Protein AF-I7L536-F1 (afdb_monomer)

Sequence (630 aa):
MVTHKNIVVVGAGFGGMYTTKRLAKKLKKNHDVTITLIDKNPFMTMETSLHEVAAARVKPEAIEYDLQRLFSRRKNVNVVTDEVFQIDRENKCVMAKHGSYPYDYLVLGIGAEPNDFGTPGVKEHGFVLGNIEDAIKLRDHIDDMVRLGARERDPEMRQAYLNFVVVGTGFTGTEMAGELNSWRPELAEKYHLDPDDIKITMMEMAPTVMHMLDSSDAAKAVKYMTKHGIVIKTNTGVVGVHEDYIDLKDGSKYPTHTLIWTAGVKASSQADKLGFKQGRGGRIIVNEYSQIPDDPHIYVIGDVALYDEDGTGRGQPQVVQGAESAGKTAWKNILAQLNNQDPVKFKGNYQGFMVSVGPAWGVAYLLNTFHLSGFFAILMKDLVDMIYFIEIYSGYYLFHYIMNEWFRIKRPTLWRRNLNRYGNVLWTVPLRIFLGMMWLVDCWYKVQGSGSWFTNKLQLHFPWLVQATSGASSKASATSAASNKAAQSAPAMFSLNYDYGHSPMPVFDQMPLWMQNITKVFIPNKDVALAAQKAMTVTEIILGLCLVLGFCTFLAGGLSAVFVAIFCLSGMNYWVNVWMVFAAIAVMNGSGRSFGLDMWFVPWLEKTLGKARYGVMRPIYYGNTNSDKK

InterPro domains:
  IPR023753 FAD/NAD(P)-binding domain [PF07992] (6-327)
  IPR036188 FAD/NAD(P)-binding domain superfamily [SSF51905] (4-213)
  IPR036188 FAD/NAD(P)-binding domain superfamily [SSF51905] (163-340)
  IPR045024 Alternative NADH dehydrogenase [PTHR43706] (4-396)

Secondary structure (DSSP, 8-state):
----EEEEEE--SHHHHHHHHHHHHHTTT-TTEEEEEEESSSEEE-GGGHHHHHTTSS-GGGTEEEHHHHHTT-TTEEEEE--EEEEETTTTEEEESS-EEE-SEEEE---EEE--TT-TTHHHHEE--SSHHHHHHHHHHHHHHHHHHTT--SHHHHHHHTEEEEE--SHHHHHHHHHHHHHHHHHHHHHT--GGGSEEEEE-SSSSSSTTS-HHHHHHHHHHHHHTTEEEESS--EEEE-SSEEEETTS-EEE-SEEEE-S-EEE-THHHHTT--B-GGGPEEE-TTSEETTEEEEEE-GGGEEE-TTSSS--S--SHHHHHHHHHHHHHHHHHHHTT-PPPPP-----EEEEESSTT-EEEEETTTEEEETHHHHHHHHHHHHHHHHHTT-HHHHHHHHIIIIIS-SS-BTTBTTT-TTS-GGGHHHHHHHHHHHHHHHHHHHHSSTT-TTSSS--S--TTT------S--------SS-TT----------SS--TT-PPPBS-SS--HHHHHHHHHH--SHHHHHHHHHHHHHHHHHHHHHHHHTSSHHHHHHHHHHHHHHHHHTT--BGGGTHHHHHHHHGGGTHHHHSSTHHHHHHHHHHHHHHHHH-------TT-TT----

Mean predicted aligned error: 10.11 Å

Nearest PDB structures (foldseek):
  5na1-assembly1_A  TM=9.459E-01  e=5.823E-37  Staphylococcus aureus subsp. aureus NCTC 8325
  5kmp-assembly1_A  TM=9.451E-01  e=6.137E-37  Caldalkalibacillus thermarum TA2.A1
  5kms-assembly2_D  TM=9.427E-01  e=5.244E-37  Caldalkalibacillus thermarum TA2.A1
  5na4-assembly1_A  TM=9.375E-01  e=1.750E-36  Staphylococcus aureus
  4nwz-assembly4_D-3  TM=9.139E-01  e=8.575E-31  Caldalkalibacillus thermarum TA2.A1

Foldseek 3Di:
DLQQFEEEEEDCELLSLLLQLVLLVVCVVPPSYAYEYEYQDQWYFPLLCLLCLLLVQFPRVLRTGGPCLLCLVRPRYHYYNWAFQEQDPPQQWTDTPVDIHHHPFYEYAQAWAFDPVPQACCVPQAQERGDNVSSNVSNVQLLVLLLVLLVDDPLVLSLQSLEAEEEAQAQSSLQNLLSNLLSLVVSCVVSVHDSLSRAAEYEELAQAHHPVDDPVQSVVSVVVCVVSRHHYHYNWDFRYDDQFWTATPVRDIGGHNYYYYDHDIAHPPSLVSHPADAFPRSAHEDEQLQARPVDPRYGYAARSYFDCVPVPSPGDDRDSQRRSQSSVSRSQQVVCVVVVHDGDTGDRDDFWDWHDSHAFWTWIDGNVDDTDITLVRNVVVLVVVLVSCVSSVHPPSSVSNCCSQPEDGPQQHSPGCQLHLPPDLQVLLVLLLVLLVLLVVQLVVCCDDPNHLLDLDQPDDQVQADDDPDDDDDDDDDDPDDPPVPDCPDPLDDDDDDDPPDDFAALDPAADPVVSVVVCVQCVYSVSSSVVSVVVSVVSNVLSCCSNQLNPQLVSLVVQLVVQVVCSNHSNDGPVCNCSNVSSNSSNSRSSCVGHPCVPVVVVCCVVVCCVPSNDDDDDDPPCPPPPPD

Radius of gyration: 31.97 Å; Cα contacts (8 Å, |Δi|>4): 1145; chains: 1; bounding box: 99×88×70 Å

pLDDT: mean 86.17, std 16.28, range [25.14, 98.69]

Solvent-accessible surface area (backbone atoms only — not comparable to full-atom values): 33896 Å² total; per-residue (Å²): 132,87,76,69,38,30,36,32,32,38,23,49,38,69,16,29,42,45,24,51,47,50,44,45,63,74,44,66,85,46,86,53,44,46,33,38,42,33,18,73,50,67,42,27,63,48,72,93,49,37,44,38,32,26,34,64,60,45,58,68,72,72,42,46,44,50,43,62,71,76,42,65,88,37,91,55,51,48,80,42,68,38,47,72,66,42,61,42,75,88,80,32,28,39,36,31,79,83,50,74,46,64,38,67,31,38,36,41,16,72,32,53,32,69,38,68,86,81,41,51,35,39,85,82,46,38,39,53,78,63,46,71,67,39,11,50,52,45,26,54,48,52,57,49,30,46,54,48,26,62,70,47,80,53,70,68,61,20,45,17,36,24,22,39,35,28,33,21,42,40,62,67,21,39,29,32,52,20,23,41,61,66,33,37,58,61,54,15,63,76,52,74,48,61,48,82,64,54,38,40,35,37,32,21,56,48,85,64,62,30,78,91,46,57,68,72,53,34,49,51,51,52,54,51,40,45,75,72,62,39,44,79,40,56,62,38,34,77,60,33,38,46,75,55,31,30,36,33,72,88,73,49,75,46,64,20,58,39,42,38,52,37,69,40,69,25,21,25,76,67,48,73,61,48,74,62,66,59,50,66,58,54,10,35,47,28,43,62,50,27,18,35,87,88,42,90,46,36,28,40,17,27,45,22,32,24,53,45,90,83,71,76,58,70,47,67,71,79,44,67,53,38,8,40,28,33,15,52,19,34,43,50,30,54,52,16,59,78,67,76,46,81,72,50,67,61,63,80,62,82,58,60,54,68,39,46,46,21,64,51,27,22,36,22,40,34,73,91,74,48,80,39,54,33,58,63,15,43,52,47,50,54,49,52,58,42,47,51,27,59,74,58,70,32,69,67,59,35,51,50,44,52,41,43,62,54,28,67,31,89,62,55,18,75,62,40,68,80,64,26,56,82,48,80,46,72,74,35,39,63,54,28,33,48,55,10,47,52,35,40,58,58,37,50,57,39,68,43,74,100,71,18,43,83,47,98,58,80,84,77,89,48,83,89,74,67,76,84,89,82,84,86,87,86,90,78,87,87,79,82,89,81,67,94,83,73,76,86,70,78,75,88,83,74,86,90,79,83,55,101,85,57,84,82,57,49,62,28,96,60,48,48,67,75,55,46,56,53,50,40,71,77,42,75,46,68,70,52,43,49,49,47,50,39,52,48,49,54,49,38,41,52,40,10,50,23,26,49,50,6,35,59,21,42,61,34,14,51,51,47,25,52,50,50,53,51,30,31,54,57,35,68,28,38,60,89,55,57,61,50,35,58,51,18,54,58,27,37,67,45,22,11,51,79,64,36,47,25,52,56,49,49,61,50,47,52,53,50,54,44,37,75,74,68,48,78,95,69,91,81,64,94,85,61,92,74,68,94,76,126

Organism: NCBI:txid1423758

Structure (mmCIF, N/CA/C/O backbone):
data_AF-I7L536-F1
#
_entry.id   AF-I7L536-F1
#
loop_
_atom_site.group_PDB
_atom_site.id
_atom_site.type_symbol
_atom_site.label_atom_id
_atom_site.label_alt_id
_atom_site.label_comp_id
_atom_site.label_asym_id
_atom_site.label_entity_id
_atom_site.label_seq_id
_atom_site.pdbx_PDB_ins_code
_atom_site.Cartn_x
_atom_site.Cartn_y
_atom_site.Cartn_z
_atom_site.occupancy
_atom_site.B_iso_or_equiv
_atom_site.auth_seq_id
_atom_site.auth_comp_id
_atom_site.auth_asym_id
_atom_site.auth_atom_id
_atom_site.pdbx_PDB_model_num
ATOM 1 N N . MET A 1 1 ? 8.825 -40.512 -20.234 1.00 37.75 1 MET A N 1
ATOM 2 C CA . MET A 1 1 ? 7.577 -39.740 -20.404 1.00 37.75 1 MET A CA 1
ATOM 3 C C . MET A 1 1 ? 7.708 -38.498 -19.550 1.00 37.75 1 MET A C 1
ATOM 5 O O . MET A 1 1 ? 7.818 -38.642 -18.342 1.00 37.75 1 MET A O 1
ATOM 9 N N . VAL A 1 2 ? 7.801 -37.310 -20.144 1.00 43.09 2 VAL A N 1
ATOM 10 C CA . VAL A 1 2 ? 7.777 -36.072 -19.356 1.00 43.09 2 VAL A CA 1
ATOM 11 C C . VAL A 1 2 ? 6.305 -35.739 -19.140 1.00 43.09 2 VAL A C 1
ATOM 13 O O . VAL A 1 2 ? 5.623 -35.296 -20.057 1.00 43.09 2 VAL A O 1
ATOM 16 N N . THR A 1 3 ? 5.766 -36.100 -17.976 1.00 76.62 3 THR A N 1
ATOM 17 C CA . THR A 1 3 ? 4.392 -35.747 -17.597 1.00 76.62 3 THR A CA 1
ATOM 18 C C . THR A 1 3 ? 4.351 -34.256 -17.315 1.00 76.62 3 THR A C 1
ATOM 20 O O . THR A 1 3 ? 4.980 -33.807 -16.356 1.00 76.62 3 THR A O 1
ATOM 23 N N . HIS A 1 4 ? 3.635 -33.513 -18.154 1.00 88.19 4 HIS A N 1
ATOM 24 C CA . HIS A 1 4 ? 3.373 -32.095 -17.956 1.00 88.19 4 HIS A CA 1
ATOM 25 C C . HIS A 1 4 ? 2.769 -31.855 -16.560 1.00 88.19 4 HIS A C 1
ATOM 27 O O . HIS A 1 4 ? 1.807 -32.525 -16.186 1.00 88.19 4 HIS A O 1
ATOM 33 N N . LYS A 1 5 ? 3.343 -30.922 -15.796 1.00 93.94 5 LYS A N 1
ATOM 34 C CA . LYS A 1 5 ? 2.984 -30.622 -14.406 1.00 93.94 5 LYS A CA 1
ATOM 35 C C . LYS A 1 5 ? 2.140 -29.361 -14.291 1.00 93.94 5 LYS A C 1
ATOM 37 O O . LYS A 1 5 ? 2.450 -28.341 -14.908 1.00 93.94 5 LYS A O 1
ATOM 42 N N . ASN A 1 6 ? 1.119 -29.407 -13.445 1.00 96.44 6 ASN A N 1
ATOM 43 C CA . ASN A 1 6 ? 0.231 -28.279 -13.178 1.00 96.44 6 ASN A CA 1
ATOM 44 C C . ASN A 1 6 ? 0.481 -27.714 -11.777 1.00 96.44 6 ASN A C 1
ATOM 46 O O . ASN A 1 6 ? 0.365 -28.424 -10.778 1.00 96.44 6 ASN A O 1
ATOM 50 N N . ILE A 1 7 ? 0.803 -26.426 -11.693 1.00 98.31 7 ILE A N 1
ATOM 51 C CA . ILE A 1 7 ? 0.879 -25.696 -10.426 1.00 98.31 7 ILE A CA 1
ATOM 52 C C . ILE A 1 7 ? -0.315 -24.751 -10.362 1.00 98.31 7 ILE A C 1
ATOM 54 O O . ILE A 1 7 ? -0.389 -23.807 -11.149 1.00 98.31 7 ILE A O 1
ATOM 58 N N . VAL A 1 8 ? -1.229 -24.977 -9.424 1.00 98.62 8 VAL A N 1
ATOM 59 C CA . VAL A 1 8 ? -2.385 -24.102 -9.204 1.00 98.62 8 VAL A CA 1
ATOM 60 C C . VAL A 1 8 ? -2.136 -23.236 -7.974 1.00 98.62 8 VAL A C 1
ATOM 62 O O . VAL A 1 8 ? -1.783 -23.736 -6.911 1.00 98.62 8 VAL A O 1
ATOM 65 N N . VAL A 1 9 ? -2.308 -21.927 -8.118 1.00 98.69 9 VAL A N 1
ATOM 66 C CA . VAL A 1 9 ? -2.226 -20.946 -7.033 1.00 98.69 9 VAL A CA 1
ATOM 67 C C . VAL A 1 9 ? -3.601 -20.309 -6.881 1.00 98.69 9 VAL A C 1
ATOM 69 O O . VAL A 1 9 ? -4.112 -19.734 -7.838 1.00 98.69 9 VAL A O 1
ATOM 72 N N . VAL A 1 10 ? -4.198 -20.413 -5.696 1.00 98.19 10 VAL A N 1
ATOM 73 C CA . VAL A 1 10 ? -5.509 -19.838 -5.372 1.00 98.19 10 VAL A CA 1
ATOM 74 C C . VAL A 1 10 ? -5.311 -18.618 -4.479 1.00 98.19 10 VAL A C 1
ATOM 76 O O . VAL A 1 10 ? -4.744 -18.734 -3.391 1.00 98.19 10 VAL A O 1
ATOM 79 N N . GLY A 1 11 ? -5.799 -17.468 -4.936 1.00 97.12 11 GLY A N 1
ATOM 80 C CA . GLY A 1 11 ? -5.652 -16.167 -4.292 1.00 97.12 11 GLY A CA 1
ATOM 81 C C . GLY A 1 11 ? -4.473 -15.371 -4.853 1.00 97.12 11 GLY A C 1
ATOM 82 O O . GLY A 1 11 ? -3.320 -15.808 -4.818 1.00 97.12 11 GLY A O 1
ATOM 83 N N . ALA A 1 12 ? -4.757 -14.168 -5.343 1.00 96.62 12 ALA A N 1
ATOM 84 C CA . ALA A 1 12 ? -3.804 -13.211 -5.895 1.00 96.62 12 ALA A CA 1
ATOM 85 C C . ALA A 1 12 ? -3.522 -12.036 -4.938 1.00 96.62 12 ALA A C 1
ATOM 87 O O . ALA A 1 12 ? -3.210 -10.930 -5.377 1.00 96.62 12 ALA A O 1
ATOM 88 N N . GLY A 1 13 ? -3.566 -12.284 -3.625 1.00 95.12 13 GLY A N 1
ATOM 89 C CA . GLY A 1 13 ? -3.006 -11.381 -2.613 1.00 95.12 13 GLY A CA 1
ATOM 90 C C . GLY A 1 13 ? -1.468 -11.394 -2.599 1.00 95.12 13 GLY A C 1
ATOM 91 O O . GLY A 1 13 ? -0.827 -12.045 -3.431 1.00 95.12 13 GLY A O 1
ATOM 92 N N . PHE A 1 14 ? -0.848 -10.722 -1.621 1.00 95.19 14 PHE A N 1
ATOM 93 C CA . PHE A 1 14 ? 0.616 -10.560 -1.529 1.00 95.19 14 PHE A CA 1
ATOM 94 C C . PHE A 1 14 ? 1.400 -11.877 -1.680 1.00 95.19 14 PHE A C 1
ATOM 96 O O . PHE A 1 14 ? 2.286 -11.995 -2.531 1.00 95.19 14 PHE A O 1
ATOM 103 N N . GLY A 1 15 ? 1.040 -12.903 -0.901 1.00 95.50 15 GLY A N 1
ATOM 104 C CA . GLY A 1 15 ? 1.715 -14.204 -0.933 1.00 95.50 15 GLY A CA 1
ATOM 105 C C . GLY A 1 15 ? 1.545 -14.942 -2.267 1.00 95.50 15 GLY A C 1
ATOM 106 O O . GLY A 1 15 ? 2.524 -15.453 -2.823 1.00 95.50 15 GLY A O 1
ATOM 107 N N . GLY A 1 16 ? 0.325 -14.981 -2.813 1.00 97.25 16 GLY A N 1
ATOM 108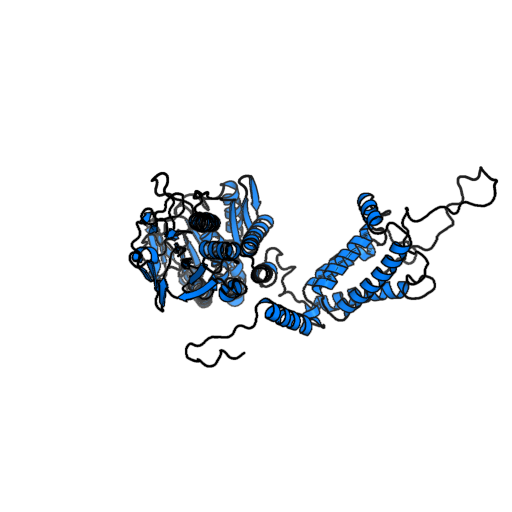 C CA . GLY A 1 16 ? 0.027 -15.664 -4.077 1.00 97.25 16 GLY A CA 1
ATOM 109 C C . GLY A 1 16 ? 0.683 -14.987 -5.279 1.00 97.25 16 GLY A C 1
ATOM 110 O O . GLY A 1 16 ? 1.305 -15.652 -6.118 1.00 97.25 16 GLY A O 1
ATOM 111 N N . MET A 1 17 ? 0.662 -13.653 -5.314 1.00 96.88 17 MET A N 1
ATOM 112 C CA . MET A 1 17 ? 1.343 -12.851 -6.331 1.00 96.88 17 MET A CA 1
ATOM 113 C C . MET A 1 17 ? 2.853 -13.039 -6.294 1.00 96.88 17 MET A C 1
ATOM 115 O O . MET A 1 17 ? 3.466 -13.328 -7.331 1.00 96.88 17 MET A O 1
ATOM 119 N N . TYR A 1 18 ? 3.456 -12.932 -5.109 1.00 96.25 18 TYR A N 1
ATOM 120 C CA . TYR A 1 18 ? 4.882 -13.168 -4.921 1.00 96.25 18 TYR A CA 1
ATOM 121 C C . TYR A 1 18 ? 5.283 -14.574 -5.395 1.00 96.25 18 TYR A C 1
ATOM 123 O O . TYR A 1 18 ? 6.192 -14.725 -6.221 1.00 96.25 18 TYR A O 1
ATOM 131 N N . THR A 1 19 ? 4.560 -15.600 -4.938 1.00 97.94 19 THR A N 1
ATOM 132 C CA . THR A 1 19 ? 4.801 -17.013 -5.275 1.00 97.94 19 THR A CA 1
ATOM 133 C C . THR A 1 19 ? 4.731 -17.247 -6.781 1.00 97.94 19 THR A C 1
ATOM 135 O O . THR A 1 19 ? 5.699 -17.718 -7.389 1.00 97.94 19 THR A O 1
ATOM 138 N N . THR A 1 20 ? 3.637 -16.819 -7.414 1.00 97.94 20 THR A N 1
ATOM 139 C CA . THR A 1 20 ? 3.406 -16.993 -8.854 1.00 97.94 20 THR A CA 1
ATOM 140 C C . THR A 1 20 ? 4.469 -16.273 -9.680 1.00 97.94 20 THR A C 1
ATOM 142 O O . THR A 1 20 ? 5.023 -16.844 -10.620 1.00 97.94 20 THR A O 1
ATOM 145 N N . LYS A 1 21 ? 4.843 -15.035 -9.325 1.00 96.44 21 LYS A N 1
ATOM 146 C CA . LYS A 1 21 ? 5.883 -14.276 -10.047 1.00 96.44 21 LYS A CA 1
ATOM 147 C C . LYS A 1 21 ? 7.256 -14.937 -9.966 1.00 96.44 21 LYS A C 1
ATOM 149 O O . LYS A 1 21 ? 8.003 -14.916 -10.957 1.00 96.44 21 LYS A O 1
ATOM 154 N N . ARG A 1 22 ? 7.606 -15.514 -8.814 1.00 96.69 22 ARG A N 1
ATOM 155 C CA . ARG A 1 22 ? 8.883 -16.213 -8.612 1.00 96.69 22 ARG A CA 1
ATOM 156 C C . ARG A 1 22 ? 8.911 -17.533 -9.380 1.00 96.69 22 ARG A C 1
ATOM 158 O O . ARG A 1 22 ? 9.866 -17.737 -10.137 1.00 96.69 22 ARG A O 1
ATOM 165 N N . LEU A 1 23 ? 7.854 -18.344 -9.290 1.00 97.00 23 LEU A N 1
ATOM 166 C CA . LEU A 1 23 ? 7.695 -19.567 -10.088 1.00 97.00 23 LEU A CA 1
ATOM 167 C C . LEU A 1 23 ? 7.759 -19.261 -11.587 1.00 97.00 23 LEU A C 1
ATOM 169 O O . LEU A 1 23 ? 8.608 -19.807 -12.290 1.00 97.00 23 LEU A O 1
ATOM 173 N N . ALA A 1 24 ? 6.975 -18.291 -12.063 1.00 96.00 24 ALA A N 1
ATOM 174 C CA . ALA A 1 24 ? 6.934 -17.900 -13.470 1.00 96.00 24 ALA A CA 1
ATOM 175 C C . ALA A 1 24 ? 8.305 -17.471 -14.007 1.00 96.00 24 ALA A C 1
ATOM 177 O O . ALA A 1 24 ? 8.659 -17.760 -15.151 1.00 96.00 24 ALA A O 1
ATOM 178 N N . LYS A 1 25 ? 9.105 -16.770 -13.191 1.00 95.00 25 LYS A N 1
ATOM 179 C CA . LYS A 1 25 ? 10.470 -16.375 -13.560 1.00 95.00 25 LYS A CA 1
ATOM 180 C C . LYS A 1 25 ? 11.427 -17.567 -13.585 1.00 95.00 25 LYS A C 1
ATOM 182 O O . LYS A 1 25 ? 12.232 -17.644 -14.513 1.00 95.00 25 LYS A O 1
ATOM 187 N N . LYS A 1 26 ? 11.376 -18.446 -12.582 1.00 95.62 26 LYS A N 1
ATOM 188 C CA . LYS A 1 26 ? 12.293 -19.591 -12.442 1.00 95.62 26 LYS A CA 1
ATOM 189 C C . LYS A 1 26 ? 12.010 -20.695 -13.460 1.00 95.62 26 LYS A C 1
ATOM 191 O O . LYS A 1 26 ? 12.951 -21.229 -14.033 1.00 95.62 26 LYS A O 1
ATOM 196 N N . LEU A 1 27 ? 10.739 -20.941 -13.758 1.00 95.19 27 LEU A N 1
ATOM 197 C CA . LEU A 1 27 ? 10.273 -21.965 -14.694 1.00 95.19 27 LEU A CA 1
ATOM 198 C C . LEU A 1 27 ? 10.034 -21.426 -16.110 1.00 95.19 27 LEU A C 1
ATOM 200 O O . LEU A 1 27 ? 9.481 -22.121 -16.946 1.00 95.19 27 LEU A O 1
ATOM 204 N N . LYS A 1 28 ? 10.480 -20.201 -16.428 1.00 93.25 28 LYS A N 1
ATOM 205 C CA . LYS A 1 28 ? 10.232 -19.553 -17.732 1.00 93.25 28 LYS A CA 1
ATOM 206 C C . LYS A 1 28 ? 10.650 -20.404 -18.946 1.00 93.25 28 LYS A C 1
ATOM 208 O O . LYS A 1 28 ? 10.094 -20.225 -20.024 1.00 93.25 28 LYS A O 1
ATOM 213 N N . LYS A 1 29 ? 11.681 -21.240 -18.794 1.00 91.94 29 LYS A N 1
ATOM 214 C CA . LYS A 1 29 ? 12.222 -22.105 -19.857 1.00 91.94 29 LYS A CA 1
ATOM 215 C C . LYS A 1 29 ? 11.697 -23.544 -19.796 1.00 91.94 29 LYS A C 1
ATOM 217 O O . LYS A 1 29 ? 12.055 -24.333 -20.659 1.00 91.94 29 LYS A O 1
ATOM 222 N N . ASN A 1 30 ? 10.928 -23.890 -18.767 1.00 91.38 30 ASN A N 1
ATOM 223 C CA . ASN A 1 30 ? 10.374 -25.225 -18.614 1.00 91.38 30 ASN A CA 1
ATOM 224 C C . ASN A 1 30 ? 8.993 -25.250 -19.278 1.00 91.38 30 ASN A C 1
ATOM 226 O O . ASN A 1 30 ? 8.062 -24.619 -18.783 1.00 91.38 30 ASN A O 1
ATOM 230 N N . HIS A 1 31 ? 8.900 -25.917 -20.427 1.00 87.88 31 HIS A N 1
ATOM 231 C CA . HIS A 1 31 ? 7.666 -26.023 -21.208 1.00 87.88 31 HIS A CA 1
ATOM 232 C C . HIS A 1 31 ? 6.735 -27.130 -20.705 1.00 87.88 31 HIS A C 1
ATOM 234 O O . HIS A 1 31 ? 5.575 -27.166 -21.100 1.00 87.88 31 HIS A O 1
ATOM 240 N N . ASP A 1 32 ? 7.220 -27.975 -19.797 1.00 90.69 32 ASP A N 1
ATOM 241 C CA . ASP A 1 32 ? 6.468 -29.080 -19.211 1.00 90.69 32 ASP A CA 1
ATOM 242 C C . ASP A 1 32 ? 5.766 -28.673 -17.910 1.00 90.69 32 ASP A C 1
ATOM 244 O O . ASP A 1 32 ? 5.297 -29.532 -17.171 1.00 90.69 32 ASP A O 1
ATOM 248 N N . VAL A 1 33 ? 5.721 -27.376 -17.586 1.00 93.75 33 VAL A N 1
ATOM 249 C CA . VAL A 1 33 ? 5.034 -26.863 -16.398 1.00 93.75 33 VAL A CA 1
ATOM 250 C C . VAL A 1 33 ? 4.102 -25.724 -16.778 1.00 93.75 33 VAL A C 1
ATOM 252 O O . VAL A 1 33 ? 4.541 -24.707 -17.319 1.00 93.75 33 VAL A O 1
ATOM 255 N N . THR A 1 34 ? 2.835 -25.856 -16.397 1.00 94.62 34 THR A N 1
ATOM 256 C CA . THR A 1 34 ? 1.849 -24.776 -16.470 1.00 94.62 34 THR A CA 1
ATOM 257 C C . THR A 1 34 ? 1.532 -24.267 -15.074 1.00 94.62 34 THR A C 1
ATOM 259 O O . THR A 1 34 ? 1.310 -25.047 -14.149 1.00 94.62 34 THR A O 1
ATOM 262 N N . ILE A 1 35 ? 1.511 -22.943 -14.921 1.00 98.06 35 ILE A N 1
ATOM 263 C CA . ILE A 1 35 ? 1.105 -22.277 -13.685 1.00 98.06 35 ILE A CA 1
ATOM 264 C C . ILE A 1 35 ? -0.260 -21.637 -13.924 1.00 98.06 35 ILE A C 1
ATOM 266 O O . ILE A 1 35 ? -0.397 -20.842 -14.852 1.00 98.06 35 ILE A O 1
ATOM 270 N N . THR A 1 36 ? -1.241 -21.928 -13.079 1.00 98.19 36 THR A N 1
ATOM 271 C CA . THR A 1 36 ? -2.570 -21.306 -13.117 1.00 98.19 36 THR A CA 1
ATOM 272 C C . THR A 1 36 ? -2.778 -20.508 -11.837 1.00 98.19 36 THR A C 1
ATOM 274 O O . THR A 1 36 ? -2.792 -21.083 -10.754 1.00 98.19 36 THR A O 1
ATOM 277 N N . LEU A 1 37 ? -2.914 -19.188 -11.954 1.00 98.50 37 LEU A N 1
ATOM 278 C CA . LEU A 1 37 ? -3.286 -18.301 -10.852 1.00 98.50 37 LEU A CA 1
ATOM 279 C C . LEU A 1 37 ? -4.784 -18.019 -10.938 1.00 98.50 37 LEU A C 1
ATOM 281 O O . LEU A 1 37 ? -5.235 -17.466 -11.941 1.00 98.50 37 LEU A O 1
ATOM 285 N N . ILE A 1 38 ? -5.518 -18.380 -9.891 1.00 98.19 38 ILE A N 1
ATOM 286 C CA . ILE A 1 38 ? -6.966 -18.215 -9.785 1.00 98.19 38 ILE A CA 1
ATOM 287 C C . ILE A 1 38 ? -7.255 -17.190 -8.694 1.00 98.19 38 ILE A C 1
ATOM 289 O O . ILE A 1 38 ? -6.805 -17.359 -7.560 1.00 98.19 38 ILE A O 1
ATOM 293 N N . ASP A 1 39 ? -8.017 -16.154 -9.019 1.00 97.38 39 ASP A N 1
ATOM 294 C CA . ASP A 1 39 ? -8.546 -15.204 -8.041 1.00 97.38 39 ASP A CA 1
ATOM 295 C C . ASP A 1 39 ? -10.000 -14.857 -8.368 1.00 97.38 39 ASP A C 1
ATOM 297 O O . ASP A 1 39 ? -10.400 -14.898 -9.529 1.00 97.38 39 ASP A O 1
ATOM 301 N N . LYS A 1 40 ? -10.795 -14.501 -7.357 1.00 94.62 40 LYS A N 1
ATOM 302 C CA . LYS A 1 40 ? -12.190 -14.086 -7.561 1.00 94.62 40 LYS A CA 1
ATOM 303 C C . LYS A 1 40 ? -12.299 -12.756 -8.317 1.00 94.62 40 LYS A C 1
ATOM 305 O O . LYS A 1 40 ? -13.302 -12.517 -8.984 1.00 94.62 40 LYS A O 1
ATOM 310 N N . ASN A 1 41 ? -11.262 -11.922 -8.248 1.00 94.69 41 ASN A N 1
ATOM 311 C CA . ASN A 1 41 ? -11.182 -10.619 -8.890 1.00 94.69 41 ASN A CA 1
ATOM 312 C C . ASN A 1 41 ? -10.154 -10.627 -10.040 1.00 94.69 41 ASN A C 1
ATOM 314 O O . ASN A 1 41 ? -9.152 -11.343 -10.000 1.00 94.69 41 ASN A O 1
ATOM 318 N N . PRO A 1 42 ? -10.342 -9.801 -11.086 1.00 94.69 42 PRO A N 1
ATOM 319 C CA . PRO A 1 42 ? -9.368 -9.673 -12.174 1.00 94.69 42 PRO A CA 1
ATOM 320 C C . PRO A 1 42 ? -8.138 -8.823 -11.799 1.00 94.69 42 PRO A C 1
ATOM 322 O O . PRO A 1 42 ? -7.245 -8.617 -12.624 1.00 94.69 42 PRO A O 1
ATOM 325 N N . PHE A 1 43 ? -8.066 -8.328 -10.564 1.00 95.12 43 PHE A N 1
ATOM 326 C CA . PHE A 1 43 ? -7.011 -7.465 -10.044 1.00 95.12 43 PHE A CA 1
ATOM 327 C C . PHE A 1 43 ? -6.533 -7.947 -8.670 1.00 95.12 43 PHE A C 1
ATOM 329 O O . PHE A 1 43 ? -7.284 -8.551 -7.912 1.00 95.12 43 PHE A O 1
ATOM 336 N N . MET A 1 44 ? -5.279 -7.640 -8.341 1.00 95.19 44 MET A N 1
ATOM 337 C CA . MET A 1 44 ? -4.772 -7.682 -6.970 1.00 95.19 44 MET A CA 1
ATOM 338 C C . MET A 1 44 ? -5.153 -6.377 -6.264 1.00 95.19 44 MET A C 1
ATOM 340 O O . MET A 1 44 ? -4.883 -5.303 -6.800 1.00 95.19 44 MET A O 1
ATOM 344 N N . THR A 1 45 ? -5.672 -6.461 -5.042 1.00 94.12 45 THR A N 1
ATOM 345 C CA . THR A 1 45 ? -5.887 -5.293 -4.174 1.00 94.12 45 THR A CA 1
ATOM 346 C C . THR A 1 45 ? -4.677 -5.067 -3.263 1.00 94.12 45 THR A C 1
ATOM 348 O O . THR A 1 45 ? -4.173 -6.007 -2.647 1.00 94.12 45 THR A O 1
ATOM 351 N N . MET A 1 46 ? -4.207 -3.821 -3.144 1.00 93.12 46 MET A N 1
ATOM 352 C CA . MET A 1 46 ? -3.260 -3.416 -2.094 1.00 93.12 46 MET A CA 1
ATOM 353 C C . MET A 1 46 ? -4.013 -3.266 -0.766 1.00 93.12 46 MET A C 1
ATOM 355 O O . MET A 1 46 ? -4.401 -2.166 -0.376 1.00 93.12 46 MET A O 1
ATOM 359 N N . GLU A 1 47 ? -4.254 -4.381 -0.076 1.00 92.00 47 GLU A N 1
ATOM 360 C CA . GLU A 1 47 ? -5.052 -4.409 1.165 1.00 92.00 47 GLU A CA 1
ATOM 361 C C . GLU A 1 47 ? -4.501 -3.471 2.255 1.00 92.00 47 GLU A C 1
ATOM 363 O O . GLU A 1 47 ? -5.256 -2.890 3.033 1.00 92.00 47 GLU A O 1
ATOM 368 N N . THR A 1 48 ? -3.188 -3.226 2.253 1.00 92.38 48 THR A N 1
ATOM 369 C CA . THR A 1 48 ? -2.515 -2.286 3.161 1.00 92.38 48 THR A CA 1
ATOM 370 C C . THR A 1 48 ? -2.888 -0.821 2.939 1.00 92.38 48 THR A C 1
ATOM 372 O O . THR A 1 48 ? -2.479 0.003 3.745 1.00 92.38 48 THR A O 1
ATOM 375 N N . SER A 1 49 ? -3.639 -0.484 1.886 1.00 93.94 49 SER A N 1
ATOM 376 C CA . SER A 1 49 ? -4.054 0.886 1.545 1.00 93.94 49 SER A CA 1
ATOM 377 C C . SER A 1 49 ? -5.582 1.058 1.512 1.00 93.94 49 SER A C 1
ATOM 379 O O . SER A 1 49 ? -6.082 2.081 1.046 1.00 93.94 49 SER A O 1
ATOM 381 N N . LEU A 1 50 ? -6.359 0.093 2.029 1.00 96.31 50 LEU A N 1
ATOM 382 C CA . LEU A 1 50 ? -7.831 0.189 2.083 1.00 96.31 50 LEU A CA 1
ATOM 383 C C . LEU A 1 50 ? -8.320 1.415 2.869 1.00 96.31 50 LEU A C 1
ATOM 385 O O . LEU A 1 50 ? -9.288 2.063 2.472 1.00 96.31 50 LEU A O 1
ATOM 389 N N . HIS A 1 51 ? -7.622 1.766 3.952 1.00 96.50 51 HIS A N 1
ATOM 390 C CA . HIS A 1 51 ? -7.925 2.934 4.782 1.00 96.50 51 HIS A CA 1
ATOM 391 C C . HIS A 1 51 ? -7.844 4.257 3.995 1.00 96.50 51 HIS A C 1
ATOM 393 O O . HIS A 1 51 ? -8.576 5.205 4.277 1.00 96.50 51 HIS A O 1
ATOM 399 N N . GLU A 1 52 ? -7.012 4.316 2.955 1.00 95.44 52 GLU A N 1
ATOM 400 C CA . GLU A 1 52 ? -6.862 5.496 2.102 1.00 95.44 52 GLU A CA 1
ATOM 401 C C . GLU A 1 52 ? -8.061 5.691 1.168 1.00 95.44 52 GLU A C 1
ATOM 403 O O . GLU A 1 52 ? -8.491 6.823 0.925 1.00 95.44 52 GLU A O 1
ATOM 408 N N . VAL A 1 53 ? -8.624 4.590 0.657 1.00 96.44 53 VAL A N 1
ATOM 409 C CA . VAL A 1 53 ? -9.856 4.607 -0.147 1.00 96.44 53 VAL A CA 1
ATOM 410 C C . VAL A 1 53 ? -11.055 4.931 0.740 1.00 96.44 53 VAL A C 1
ATOM 412 O O . VAL A 1 53 ? -11.870 5.780 0.371 1.00 96.44 53 VAL A O 1
ATOM 415 N N . ALA A 1 54 ? -11.123 4.317 1.924 1.00 97.50 54 ALA A N 1
ATOM 416 C CA . ALA A 1 54 ? -12.182 4.546 2.905 1.00 97.50 54 ALA A CA 1
ATOM 417 C C . ALA A 1 54 ? -12.270 6.006 3.370 1.00 97.50 54 ALA A C 1
ATOM 419 O O . ALA A 1 54 ? -13.354 6.503 3.659 1.00 97.50 54 ALA A O 1
ATOM 420 N N . ALA A 1 55 ? -11.147 6.724 3.381 1.00 96.44 55 ALA A N 1
ATOM 421 C CA . ALA A 1 55 ? -11.097 8.148 3.700 1.00 96.44 55 ALA A CA 1
ATOM 422 C C . ALA A 1 55 ? -11.063 9.069 2.464 1.00 96.44 55 ALA A C 1
ATOM 424 O O . ALA A 1 55 ? -10.704 10.245 2.581 1.00 96.44 55 ALA A O 1
ATOM 425 N N . ALA A 1 56 ? -11.377 8.560 1.268 1.00 94.44 56 ALA A N 1
ATOM 426 C CA . ALA A 1 56 ? -11.379 9.304 0.003 1.00 94.44 56 ALA A CA 1
ATOM 427 C C . ALA A 1 56 ? -10.048 10.001 -0.364 1.00 94.44 56 ALA A C 1
ATOM 429 O O . ALA A 1 56 ? -10.054 10.981 -1.116 1.00 94.44 56 ALA A O 1
ATOM 430 N N . ARG A 1 57 ? -8.899 9.531 0.144 1.00 91.19 57 ARG A N 1
ATOM 431 C CA . ARG A 1 57 ? -7.588 10.093 -0.225 1.00 91.19 57 ARG A CA 1
ATOM 432 C C . ARG A 1 57 ? -7.196 9.685 -1.641 1.00 91.19 57 ARG A C 1
ATOM 434 O O . ARG A 1 57 ? -6.787 10.532 -2.442 1.00 91.19 57 ARG A O 1
ATOM 441 N N . VAL A 1 58 ? -7.351 8.400 -1.944 1.00 91.06 58 VAL A N 1
ATOM 442 C CA . VAL A 1 58 ? -7.092 7.818 -3.264 1.00 91.06 58 VAL A CA 1
ATOM 443 C C . VAL A 1 58 ? -8.366 7.201 -3.828 1.00 91.06 58 VAL A C 1
ATOM 445 O O . VAL A 1 58 ? -9.305 6.873 -3.104 1.00 91.06 58 VAL A O 1
ATOM 448 N N . LYS A 1 59 ? -8.420 7.071 -5.153 1.00 91.00 59 LYS A N 1
ATOM 449 C CA . LYS A 1 59 ? -9.516 6.356 -5.810 1.00 91.00 59 LYS A CA 1
ATOM 450 C C . LYS A 1 59 ? -9.291 4.840 -5.720 1.00 91.00 59 LYS A C 1
ATOM 452 O O . LYS A 1 59 ? -8.128 4.441 -5.668 1.00 91.00 59 LYS A O 1
ATOM 457 N N . PRO A 1 60 ? -10.346 4.008 -5.786 1.00 92.25 60 PRO A N 1
ATOM 458 C CA . PRO A 1 60 ? -10.211 2.549 -5.774 1.00 92.25 60 PRO A CA 1
ATOM 459 C C . PRO A 1 60 ? -9.183 2.016 -6.779 1.00 92.25 60 PRO A C 1
ATOM 461 O O . PRO A 1 60 ? -8.301 1.238 -6.424 1.00 92.25 60 PRO A O 1
ATOM 464 N N . GLU A 1 61 ? -9.177 2.555 -8.002 1.00 91.12 61 GLU A N 1
ATOM 465 C CA . GLU A 1 61 ? -8.294 2.085 -9.076 1.00 91.12 61 GLU A CA 1
ATOM 466 C C . GLU A 1 61 ? -6.806 2.382 -8.811 1.00 91.12 61 GLU A C 1
ATOM 468 O O . GLU A 1 61 ? -5.933 1.912 -9.542 1.00 91.12 61 GLU A O 1
ATOM 473 N N . ALA A 1 62 ? -6.489 3.202 -7.801 1.00 90.31 62 ALA A N 1
ATOM 474 C CA . ALA A 1 62 ? -5.115 3.469 -7.391 1.00 90.31 62 ALA A CA 1
ATOM 475 C C . ALA A 1 62 ? -4.481 2.277 -6.663 1.00 90.31 62 ALA A C 1
ATOM 477 O O . ALA A 1 62 ? -3.256 2.156 -6.702 1.00 90.31 62 ALA A O 1
ATOM 478 N N . ILE A 1 63 ? -5.301 1.422 -6.043 1.00 93.00 63 ILE A N 1
ATOM 479 C CA . ILE A 1 63 ? -4.863 0.263 -5.256 1.00 93.00 63 ILE A CA 1
ATOM 480 C C . ILE A 1 63 ? -5.274 -1.078 -5.882 1.00 93.00 63 ILE A C 1
ATOM 482 O O . ILE A 1 63 ? -4.963 -2.131 -5.329 1.00 93.00 63 ILE A O 1
ATOM 486 N N . GLU A 1 64 ? -5.935 -1.044 -7.042 1.00 94.69 64 GLU A N 1
ATOM 487 C CA . GLU A 1 64 ? -6.279 -2.211 -7.855 1.00 94.69 64 GLU A CA 1
ATOM 488 C C . GLU A 1 64 ? -5.258 -2.417 -8.982 1.00 94.69 64 GLU A C 1
ATOM 490 O O . GLU A 1 64 ? -5.047 -1.572 -9.862 1.00 94.69 64 GLU A O 1
ATOM 495 N N . TYR A 1 65 ? -4.631 -3.588 -8.999 1.00 94.25 65 TYR A N 1
ATOM 496 C CA . TYR A 1 65 ? -3.601 -3.938 -9.967 1.00 94.25 65 TYR A CA 1
ATOM 497 C C . TYR A 1 65 ? -4.038 -5.117 -10.833 1.00 94.25 65 TYR A C 1
ATOM 499 O O . TYR A 1 65 ? -3.936 -6.273 -10.432 1.00 94.25 65 TYR A O 1
ATOM 507 N N . ASP A 1 66 ? -4.491 -4.814 -12.050 1.00 94.06 66 ASP A N 1
ATOM 508 C CA . ASP A 1 66 ? -4.908 -5.791 -13.065 1.00 94.06 66 ASP A CA 1
ATOM 509 C C . ASP A 1 66 ? -3.912 -6.960 -13.225 1.00 94.06 66 ASP A C 1
ATOM 511 O O . ASP A 1 66 ? -2.730 -6.791 -13.576 1.00 94.06 66 ASP A O 1
ATOM 515 N N . LEU A 1 67 ? -4.410 -8.174 -12.970 1.00 94.75 67 LEU A N 1
ATOM 516 C CA . LEU A 1 67 ? -3.614 -9.400 -12.971 1.00 94.75 67 LEU A CA 1
ATOM 517 C C . LEU A 1 67 ? -3.104 -9.717 -14.379 1.00 94.75 67 LEU A C 1
ATOM 519 O O . LEU A 1 67 ? -1.943 -10.107 -14.545 1.00 94.75 67 LEU A O 1
ATOM 523 N N . GLN A 1 68 ? -3.915 -9.483 -15.414 1.00 91.12 68 GLN A N 1
ATOM 524 C CA . GLN A 1 68 ? -3.495 -9.725 -16.796 1.00 91.12 68 GLN A CA 1
ATOM 525 C C . GLN A 1 68 ? -2.287 -8.863 -17.168 1.00 91.12 68 GLN A C 1
ATOM 527 O O . GLN A 1 68 ? -1.313 -9.362 -17.735 1.00 91.12 68 GLN A O 1
ATOM 532 N N . ARG A 1 69 ? -2.268 -7.584 -16.787 1.00 90.69 69 ARG A N 1
ATOM 533 C CA . ARG A 1 69 ? -1.125 -6.693 -17.003 1.00 90.69 69 ARG A CA 1
ATOM 534 C C . ARG A 1 69 ? 0.093 -7.155 -16.224 1.00 90.69 69 ARG A C 1
ATOM 536 O O . ARG A 1 69 ? 1.192 -7.194 -16.795 1.00 90.69 69 ARG A O 1
ATOM 543 N N . LEU A 1 70 ? -0.088 -7.543 -14.960 1.00 93.00 70 LEU A N 1
ATOM 544 C CA . LEU A 1 70 ? 0.984 -8.076 -14.118 1.00 93.00 70 LEU A CA 1
ATOM 545 C C . LEU A 1 70 ? 1.640 -9.318 -14.748 1.00 93.00 70 LEU A C 1
ATOM 547 O O . LEU A 1 70 ? 2.870 -9.455 -14.675 1.00 93.00 70 LEU A O 1
ATOM 551 N N . PHE A 1 71 ? 0.871 -10.189 -15.402 1.00 92.81 71 PHE A N 1
ATOM 552 C CA . PHE A 1 71 ? 1.369 -11.424 -16.019 1.00 92.81 71 PHE A CA 1
ATOM 553 C C . PHE A 1 71 ? 1.508 -11.383 -17.548 1.00 92.81 71 PHE A C 1
ATOM 555 O O . PHE A 1 71 ? 2.010 -12.341 -18.123 1.00 92.81 71 PHE A O 1
ATOM 562 N N . SER A 1 72 ? 1.234 -10.254 -18.206 1.00 88.12 72 SER A N 1
ATOM 563 C CA . SER A 1 72 ? 1.264 -10.076 -19.676 1.00 88.12 72 SER A CA 1
ATOM 564 C C . SER A 1 72 ? 2.541 -10.564 -20.379 1.00 88.12 72 SER A C 1
ATOM 566 O O . SER A 1 72 ? 2.530 -10.925 -21.554 1.00 88.12 72 SER A O 1
ATOM 568 N N . ARG A 1 73 ? 3.678 -10.593 -19.671 1.00 86.44 73 ARG A N 1
ATOM 569 C CA . ARG A 1 73 ? 4.978 -11.067 -20.192 1.00 86.44 73 ARG A CA 1
ATOM 570 C C . ARG A 1 73 ? 5.407 -12.436 -19.654 1.00 86.44 73 ARG A C 1
ATOM 572 O O . ARG A 1 73 ? 6.571 -12.821 -19.807 1.00 86.44 73 ARG A O 1
ATOM 579 N N . ARG A 1 74 ? 4.501 -13.158 -18.997 1.00 90.31 74 ARG A N 1
ATOM 580 C CA . ARG A 1 74 ? 4.690 -14.487 -1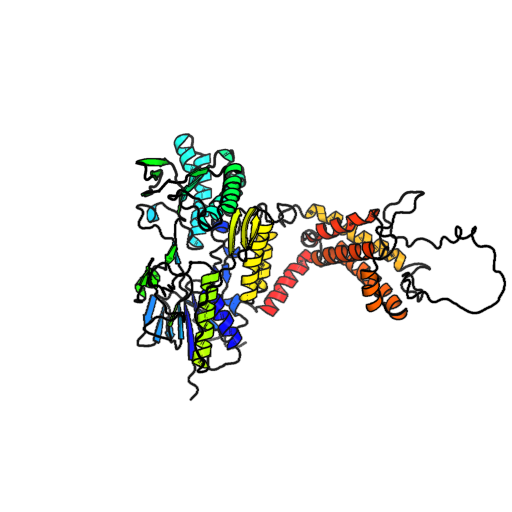8.405 1.00 90.31 74 ARG A CA 1
ATOM 581 C C . ARG A 1 74 ? 3.805 -15.485 -19.145 1.00 90.31 74 ARG A C 1
ATOM 583 O O . ARG A 1 74 ? 2.745 -15.855 -18.675 1.00 90.31 74 ARG A O 1
ATOM 590 N N . LYS A 1 75 ? 4.272 -15.925 -20.317 1.00 87.38 75 LYS A N 1
ATOM 591 C CA . LYS A 1 75 ? 3.544 -16.870 -21.185 1.00 87.38 75 LYS A CA 1
ATOM 592 C C . LYS A 1 75 ? 3.264 -18.235 -20.539 1.00 87.38 75 LYS A C 1
ATOM 594 O O . LYS A 1 75 ? 2.468 -18.988 -21.065 1.00 87.38 75 LYS A O 1
ATOM 599 N N . ASN A 1 76 ? 3.956 -18.556 -19.448 1.00 92.19 76 ASN A N 1
ATOM 600 C CA . ASN A 1 76 ? 3.804 -19.785 -18.673 1.00 92.19 76 ASN A CA 1
ATOM 601 C C . ASN A 1 76 ? 2.847 -19.634 -17.475 1.00 92.19 76 ASN A C 1
ATOM 603 O O . ASN A 1 76 ? 2.871 -20.474 -16.580 1.00 92.19 76 ASN A O 1
ATOM 607 N N . VAL A 1 77 ? 2.077 -18.541 -17.415 1.00 95.88 77 VAL A N 1
ATOM 608 C CA . VAL A 1 77 ? 1.075 -18.301 -16.374 1.00 95.88 77 VAL A CA 1
ATOM 609 C C . VAL A 1 77 ? -0.279 -18.067 -17.027 1.00 95.88 77 VAL A C 1
ATOM 611 O O . VAL A 1 77 ? -0.441 -17.112 -17.787 1.00 95.88 77 VAL A O 1
ATOM 614 N N . ASN A 1 78 ? -1.246 -18.902 -16.672 1.00 95.31 78 ASN A N 1
ATOM 615 C CA . ASN A 1 78 ? -2.654 -18.703 -16.963 1.00 95.31 78 ASN A CA 1
ATOM 616 C C . ASN A 1 78 ? -3.271 -17.930 -15.798 1.00 95.31 78 ASN A C 1
ATOM 618 O O . ASN A 1 78 ? -3.242 -18.393 -14.660 1.00 95.31 78 ASN A O 1
ATOM 622 N N . VAL A 1 79 ? -3.789 -16.736 -16.072 1.00 96.00 79 VAL A N 1
ATOM 623 C CA . VAL A 1 79 ? -4.540 -15.947 -15.089 1.00 96.00 79 VAL A CA 1
ATOM 624 C C . VAL A 1 79 ? -6.017 -16.235 -15.295 1.00 96.00 79 VAL A C 1
ATOM 626 O O . VAL A 1 79 ? -6.521 -16.087 -16.408 1.00 96.00 79 VAL A O 1
ATOM 629 N N . VAL A 1 80 ? -6.687 -16.641 -14.227 1.00 95.88 80 VAL A N 1
ATOM 630 C CA . VAL A 1 80 ? -8.083 -17.060 -14.226 1.00 95.88 80 VAL A CA 1
ATOM 631 C C . VAL A 1 80 ? -8.834 -16.238 -13.188 1.00 95.88 80 VAL A C 1
ATOM 633 O O . VAL A 1 80 ? -8.421 -16.166 -12.033 1.00 95.88 80 VAL A O 1
ATOM 636 N N . THR A 1 81 ? -9.942 -15.632 -13.608 1.00 96.38 81 THR A N 1
ATOM 637 C CA . THR A 1 81 ? -10.877 -14.971 -12.697 1.00 96.38 81 THR A CA 1
ATOM 638 C C . THR A 1 81 ? -12.034 -15.921 -12.418 1.00 96.38 81 THR A C 1
ATOM 640 O O . THR A 1 81 ? -12.884 -16.114 -13.286 1.00 96.38 81 THR A O 1
ATOM 643 N N . ASP A 1 82 ? -12.020 -16.564 -11.254 1.00 96.25 82 ASP A N 1
ATOM 644 C CA . ASP A 1 82 ? -13.009 -17.565 -10.844 1.00 96.25 82 ASP A CA 1
ATOM 645 C C . ASP A 1 82 ? -13.041 -17.692 -9.311 1.00 96.25 82 ASP A C 1
ATOM 647 O O . ASP A 1 82 ? -12.055 -17.420 -8.623 1.00 96.25 82 ASP A O 1
ATOM 651 N N . GLU A 1 83 ? -14.175 -18.118 -8.764 1.00 95.19 83 GLU A N 1
ATOM 652 C CA . GLU A 1 83 ? -14.375 -18.257 -7.321 1.00 95.19 83 GLU A CA 1
ATOM 653 C C . GLU A 1 83 ? -14.264 -19.730 -6.918 1.00 95.19 83 GLU A C 1
ATOM 655 O O . GLU A 1 83 ? -15.141 -20.544 -7.216 1.00 95.19 83 GLU A O 1
ATOM 660 N N . VAL A 1 84 ? -13.167 -20.081 -6.246 1.00 95.69 84 VAL A N 1
ATOM 661 C CA . VAL A 1 84 ? -12.920 -21.439 -5.742 1.00 95.69 84 VAL A CA 1
ATOM 662 C C . VAL A 1 84 ? -13.852 -21.741 -4.569 1.00 95.69 84 VAL A C 1
ATOM 664 O O . VAL A 1 84 ? -13.948 -20.946 -3.639 1.00 95.69 84 VAL A O 1
ATOM 667 N N . PHE A 1 85 ? -14.493 -22.907 -4.553 1.00 93.81 85 PHE A N 1
ATOM 668 C CA . PHE A 1 85 ? -15.355 -23.311 -3.433 1.00 93.81 85 PHE A CA 1
ATOM 669 C C . PHE A 1 85 ? -14.953 -24.643 -2.789 1.00 93.81 85 PHE A C 1
ATOM 671 O O . PHE A 1 85 ? -15.351 -24.895 -1.654 1.00 93.81 85 PHE A O 1
ATOM 678 N N . GLN A 1 86 ? -14.163 -25.480 -3.470 1.00 94.81 86 GLN A N 1
ATOM 679 C CA . GLN A 1 86 ? -13.763 -26.795 -2.963 1.00 94.81 86 GLN A CA 1
ATOM 680 C C . GLN A 1 86 ? -12.407 -27.233 -3.536 1.00 94.81 86 GLN A C 1
ATOM 682 O O . GLN A 1 86 ? -12.075 -26.933 -4.683 1.00 94.81 86 GLN A O 1
ATOM 687 N N . ILE A 1 87 ? -11.638 -27.983 -2.740 1.00 95.94 87 ILE A N 1
ATOM 688 C CA . ILE A 1 87 ? -10.441 -28.707 -3.188 1.00 95.94 87 ILE A CA 1
ATOM 689 C C . ILE A 1 87 ? -10.748 -30.207 -3.163 1.00 95.94 87 ILE A C 1
ATOM 691 O O . ILE A 1 87 ? -10.923 -30.790 -2.093 1.00 95.94 87 ILE A O 1
ATOM 695 N N . ASP A 1 88 ? -10.816 -30.833 -4.335 1.00 94.88 88 ASP A N 1
ATOM 696 C CA . ASP A 1 88 ? -10.922 -32.283 -4.469 1.00 94.88 88 ASP A CA 1
ATOM 697 C C . ASP A 1 88 ? -9.518 -32.895 -4.405 1.00 94.88 88 ASP A C 1
ATOM 699 O O . ASP A 1 88 ? -8.754 -32.869 -5.373 1.00 94.88 88 ASP A O 1
ATOM 703 N N . ARG A 1 89 ? -9.162 -33.414 -3.227 1.00 93.56 89 ARG A N 1
ATOM 704 C CA . ARG A 1 89 ? -7.837 -33.993 -2.966 1.00 93.56 89 ARG A CA 1
ATOM 705 C C . ARG A 1 89 ? -7.666 -35.386 -3.568 1.00 93.56 89 ARG A C 1
ATOM 707 O O . ARG A 1 89 ? -6.538 -35.765 -3.868 1.00 93.56 89 ARG A O 1
ATOM 714 N N . GLU A 1 90 ? -8.757 -36.125 -3.766 1.00 91.88 90 GLU A N 1
ATOM 715 C CA . GLU A 1 90 ? -8.720 -37.474 -4.339 1.00 91.88 90 GLU A CA 1
ATOM 716 C C . GLU A 1 90 ? -8.403 -37.403 -5.834 1.00 91.88 90 GLU A C 1
ATOM 718 O O . GLU A 1 90 ? -7.485 -38.072 -6.312 1.00 91.88 90 GLU A O 1
ATOM 723 N N . ASN A 1 91 ? -9.092 -36.513 -6.553 1.00 94.12 91 ASN A N 1
ATOM 724 C CA . ASN A 1 91 ? -8.878 -36.300 -7.987 1.00 94.12 91 ASN A CA 1
ATOM 725 C C . ASN A 1 91 ? -7.825 -35.220 -8.298 1.00 94.12 91 ASN A C 1
ATOM 727 O O . ASN A 1 91 ? -7.564 -34.937 -9.468 1.00 94.12 91 ASN A O 1
ATOM 731 N N . LYS A 1 92 ? -7.223 -34.610 -7.266 1.00 95.88 92 LYS A N 1
ATOM 732 C CA . LYS A 1 92 ? -6.259 -33.499 -7.355 1.00 95.88 92 LYS A CA 1
ATOM 733 C C . LYS A 1 92 ? -6.752 -32.356 -8.246 1.00 95.88 92 LYS A C 1
ATOM 735 O O . LYS A 1 92 ? -6.106 -31.962 -9.221 1.00 95.88 92 LYS A O 1
ATOM 740 N N . CYS A 1 93 ? -7.921 -31.822 -7.910 1.00 96.69 93 CYS A N 1
ATOM 741 C CA . CYS A 1 93 ? -8.578 -30.771 -8.674 1.00 96.69 93 CYS A CA 1
ATOM 742 C C . CYS A 1 93 ? -9.071 -29.627 -7.779 1.00 96.69 93 CYS A C 1
ATOM 744 O O . CYS A 1 93 ? -9.621 -29.844 -6.701 1.00 96.69 93 CYS A O 1
ATOM 746 N N . VAL A 1 94 ? -8.890 -28.388 -8.235 1.00 97.19 94 VAL A N 1
ATOM 747 C CA . VAL A 1 94 ? -9.498 -27.199 -7.630 1.00 97.19 94 VAL A CA 1
ATOM 748 C C . VAL A 1 94 ? -10.836 -26.943 -8.311 1.00 97.19 94 VAL A C 1
ATOM 750 O O . VAL A 1 94 ? -10.874 -26.704 -9.518 1.00 97.19 94 VAL A O 1
ATOM 753 N N . MET A 1 95 ? -11.919 -26.966 -7.539 1.00 96.50 95 MET A N 1
ATOM 754 C CA . MET A 1 95 ? -13.275 -26.733 -8.027 1.00 96.50 95 MET A CA 1
ATOM 755 C C . MET A 1 95 ? -13.667 -25.276 -7.794 1.00 96.50 95 MET A C 1
ATOM 757 O O . MET A 1 95 ? -13.624 -24.771 -6.665 1.00 96.50 95 MET A O 1
ATOM 761 N N . ALA A 1 96 ? -14.058 -24.604 -8.868 1.00 95.75 96 ALA A N 1
ATOM 762 C CA . ALA A 1 96 ? -14.496 -23.221 -8.854 1.00 95.75 96 ALA A CA 1
ATOM 763 C C . ALA A 1 96 ? -15.824 -23.061 -9.594 1.00 95.75 96 ALA A C 1
ATOM 765 O O . ALA A 1 96 ? -16.300 -23.974 -10.273 1.00 95.75 96 ALA A O 1
ATOM 766 N N . LYS A 1 97 ? -16.449 -21.898 -9.438 1.00 95.38 97 LYS A N 1
ATOM 767 C CA . LYS A 1 97 ? -17.792 -21.617 -9.952 1.00 95.38 97 LYS A CA 1
ATOM 768 C C . LYS A 1 97 ? -17.922 -21.827 -11.463 1.00 95.38 97 LYS A C 1
ATOM 770 O O . LYS A 1 97 ? -18.979 -22.266 -11.919 1.00 95.38 97 LYS A O 1
ATOM 775 N N . HIS A 1 98 ? -16.881 -21.512 -12.231 1.00 93.06 98 HIS A N 1
ATOM 776 C CA . HIS A 1 98 ? -16.908 -21.560 -13.694 1.00 93.06 98 HIS A CA 1
ATOM 777 C C . HIS A 1 98 ? -15.991 -22.626 -14.306 1.00 93.06 98 HIS A C 1
ATOM 779 O O . HIS A 1 98 ? -15.980 -22.782 -15.529 1.00 93.06 98 HIS A O 1
ATOM 785 N N . GLY A 1 99 ? -15.259 -23.392 -13.493 1.00 93.00 99 GLY A N 1
ATOM 786 C CA . GLY A 1 99 ? -14.332 -24.397 -13.997 1.00 93.00 99 GLY A CA 1
ATOM 787 C C . GLY A 1 99 ? -13.720 -25.301 -12.932 1.00 93.00 99 GLY A C 1
ATOM 788 O O . GLY A 1 99 ? -13.895 -25.125 -11.729 1.00 93.00 99 GLY A O 1
ATOM 789 N N . SER A 1 100 ? -12.969 -26.288 -13.413 1.00 96.06 100 SER A N 1
ATOM 790 C CA . SER A 1 100 ? -12.213 -27.242 -12.605 1.00 96.06 100 SER A CA 1
ATOM 791 C C . SER A 1 100 ? -10.759 -27.252 -13.068 1.00 96.06 100 SER A C 1
ATOM 793 O O . SER A 1 100 ? -10.494 -27.408 -14.264 1.00 96.06 100 SER A O 1
ATOM 795 N N . TYR A 1 101 ? -9.819 -27.102 -12.140 1.00 97.06 101 TYR A N 1
ATOM 796 C CA . TYR A 1 101 ? -8.404 -26.908 -12.454 1.00 97.06 101 TYR A CA 1
ATOM 797 C C . TYR A 1 101 ? -7.561 -28.024 -11.821 1.00 97.06 101 TYR A C 1
ATOM 799 O O . TYR A 1 101 ? -7.364 -28.017 -10.603 1.00 97.06 101 TYR A O 1
ATOM 807 N N . PRO A 1 102 ? -7.071 -29.004 -12.604 1.00 97.06 102 PRO A N 1
ATOM 808 C CA . PRO A 1 102 ? -6.231 -30.077 -12.079 1.00 97.06 102 PRO A CA 1
ATOM 809 C C . PRO A 1 102 ? -4.882 -29.534 -11.598 1.00 97.06 102 PRO A C 1
ATOM 811 O O . PRO A 1 102 ? -4.318 -28.620 -12.208 1.00 97.06 102 PRO A O 1
ATOM 814 N N . TYR A 1 103 ? -4.343 -30.121 -10.532 1.00 97.56 103 TYR A N 1
ATOM 815 C CA . TYR A 1 103 ? -3.063 -29.724 -9.955 1.00 97.56 103 TYR A CA 1
ATOM 816 C C . TYR A 1 103 ? -2.163 -30.930 -9.658 1.00 97.56 103 TYR A C 1
ATOM 818 O O . TYR A 1 103 ? -2.606 -31.980 -9.207 1.00 97.56 103 TYR A O 1
ATOM 826 N N . ASP A 1 104 ? -0.862 -30.759 -9.870 1.00 97.50 104 ASP A N 1
ATOM 827 C CA . ASP A 1 104 ? 0.174 -31.580 -9.238 1.00 97.50 104 ASP A CA 1
ATOM 828 C C . ASP A 1 104 ? 0.667 -30.923 -7.948 1.00 97.50 104 ASP A C 1
ATOM 830 O O . ASP A 1 104 ? 1.028 -31.624 -7.009 1.00 97.50 104 ASP A O 1
ATOM 834 N N . TYR A 1 105 ? 0.662 -29.586 -7.913 1.00 98.19 105 TYR A N 1
ATOM 835 C CA . TYR A 1 105 ? 0.989 -28.772 -6.746 1.00 98.19 105 TYR A CA 1
ATOM 836 C C . TYR A 1 105 ? -0.055 -27.673 -6.577 1.00 98.19 105 TYR A C 1
ATOM 838 O O . TYR A 1 105 ? -0.394 -26.985 -7.544 1.00 98.19 105 TYR A O 1
ATOM 846 N N . LEU A 1 106 ? -0.522 -27.478 -5.350 1.00 98.50 106 LEU A N 1
ATOM 847 C CA . LEU A 1 106 ? -1.500 -26.458 -4.991 1.00 98.50 106 LEU A CA 1
ATOM 848 C C . LEU A 1 106 ? -0.878 -25.470 -4.005 1.00 98.50 106 LEU A C 1
ATOM 850 O O . LEU A 1 106 ? -0.228 -25.875 -3.049 1.00 98.50 106 LEU A O 1
ATOM 854 N N . VAL A 1 107 ? -1.098 -24.175 -4.212 1.00 98.69 107 VAL A N 1
ATOM 855 C CA . VAL A 1 107 ? -0.764 -23.119 -3.251 1.00 98.69 107 VAL A CA 1
ATOM 856 C C . VAL A 1 107 ? -2.037 -22.366 -2.886 1.00 98.69 107 VAL A C 1
ATOM 858 O O . VAL A 1 107 ? -2.664 -21.761 -3.751 1.00 98.69 107 VAL A O 1
ATOM 861 N N . LEU A 1 108 ? -2.400 -22.368 -1.607 1.00 98.06 108 LEU A N 1
ATOM 862 C CA . LEU A 1 108 ? -3.560 -21.670 -1.061 1.00 98.06 108 LEU A CA 1
ATOM 863 C C . LEU A 1 108 ? -3.121 -20.384 -0.354 1.00 98.06 108 LEU A C 1
ATOM 865 O O . LEU A 1 108 ? -2.473 -20.424 0.691 1.00 98.06 108 LEU A O 1
ATOM 869 N N . GLY A 1 109 ? -3.488 -19.243 -0.929 1.00 96.75 109 GLY A N 1
ATOM 870 C CA . GLY A 1 109 ? -3.245 -17.898 -0.408 1.00 96.75 109 GLY A CA 1
ATOM 871 C C . GLY A 1 109 ? -4.536 -17.086 -0.330 1.00 96.75 109 GLY A C 1
ATOM 872 O O . GLY A 1 109 ? -4.580 -15.965 -0.822 1.00 96.75 109 GLY A O 1
ATOM 873 N N . ILE A 1 110 ? -5.581 -17.661 0.273 1.00 94.69 110 ILE A N 1
ATOM 874 C CA . ILE A 1 110 ? -6.951 -17.107 0.317 1.00 94.69 110 ILE A CA 1
ATOM 875 C C . ILE A 1 110 ? -7.154 -15.964 1.333 1.00 94.69 110 ILE A C 1
ATOM 877 O O . ILE A 1 110 ? -8.260 -15.459 1.484 1.00 94.69 110 ILE A O 1
ATOM 881 N N . GLY A 1 111 ? -6.085 -15.543 2.015 1.00 93.25 111 GLY A N 1
ATOM 882 C CA . GLY A 1 111 ? -6.076 -14.345 2.854 1.00 93.25 111 GLY A CA 1
ATOM 883 C C . GLY A 1 111 ? -6.835 -14.468 4.178 1.00 93.25 111 GLY A C 1
ATOM 884 O O . GLY A 1 111 ? -7.035 -15.558 4.725 1.00 93.25 111 GLY A O 1
ATOM 885 N N . ALA A 1 112 ? -7.209 -13.311 4.711 1.00 93.00 112 ALA A N 1
ATOM 886 C CA . ALA A 1 112 ? -7.899 -13.137 5.981 1.00 93.00 112 ALA A CA 1
ATOM 887 C C . ALA A 1 112 ? -9.156 -12.279 5.806 1.00 93.00 112 ALA A C 1
ATOM 889 O O . ALA A 1 112 ? -9.350 -11.630 4.782 1.00 93.00 112 ALA A O 1
ATOM 890 N N . GLU A 1 113 ? -10.008 -12.280 6.824 1.00 93.31 113 GLU A N 1
ATOM 891 C CA . GLU A 1 113 ? -11.154 -11.383 6.937 1.00 93.31 113 GLU A CA 1
ATOM 892 C C . GLU A 1 113 ? -11.156 -10.689 8.312 1.00 93.31 113 GLU A C 1
ATOM 894 O O . GLU A 1 113 ? -10.552 -11.199 9.269 1.00 93.31 113 GLU A O 1
ATOM 899 N N . PRO A 1 114 ? -11.821 -9.528 8.441 1.00 93.75 114 PRO A N 1
ATOM 900 C CA . PRO A 1 114 ? -12.024 -8.874 9.727 1.00 93.75 114 PRO A CA 1
ATOM 901 C C . PRO A 1 114 ? -12.669 -9.818 10.752 1.00 93.75 114 PRO A C 1
ATOM 903 O O . PRO A 1 114 ? -13.565 -10.603 10.435 1.00 93.75 114 PRO A O 1
ATOM 906 N N . ASN A 1 115 ? -12.210 -9.745 12.000 1.00 94.50 115 ASN A N 1
ATOM 907 C CA . ASN A 1 115 ? -12.722 -10.556 13.097 1.00 94.50 115 ASN A CA 1
ATOM 908 C C . ASN A 1 115 ? -13.492 -9.685 14.091 1.00 94.50 115 ASN A C 1
ATOM 910 O O . ASN A 1 115 ? -12.893 -8.889 14.811 1.00 94.50 115 ASN A O 1
ATOM 914 N N . ASP A 1 116 ? -14.808 -9.867 14.144 1.00 93.00 116 ASP A N 1
ATOM 915 C CA . ASP A 1 116 ? -15.726 -9.211 15.086 1.00 93.00 116 ASP A CA 1
ATOM 916 C C . ASP A 1 116 ? -15.729 -9.842 16.491 1.00 93.00 116 ASP A C 1
ATOM 918 O O . ASP A 1 116 ? -16.361 -9.317 17.409 1.00 93.00 116 ASP A O 1
ATOM 922 N N . PHE A 1 117 ? -15.035 -10.973 16.669 1.00 92.75 117 PHE A N 1
ATOM 923 C CA . PHE A 1 117 ? -15.029 -11.789 17.887 1.00 92.75 117 PHE A CA 1
ATOM 924 C C . PHE A 1 117 ? -16.432 -12.214 18.366 1.00 92.75 117 PHE A C 1
ATOM 926 O O . PHE A 1 117 ? -16.607 -12.546 19.537 1.00 92.75 117 PHE A O 1
ATOM 933 N N . GLY A 1 118 ? -17.427 -12.222 17.471 1.00 93.19 118 GLY A N 1
ATOM 934 C CA . GLY A 1 118 ? -18.824 -12.493 17.814 1.00 93.19 118 GLY A CA 1
ATOM 935 C C . GLY A 1 118 ? -19.508 -11.375 18.607 1.00 93.19 118 GLY A C 1
ATOM 936 O O . GLY A 1 118 ? -20.529 -11.632 19.241 1.00 93.19 118 GLY A O 1
ATOM 937 N N . THR A 1 119 ? -18.960 -10.156 18.596 1.00 96.06 119 THR A N 1
ATOM 938 C CA . THR A 1 119 ? -19.569 -8.994 19.259 1.00 96.06 119 THR A CA 1
ATOM 939 C C . THR A 1 119 ? -20.920 -8.671 18.600 1.00 96.06 119 THR A C 1
ATOM 941 O O . THR A 1 119 ? -20.946 -8.412 17.392 1.00 96.06 119 THR A O 1
ATOM 944 N N . PRO A 1 120 ? -22.043 -8.683 19.347 1.00 97.31 120 PRO A N 1
ATOM 945 C CA . PRO A 1 120 ? -23.372 -8.451 18.784 1.00 97.31 120 PRO A CA 1
ATOM 946 C C . PRO A 1 120 ? -23.480 -7.126 18.020 1.00 97.31 120 PRO A C 1
ATOM 948 O O . PRO A 1 120 ? -23.030 -6.086 18.504 1.00 97.31 120 PRO A O 1
ATOM 951 N N . GLY A 1 121 ? -24.092 -7.167 16.835 1.00 96.75 121 GLY A N 1
ATOM 952 C CA . GLY A 1 121 ? -24.402 -5.983 16.034 1.00 96.75 121 GLY A CA 1
ATOM 953 C C . GLY A 1 121 ? -23.270 -5.464 15.142 1.00 96.75 121 GLY A C 1
ATOM 954 O O . GLY A 1 121 ? -23.514 -4.616 14.286 1.00 96.75 121 GLY A O 1
ATOM 955 N N . VAL A 1 122 ? -22.030 -5.959 15.286 1.00 96.50 122 VAL A N 1
ATOM 956 C CA . VAL A 1 122 ? -20.901 -5.497 14.449 1.00 96.50 122 VAL A CA 1
ATOM 957 C C . VAL A 1 122 ? -21.136 -5.800 12.967 1.00 96.50 122 VAL A C 1
ATOM 959 O O . VAL A 1 122 ? -20.782 -4.980 12.126 1.00 96.50 122 VAL A O 1
ATOM 962 N N . LYS A 1 123 ? -21.740 -6.944 12.624 1.00 94.06 123 LYS A N 1
ATOM 963 C CA . LYS A 1 123 ? -22.006 -7.304 11.220 1.00 94.06 123 LYS A CA 1
ATOM 964 C C . LYS A 1 123 ? -23.144 -6.488 10.616 1.00 94.06 123 LYS A C 1
ATOM 966 O O . LYS A 1 123 ? -23.132 -6.216 9.418 1.00 94.06 123 LYS A O 1
ATOM 971 N N . GLU A 1 124 ? -24.133 -6.152 11.434 1.00 96.00 124 GLU A N 1
ATOM 972 C CA . GLU A 1 124 ? -25.362 -5.476 11.034 1.00 96.00 124 GLU A CA 1
ATOM 973 C C . GLU A 1 124 ? -25.167 -3.958 10.924 1.00 96.00 124 GLU A C 1
ATOM 975 O O . GLU A 1 124 ? -25.644 -3.344 9.969 1.00 96.00 124 GLU A O 1
ATOM 980 N N . HIS A 1 125 ? -24.438 -3.368 11.876 1.00 97.44 125 HIS A N 1
ATOM 981 C CA . HIS A 1 125 ? -24.329 -1.916 12.058 1.00 97.44 125 HIS A CA 1
ATOM 982 C C . HIS A 1 125 ? -22.888 -1.385 11.999 1.00 97.44 125 HIS A C 1
ATOM 984 O O . HIS A 1 125 ? -22.675 -0.180 11.873 1.00 97.44 125 HIS A O 1
ATOM 990 N N . GLY A 1 126 ? -21.883 -2.259 12.083 1.00 96.56 126 GLY A N 1
ATOM 991 C CA . GLY A 1 126 ? -20.476 -1.881 11.984 1.00 96.56 126 GLY A CA 1
ATOM 992 C C . GLY A 1 126 ? -19.956 -1.845 10.546 1.00 96.56 126 GLY A C 1
ATOM 993 O O . GLY A 1 126 ? -20.436 -2.532 9.644 1.00 96.56 126 GLY A O 1
ATOM 994 N N . PHE A 1 127 ? -18.904 -1.059 10.346 1.00 98.06 127 PHE A N 1
ATOM 995 C CA . PHE A 1 127 ? -18.090 -1.051 9.137 1.00 98.06 127 PHE A CA 1
ATOM 996 C C . PHE A 1 127 ? -16.775 -1.764 9.404 1.00 98.06 127 PHE A C 1
ATOM 998 O O . PHE A 1 127 ? -16.187 -1.624 10.472 1.00 98.06 127 PHE A O 1
ATOM 1005 N N . VAL A 1 128 ? -16.281 -2.497 8.418 1.00 96.06 128 VAL A N 1
ATOM 1006 C CA . VAL A 1 128 ? -14.979 -3.164 8.472 1.00 96.06 128 VAL A CA 1
ATOM 1007 C C . VAL A 1 128 ? -14.117 -2.704 7.301 1.00 96.06 128 VAL A C 1
ATOM 1009 O O . VAL A 1 128 ? -14.591 -2.011 6.407 1.00 96.06 128 VAL A O 1
ATOM 1012 N N . LEU A 1 129 ? -12.840 -3.079 7.307 1.00 93.12 129 LEU A N 1
ATOM 1013 C CA . LEU A 1 129 ? -11.917 -2.858 6.194 1.00 93.12 129 LEU A CA 1
ATOM 1014 C C . LEU A 1 129 ? -11.315 -4.201 5.776 1.00 93.12 129 LEU A C 1
ATOM 1016 O O . LEU A 1 129 ? -10.193 -4.521 6.164 1.00 93.12 129 LEU A O 1
ATOM 1020 N N . GLY A 1 130 ? -12.091 -5.017 5.057 1.00 91.06 130 GLY A N 1
ATOM 1021 C CA . GLY A 1 130 ? -11.644 -6.320 4.555 1.00 91.06 130 GLY A CA 1
ATOM 1022 C C . GLY A 1 130 ? -11.322 -6.324 3.062 1.00 91.06 130 GLY A C 1
ATOM 1023 O O . GLY A 1 130 ? -10.402 -7.011 2.628 1.00 91.06 130 GLY A O 1
ATOM 1024 N N . ASN A 1 131 ? -12.072 -5.565 2.266 1.00 93.19 131 ASN A N 1
ATOM 1025 C CA . ASN A 1 131 ? -11.921 -5.499 0.812 1.00 93.19 131 ASN A CA 1
ATOM 1026 C C . ASN A 1 131 ? -12.219 -4.086 0.275 1.00 93.19 131 ASN A C 1
ATOM 1028 O O . ASN A 1 131 ? -12.459 -3.143 1.036 1.00 93.19 131 ASN A O 1
ATOM 1032 N N . ILE A 1 132 ? -12.159 -3.929 -1.050 1.00 94.44 132 ILE A N 1
ATOM 1033 C CA . ILE A 1 132 ? -12.356 -2.632 -1.699 1.00 94.44 132 ILE A CA 1
ATOM 1034 C C . ILE A 1 132 ? -13.808 -2.154 -1.599 1.00 94.44 132 ILE A C 1
ATOM 1036 O O . ILE A 1 132 ? -14.047 -0.960 -1.409 1.00 94.44 132 ILE A O 1
ATOM 1040 N N . GLU A 1 133 ? -14.772 -3.071 -1.667 1.00 95.25 133 GLU A N 1
ATOM 1041 C CA . GLU A 1 133 ? -16.195 -2.772 -1.531 1.00 95.25 133 GLU A CA 1
ATOM 1042 C C . GLU A 1 133 ? -16.517 -2.232 -0.133 1.00 95.25 133 GLU A C 1
ATOM 1044 O O . GLU A 1 133 ? -17.239 -1.241 -0.016 1.00 95.25 133 GLU A O 1
ATOM 1049 N N . ASP A 1 134 ? -15.922 -2.809 0.915 1.00 95.88 134 ASP A N 1
ATOM 1050 C CA . ASP A 1 134 ? -16.046 -2.331 2.294 1.00 95.88 134 ASP A CA 1
ATOM 1051 C C . ASP A 1 134 ? -15.512 -0.897 2.430 1.00 95.88 134 ASP A C 1
ATOM 1053 O O . ASP A 1 134 ? -16.167 -0.034 3.021 1.00 95.88 134 ASP A O 1
ATOM 1057 N N . ALA A 1 135 ? -14.343 -0.619 1.841 1.00 97.50 135 ALA A N 1
ATOM 1058 C CA . ALA A 1 135 ? -13.735 0.708 1.869 1.00 97.50 135 ALA A CA 1
ATOM 1059 C C . ALA A 1 135 ? -14.594 1.749 1.130 1.00 97.50 135 ALA A C 1
ATOM 1061 O O . ALA A 1 135 ? -14.797 2.853 1.635 1.00 97.50 135 ALA A O 1
ATOM 1062 N N . ILE A 1 136 ? -15.142 1.403 -0.040 1.00 97.69 136 ILE A N 1
ATOM 1063 C CA . ILE A 1 136 ? -16.064 2.271 -0.791 1.00 97.69 136 ILE A CA 1
ATOM 1064 C C . ILE A 1 136 ? -17.343 2.527 0.012 1.00 97.69 136 ILE A C 1
ATOM 1066 O O . ILE A 1 136 ? -17.755 3.680 0.145 1.00 97.69 136 ILE A O 1
ATOM 1070 N N . LYS A 1 137 ? -17.935 1.474 0.587 1.00 98.00 137 LYS A N 1
ATOM 1071 C CA . LYS A 1 137 ? -19.149 1.575 1.404 1.00 98.00 137 LYS A CA 1
ATOM 1072 C C . LYS A 1 137 ? -18.932 2.500 2.603 1.00 98.00 137 LYS A C 1
ATOM 1074 O O . LYS A 1 137 ? -19.769 3.359 2.866 1.00 98.00 137 LYS A O 1
ATOM 1079 N N . LEU A 1 138 ? -17.805 2.355 3.303 1.00 98.38 138 LEU A N 1
ATOM 1080 C CA . LEU A 1 138 ? -17.455 3.215 4.433 1.00 98.38 138 LEU A CA 1
ATOM 1081 C C . LEU A 1 138 ? -17.224 4.668 3.996 1.00 98.38 138 LEU A C 1
ATOM 1083 O O . LEU A 1 138 ? -17.719 5.583 4.651 1.00 98.38 138 LEU A O 1
ATOM 1087 N N . ARG A 1 139 ? -16.521 4.894 2.882 1.00 98.19 139 ARG A N 1
ATOM 1088 C CA . ARG A 1 139 ? -16.305 6.239 2.329 1.00 98.19 139 ARG A CA 1
ATOM 1089 C C . ARG A 1 139 ? -17.625 6.959 2.073 1.00 98.19 139 ARG A C 1
ATOM 1091 O O . ARG A 1 139 ? -17.791 8.103 2.493 1.00 98.19 139 ARG A O 1
ATOM 1098 N N . ASP A 1 140 ? -18.537 6.298 1.370 1.00 98.38 140 ASP A N 1
ATOM 1099 C CA . ASP A 1 140 ? -19.814 6.894 0.980 1.00 98.38 140 ASP A CA 1
ATOM 1100 C C . ASP A 1 140 ? -20.691 7.140 2.220 1.00 98.38 140 ASP A C 1
ATOM 1102 O O . ASP A 1 140 ? -21.258 8.222 2.365 1.00 98.38 140 ASP A O 1
ATOM 1106 N N . HIS A 1 141 ? -20.687 6.205 3.180 1.00 98.44 141 HIS A N 1
ATOM 1107 C CA . HIS A 1 141 ? -21.355 6.376 4.474 1.00 98.44 141 HIS A CA 1
ATOM 1108 C C . HIS A 1 141 ? -20.824 7.576 5.265 1.00 98.44 141 HIS A C 1
ATOM 1110 O O . HIS A 1 141 ? -21.617 8.376 5.752 1.00 98.44 141 HIS A O 1
ATOM 1116 N N . ILE A 1 142 ? -19.502 7.747 5.376 1.00 98.50 142 ILE A N 1
ATOM 1117 C CA . ILE A 1 142 ? -18.907 8.889 6.092 1.00 98.50 142 ILE A CA 1
ATOM 1118 C C . ILE A 1 142 ? -19.359 10.214 5.467 1.00 98.50 142 ILE A C 1
ATOM 1120 O O . ILE A 1 142 ? -19.769 11.124 6.189 1.00 98.50 142 ILE A O 1
ATOM 1124 N N . ASP A 1 143 ? -19.308 10.327 4.136 1.00 98.38 143 ASP A N 1
ATOM 1125 C CA . ASP A 1 143 ? -19.743 11.535 3.428 1.00 98.38 143 ASP A CA 1
ATOM 1126 C C . ASP A 1 143 ? -21.231 11.833 3.679 1.00 98.38 143 ASP A C 1
ATOM 1128 O O . ASP A 1 143 ? -21.600 12.985 3.930 1.00 98.38 143 ASP A O 1
ATOM 1132 N N . ASP A 1 144 ? -22.072 10.794 3.682 1.00 98.38 144 ASP A N 1
ATOM 1133 C CA . ASP A 1 144 ? -23.497 10.906 3.983 1.00 98.38 144 ASP A CA 1
ATOM 1134 C C . ASP A 1 144 ? -23.775 11.283 5.442 1.00 98.38 144 ASP A C 1
ATOM 1136 O O . ASP A 1 144 ? -24.636 12.129 5.690 1.00 98.38 144 ASP A O 1
ATOM 1140 N N . MET A 1 145 ? -23.045 10.727 6.410 1.00 98.44 145 MET A N 1
ATOM 1141 C CA . MET A 1 145 ? -23.217 11.075 7.823 1.00 98.44 145 MET A CA 1
ATOM 1142 C C . MET A 1 145 ? -22.848 12.533 8.092 1.00 98.44 145 MET A C 1
ATOM 1144 O O . MET A 1 145 ? -23.593 13.231 8.782 1.00 98.44 145 MET A O 1
ATOM 1148 N N . VAL A 1 146 ? -21.772 13.046 7.482 1.00 98.50 146 VAL A N 1
ATOM 1149 C CA . VAL A 1 146 ? -21.447 14.479 7.587 1.00 98.50 146 VAL A CA 1
ATOM 1150 C C . VAL A 1 146 ? -22.531 15.340 6.935 1.00 98.50 146 VAL A C 1
ATOM 1152 O O . VAL A 1 146 ? -22.945 16.348 7.510 1.00 98.50 146 VAL A O 1
ATOM 1155 N N . ARG A 1 147 ? -23.055 14.927 5.774 1.00 98.44 147 ARG A N 1
ATOM 1156 C CA . ARG A 1 147 ? -24.168 15.616 5.102 1.00 98.44 147 ARG A CA 1
ATOM 1157 C C . ARG A 1 147 ? -25.435 15.664 5.962 1.00 98.44 147 ARG A C 1
ATOM 1159 O O . ARG A 1 147 ? -26.134 16.681 5.944 1.00 98.44 147 ARG A O 1
ATOM 1166 N N . LEU A 1 148 ? -25.765 14.575 6.658 1.00 98.19 148 LEU A N 1
ATOM 1167 C CA . LEU A 1 148 ? -26.913 14.502 7.566 1.00 98.19 148 LEU A CA 1
ATOM 1168 C C . LEU A 1 148 ? -26.682 15.367 8.808 1.00 98.19 148 LEU A C 1
ATOM 1170 O O . LEU A 1 148 ? -27.510 16.229 9.096 1.00 98.19 148 LEU A O 1
ATOM 1174 N N . GLY A 1 149 ? -25.522 15.244 9.457 1.00 97.81 149 GLY A N 1
ATOM 1175 C CA . GLY A 1 149 ? -25.153 16.073 10.607 1.00 97.81 149 GLY A CA 1
ATOM 1176 C C . GLY A 1 149 ? -25.128 17.575 10.296 1.00 97.81 149 GLY A C 1
ATOM 1177 O O . GLY A 1 149 ? -25.493 18.389 11.138 1.00 97.81 149 GLY A O 1
ATOM 1178 N N . ALA A 1 150 ? -24.787 17.971 9.066 1.00 97.56 150 ALA A N 1
ATOM 1179 C CA . ALA A 1 150 ? -24.850 19.371 8.639 1.00 97.56 150 ALA A CA 1
ATOM 1180 C C . ALA A 1 150 ? -26.280 19.934 8.532 1.00 97.56 150 ALA A C 1
ATOM 1182 O O . ALA A 1 150 ? -26.471 21.149 8.581 1.00 97.56 150 ALA A O 1
ATOM 1183 N N . ARG A 1 151 ? -27.286 19.070 8.352 1.00 96.75 151 ARG A N 1
ATOM 1184 C CA . ARG A 1 151 ? -28.705 19.450 8.239 1.00 96.75 151 ARG A CA 1
ATOM 1185 C C . ARG A 1 151 ? -29.478 19.278 9.542 1.00 96.75 151 ARG A C 1
ATOM 1187 O O . ARG A 1 151 ? -30.560 19.854 9.668 1.00 96.75 151 ARG A O 1
ATOM 1194 N N . GLU A 1 152 ? -28.945 18.480 10.458 1.00 97.69 152 GLU A N 1
ATOM 1195 C CA . GLU A 1 152 ? -29.578 18.169 11.730 1.00 97.69 152 GLU A CA 1
ATOM 1196 C C . GLU A 1 152 ? -29.602 19.392 12.654 1.00 97.69 152 GLU A C 1
ATOM 1198 O O . GLU A 1 152 ? -28.636 20.155 12.748 1.00 97.69 152 GLU A O 1
ATOM 1203 N N . ARG A 1 153 ? -30.744 19.597 13.312 1.00 95.25 153 ARG A N 1
ATOM 1204 C CA . ARG A 1 153 ? -31.004 20.735 14.200 1.00 95.25 153 ARG A CA 1
ATOM 1205 C C . ARG A 1 153 ? -30.957 20.343 15.666 1.00 95.25 153 ARG A C 1
ATOM 1207 O O . ARG A 1 153 ? -30.667 21.211 16.485 1.00 95.25 153 ARG A O 1
ATOM 1214 N N . ASP A 1 154 ? -31.253 19.086 15.990 1.00 97.25 154 ASP A N 1
ATOM 1215 C CA . ASP A 1 154 ? -31.063 18.568 17.339 1.00 97.25 154 ASP A CA 1
ATOM 1216 C C . ASP A 1 154 ? -29.553 18.432 17.623 1.00 97.25 154 ASP A C 1
ATOM 1218 O O . ASP A 1 154 ? -28.868 17.680 16.923 1.00 97.25 154 ASP A O 1
ATOM 1222 N N . PRO A 1 155 ? -29.004 19.148 18.624 1.00 95.31 155 PRO A N 1
ATOM 1223 C CA . PRO A 1 155 ? -27.583 19.091 18.943 1.00 95.31 155 PRO A CA 1
ATOM 1224 C C . PRO A 1 155 ? -27.070 17.685 19.277 1.00 95.31 155 PRO A C 1
ATOM 1226 O O . PRO A 1 155 ? -25.932 17.366 18.923 1.00 95.31 155 PRO A O 1
ATOM 1229 N N . GLU A 1 156 ? -27.872 16.845 19.937 1.00 94.94 156 GLU A N 1
ATOM 1230 C CA . GLU A 1 156 ? -27.441 15.505 20.353 1.00 94.94 156 GLU A CA 1
ATOM 1231 C C . GLU A 1 156 ? -27.367 14.560 19.150 1.00 94.94 156 GLU A C 1
ATOM 1233 O O . GLU A 1 156 ? -26.334 13.925 18.918 1.00 94.94 156 GLU A O 1
ATOM 1238 N N . MET A 1 157 ? -28.412 14.553 18.319 1.00 95.44 157 MET A N 1
ATOM 1239 C CA . MET A 1 157 ? -28.442 13.782 17.070 1.00 95.44 157 MET A CA 1
ATOM 1240 C C . MET A 1 157 ? -27.380 14.264 16.082 1.00 95.44 157 MET A C 1
ATOM 1242 O O . MET A 1 157 ? -26.665 13.459 15.480 1.00 95.44 157 MET A O 1
ATOM 1246 N N . ARG A 1 158 ? -27.205 15.586 15.957 1.00 97.00 158 ARG A N 1
ATOM 1247 C CA . ARG A 1 158 ? -26.137 16.182 15.146 1.00 97.00 158 ARG A CA 1
ATOM 1248 C C . ARG A 1 158 ? -24.776 15.662 15.586 1.00 97.00 158 ARG A C 1
ATOM 1250 O O . ARG A 1 158 ? -23.971 15.262 14.745 1.00 97.00 158 ARG A O 1
ATOM 1257 N N . GLN A 1 159 ? -24.518 15.647 16.892 1.00 95.31 159 GLN A N 1
ATOM 1258 C CA . GLN A 1 159 ? -23.256 15.149 17.418 1.00 95.31 159 GLN A CA 1
ATOM 1259 C C . GLN A 1 159 ? -23.084 13.646 17.164 1.00 95.31 159 GLN A C 1
ATOM 1261 O O . GLN A 1 159 ? -21.969 13.233 16.852 1.00 95.31 159 GLN A O 1
ATOM 1266 N N . ALA A 1 160 ? -24.150 12.844 17.243 1.00 97.12 160 ALA A N 1
ATOM 1267 C CA . ALA A 1 160 ? -24.107 11.413 16.934 1.00 97.12 160 ALA A CA 1
ATOM 1268 C C . ALA A 1 160 ? -23.770 11.137 15.455 1.00 97.12 160 ALA A C 1
ATOM 1270 O O . ALA A 1 160 ? -22.971 10.241 15.171 1.00 97.12 160 ALA A O 1
ATOM 1271 N N . TYR A 1 161 ? -24.302 11.931 14.513 1.00 98.31 161 TYR A N 1
ATOM 1272 C CA . TYR A 1 161 ? -23.944 11.840 13.088 1.00 98.31 161 TYR A CA 1
ATOM 1273 C C . TYR A 1 161 ? -22.478 12.198 12.825 1.00 98.31 161 TYR A C 1
ATOM 1275 O O . TYR A 1 161 ? -21.813 11.558 12.013 1.00 98.31 161 TYR A O 1
ATOM 1283 N N . LEU A 1 162 ? -21.968 13.222 13.512 1.00 98.12 162 LEU A N 1
ATOM 1284 C CA . LEU A 1 162 ? -20.618 13.755 13.303 1.00 98.12 162 LEU A CA 1
ATOM 1285 C C . LEU A 1 162 ? -19.547 13.071 14.165 1.00 98.12 162 LEU A C 1
ATOM 1287 O O . LEU A 1 162 ? -18.395 13.509 14.176 1.00 98.12 162 LEU A O 1
ATOM 1291 N N . ASN A 1 163 ? -19.905 12.011 14.889 1.00 97.38 163 ASN A N 1
ATOM 1292 C CA . ASN A 1 163 ? -18.997 11.264 15.746 1.00 97.38 163 ASN A CA 1
ATOM 1293 C C . ASN A 1 163 ? -18.659 9.906 15.129 1.00 97.38 163 ASN A C 1
ATOM 1295 O O . ASN A 1 163 ? -19.496 9.007 15.077 1.00 97.38 163 ASN A O 1
ATOM 1299 N N . PHE A 1 164 ? -17.411 9.753 14.700 1.00 98.50 164 PHE A N 1
ATOM 1300 C CA . PHE A 1 164 ? -16.886 8.549 14.067 1.00 98.50 164 PHE A CA 1
ATOM 1301 C C . PHE A 1 164 ? -16.054 7.749 15.068 1.00 98.50 164 PHE A C 1
ATOM 1303 O O . PHE A 1 164 ? -15.049 8.247 15.589 1.00 98.50 164 PHE A O 1
ATOM 1310 N N . VAL A 1 165 ? -16.450 6.503 15.332 1.00 98.56 165 VAL A N 1
ATOM 1311 C CA . VAL A 1 165 ? -15.770 5.629 16.296 1.00 98.56 165 VAL A CA 1
ATOM 1312 C C . VAL A 1 165 ? -14.929 4.587 15.577 1.00 98.56 165 VAL A C 1
ATOM 1314 O O . VAL A 1 165 ? -15.447 3.819 14.777 1.00 98.56 165 VAL A O 1
ATOM 1317 N N . VAL A 1 166 ? -13.638 4.515 15.897 1.00 98.44 166 VAL A N 1
ATOM 1318 C CA . VAL A 1 166 ? -12.729 3.461 15.427 1.00 98.44 166 VAL A CA 1
ATOM 1319 C C . VAL A 1 166 ? -12.419 2.525 16.590 1.00 98.44 166 VAL A C 1
ATOM 1321 O O . VAL A 1 166 ? -11.827 2.939 17.587 1.00 98.44 166 VAL A O 1
ATOM 1324 N N . VAL A 1 167 ? -12.810 1.259 16.480 1.00 97.75 167 VAL A N 1
ATOM 1325 C CA . VAL A 1 167 ? -12.544 0.243 17.505 1.00 97.75 167 VAL A CA 1
ATOM 1326 C C . VAL A 1 167 ? -11.270 -0.515 17.161 1.00 97.75 167 VAL A C 1
ATOM 1328 O O . VAL A 1 167 ? -11.149 -1.082 16.072 1.00 97.75 167 VAL A O 1
ATOM 1331 N N . GLY A 1 168 ? -10.341 -0.549 18.113 1.00 95.06 168 GLY A N 1
ATOM 1332 C CA . GLY A 1 168 ? -9.001 -1.101 17.958 1.00 95.06 168 GLY A CA 1
ATOM 1333 C C . GLY A 1 168 ? -7.974 -0.025 17.611 1.00 95.06 168 GLY A C 1
ATOM 1334 O O . GLY A 1 168 ? -8.158 0.783 16.703 1.00 95.06 168 GLY A O 1
ATOM 1335 N N . THR A 1 169 ? -6.855 -0.030 18.335 1.00 93.75 169 THR A N 1
ATOM 1336 C CA . THR A 1 169 ? -5.729 0.897 18.123 1.00 93.75 169 THR A CA 1
ATOM 1337 C C . THR A 1 169 ? -4.481 0.196 17.583 1.00 93.75 169 THR A C 1
ATOM 1339 O O . THR A 1 169 ? -3.350 0.593 17.860 1.00 93.75 169 THR A O 1
ATOM 1342 N N . GLY A 1 170 ? -4.679 -0.895 16.840 1.00 91.56 170 GLY A N 1
ATOM 1343 C CA . GLY A 1 170 ? -3.621 -1.518 16.047 1.00 91.56 170 GLY A CA 1
ATOM 1344 C C . GLY A 1 170 ? -3.307 -0.717 14.782 1.00 91.56 170 GLY A C 1
ATOM 1345 O O . GLY A 1 170 ? -3.790 0.399 14.605 1.00 91.56 170 GLY A O 1
ATOM 1346 N N . PHE A 1 171 ? -2.533 -1.314 13.872 1.00 91.00 171 PHE A N 1
ATOM 1347 C CA . PHE A 1 171 ? -2.125 -0.673 12.617 1.00 91.00 171 PHE A CA 1
ATOM 1348 C C . PHE A 1 171 ? -3.310 -0.110 11.829 1.00 91.00 171 PHE A C 1
ATOM 1350 O O . PHE A 1 171 ? -3.411 1.101 11.665 1.00 91.00 171 PHE A O 1
ATOM 1357 N N . THR A 1 172 ? -4.258 -0.964 11.440 1.00 94.00 172 THR A N 1
ATOM 1358 C CA . THR A 1 172 ? -5.409 -0.567 10.619 1.00 94.00 172 THR A CA 1
ATOM 1359 C C . THR A 1 172 ? -6.245 0.537 11.267 1.00 94.00 172 THR A C 1
ATOM 1361 O O . THR A 1 172 ? -6.635 1.484 10.589 1.00 94.00 172 THR A O 1
ATOM 1364 N N . GLY A 1 173 ? -6.497 0.450 12.577 1.00 95.88 173 GLY A N 1
ATOM 1365 C CA . GLY A 1 173 ? -7.277 1.454 13.301 1.00 95.88 173 GLY A CA 1
ATOM 1366 C C . GLY A 1 173 ? -6.588 2.813 13.347 1.00 95.88 173 GLY A C 1
ATOM 1367 O O . GLY A 1 173 ? -7.211 3.836 13.062 1.00 95.88 173 GLY A O 1
ATOM 1368 N N . THR A 1 174 ? -5.289 2.839 13.659 1.00 96.31 174 THR A N 1
ATOM 1369 C CA . THR A 1 174 ? -4.505 4.080 13.689 1.00 96.31 174 THR A CA 1
ATOM 1370 C C . THR A 1 174 ? -4.388 4.720 12.306 1.00 96.31 174 THR A C 1
ATOM 1372 O O . THR A 1 174 ? -4.586 5.932 12.188 1.00 96.31 174 THR A O 1
ATOM 1375 N N . GLU A 1 175 ? -4.132 3.927 11.265 1.00 96.69 175 GLU A N 1
ATOM 1376 C CA . GLU A 1 175 ? -4.049 4.431 9.892 1.00 96.69 175 GLU A CA 1
ATOM 1377 C C . GLU A 1 175 ? -5.402 4.993 9.426 1.00 96.69 175 GLU A C 1
ATOM 1379 O O . GLU A 1 175 ? -5.463 6.113 8.913 1.00 96.69 175 GLU A O 1
ATOM 1384 N N . MET A 1 176 ? -6.505 4.287 9.706 1.00 97.75 176 MET A N 1
ATOM 1385 C CA . MET A 1 176 ? -7.858 4.752 9.386 1.00 97.75 176 MET A CA 1
ATOM 1386 C C . MET A 1 176 ? -8.222 6.050 10.118 1.00 97.75 176 MET A C 1
ATOM 1388 O O . MET A 1 176 ? -8.706 6.994 9.492 1.00 97.75 176 MET A O 1
ATOM 1392 N N . ALA A 1 177 ? -7.964 6.139 11.427 1.00 97.88 177 ALA A N 1
ATOM 1393 C CA . ALA A 1 177 ? -8.234 7.353 12.200 1.00 97.88 177 ALA A CA 1
ATOM 1394 C C . ALA A 1 177 ? -7.404 8.546 11.694 1.00 97.88 177 ALA A C 1
ATOM 1396 O O . ALA A 1 177 ? -7.912 9.666 11.591 1.00 97.88 177 ALA A O 1
ATOM 1397 N N . GLY A 1 178 ? -6.138 8.308 11.341 1.00 96.56 178 GLY A N 1
ATOM 1398 C CA . GLY A 1 178 ? -5.259 9.320 10.768 1.00 96.56 178 GLY A CA 1
ATOM 1399 C C . GLY A 1 178 ? -5.730 9.820 9.400 1.00 96.56 178 GLY A C 1
ATOM 1400 O O . GLY A 1 178 ? -5.765 11.032 9.167 1.00 96.56 178 GLY A O 1
ATOM 1401 N N . GLU A 1 179 ? -6.137 8.915 8.510 1.00 96.56 179 GLU A N 1
ATOM 1402 C CA . GLU A 1 179 ? -6.684 9.288 7.203 1.00 96.56 179 GLU A CA 1
ATOM 1403 C C . GLU A 1 179 ? -8.020 10.027 7.316 1.00 96.56 179 GLU A C 1
ATOM 1405 O O . GLU A 1 179 ? -8.197 11.061 6.665 1.00 96.56 179 GLU A O 1
ATOM 1410 N N . LEU A 1 180 ? -8.929 9.574 8.185 1.00 97.00 180 LEU A N 1
ATOM 1411 C CA . LEU A 1 180 ? -10.199 10.258 8.438 1.00 97.00 180 LEU A CA 1
ATOM 1412 C C . LEU A 1 180 ? -9.973 11.675 8.979 1.00 97.00 180 LEU A C 1
ATOM 1414 O O . LEU A 1 180 ? -10.593 12.635 8.520 1.00 97.00 180 LEU A O 1
ATOM 1418 N N . ASN A 1 181 ? -9.014 11.838 9.891 1.00 96.31 181 ASN A N 1
ATOM 1419 C CA . ASN A 1 181 ? -8.640 13.148 10.413 1.00 96.31 181 ASN A CA 1
ATOM 1420 C C . ASN A 1 181 ? -8.040 14.060 9.332 1.00 96.31 181 ASN A C 1
ATOM 1422 O O . ASN A 1 181 ? -8.231 15.275 9.367 1.00 96.31 181 ASN A O 1
ATOM 1426 N N . SER A 1 182 ? -7.350 13.486 8.341 1.00 94.31 182 SER A N 1
ATOM 1427 C CA . SER A 1 182 ? -6.873 14.233 7.171 1.00 94.31 182 SER A CA 1
ATOM 1428 C C . SER A 1 182 ? -8.014 14.689 6.250 1.00 94.31 182 SER A C 1
ATOM 1430 O O . SER A 1 182 ? -7.887 15.724 5.594 1.00 94.31 182 SER A O 1
ATOM 1432 N N . TRP A 1 183 ? -9.118 13.933 6.207 1.00 95.75 183 TRP A N 1
ATOM 1433 C CA . TRP A 1 183 ? -10.313 14.244 5.418 1.00 95.75 183 TRP A CA 1
ATOM 1434 C C . TRP A 1 183 ? -11.209 15.287 6.087 1.00 95.75 183 TRP A C 1
ATOM 1436 O O . TRP A 1 183 ? -11.853 16.080 5.401 1.00 95.75 183 TRP A O 1
ATOM 1446 N N . ARG A 1 184 ? -11.215 15.323 7.424 1.00 96.19 184 ARG A N 1
ATOM 1447 C CA . ARG A 1 184 ? -12.072 16.190 8.243 1.00 96.19 184 ARG A CA 1
ATOM 1448 C C . ARG A 1 184 ? -12.193 17.641 7.743 1.00 96.19 184 ARG A C 1
ATOM 1450 O O . ARG A 1 184 ? -13.326 18.096 7.614 1.00 96.19 184 ARG A O 1
ATOM 1457 N N . PRO A 1 185 ? -11.108 18.374 7.405 1.00 94.81 185 PRO A N 1
ATOM 1458 C CA . PRO A 1 185 ? -11.235 19.755 6.930 1.00 94.81 185 PRO A CA 1
ATOM 1459 C C . PRO A 1 185 ? -11.968 19.877 5.586 1.00 94.81 185 PRO A C 1
ATOM 1461 O O . PRO A 1 185 ? -12.717 20.823 5.387 1.00 94.81 185 PRO A O 1
ATOM 1464 N N . GLU A 1 186 ? -11.770 18.922 4.673 1.00 94.69 186 GLU A N 1
ATOM 1465 C CA . GLU A 1 186 ? -12.425 18.905 3.357 1.00 94.69 186 GLU A CA 1
ATOM 1466 C C . GLU A 1 186 ? -13.915 18.552 3.485 1.00 94.69 186 GLU A C 1
ATOM 1468 O O . GLU A 1 186 ? -14.744 19.160 2.812 1.00 94.69 186 GLU A O 1
ATOM 1473 N N . LEU A 1 187 ? -14.267 17.619 4.378 1.00 96.81 187 LEU A N 1
ATOM 1474 C CA . LEU A 1 187 ? -15.664 17.312 4.707 1.00 96.81 187 LEU A CA 1
ATOM 1475 C C . LEU A 1 187 ? -16.379 18.520 5.320 1.00 96.81 187 LEU A C 1
ATOM 1477 O O . LEU A 1 187 ? -17.482 18.865 4.895 1.00 96.81 187 LEU A O 1
ATOM 1481 N N . ALA A 1 188 ? -15.735 19.180 6.283 1.00 97.19 188 ALA A N 1
ATOM 1482 C CA . ALA A 1 188 ? -16.276 20.364 6.935 1.00 97.19 188 ALA A CA 1
ATOM 1483 C C . ALA A 1 188 ? -16.474 21.521 5.945 1.00 97.19 188 ALA A C 1
ATOM 1485 O O . ALA A 1 188 ? -17.548 22.113 5.906 1.00 97.19 188 ALA A O 1
ATOM 1486 N N . GLU A 1 189 ? -15.492 21.789 5.076 1.00 97.00 189 GLU A N 1
ATOM 1487 C CA . GLU A 1 189 ? -15.609 22.805 4.022 1.00 97.00 189 GLU A CA 1
ATOM 1488 C C . GLU A 1 189 ? -16.750 22.485 3.042 1.00 97.00 189 GLU A C 1
ATOM 1490 O O . GLU A 1 189 ? -17.573 23.356 2.750 1.00 97.00 189 GLU A O 1
ATOM 1495 N N . LYS A 1 190 ? -16.841 21.229 2.578 1.00 97.31 190 LYS A N 1
ATOM 1496 C CA . LYS A 1 190 ? -17.875 20.764 1.636 1.00 97.31 190 LYS A CA 1
ATOM 1497 C C . LYS A 1 190 ? -19.293 20.946 2.182 1.00 97.31 190 LYS A C 1
ATOM 1499 O O . LYS A 1 190 ? -20.195 21.265 1.409 1.00 97.31 190 LYS A O 1
ATOM 1504 N N . TYR A 1 191 ? -19.488 20.723 3.480 1.00 98.00 191 TYR A N 1
ATOM 1505 C CA . TYR A 1 191 ? -20.800 20.768 4.131 1.00 98.00 191 TYR A CA 1
ATOM 1506 C C . TYR A 1 191 ? -21.016 21.994 5.028 1.00 98.00 191 TYR A C 1
ATOM 1508 O O . TYR A 1 191 ? -22.018 22.057 5.736 1.00 98.00 191 TYR A O 1
ATOM 1516 N N . HIS A 1 192 ? -20.125 22.987 4.952 1.00 96.81 192 HIS A N 1
ATOM 1517 C CA . HIS A 1 192 ? -20.198 24.247 5.698 1.00 96.81 192 HIS A CA 1
ATOM 1518 C C . HIS A 1 192 ? -20.280 24.070 7.228 1.00 96.81 192 HIS A C 1
ATOM 1520 O O . HIS A 1 192 ? -21.047 24.760 7.898 1.00 96.81 192 HIS A O 1
ATOM 1526 N N . LEU A 1 193 ? -19.484 23.147 7.771 1.00 97.00 193 LEU A N 1
ATOM 1527 C CA . LEU A 1 193 ? -19.347 22.896 9.208 1.00 97.00 193 LEU A CA 1
ATOM 1528 C C . LEU A 1 193 ? -18.033 23.459 9.752 1.00 97.00 193 LEU A C 1
ATOM 1530 O O . LEU A 1 193 ? -17.089 23.704 8.995 1.00 97.00 193 LEU A O 1
ATOM 1534 N N . ASP A 1 194 ? -17.950 23.602 11.075 1.00 96.25 194 ASP A N 1
ATOM 1535 C CA . ASP A 1 194 ? -16.655 23.742 11.731 1.00 96.25 194 ASP A CA 1
ATOM 1536 C C . ASP A 1 194 ? -15.948 22.370 11.711 1.00 96.25 194 ASP A C 1
ATOM 1538 O O . ASP A 1 194 ? -16.569 21.360 12.060 1.00 96.25 194 ASP A O 1
ATOM 1542 N N . PRO A 1 195 ? -14.666 22.274 11.308 1.00 96.25 195 PRO A N 1
ATOM 1543 C CA . PRO A 1 195 ? -13.909 21.031 11.417 1.00 96.25 195 PRO A CA 1
ATOM 1544 C C . PRO A 1 195 ? -13.963 20.392 12.809 1.00 96.25 195 PRO A C 1
ATOM 1546 O O . PRO A 1 195 ? -13.925 19.166 12.895 1.00 96.25 195 PRO A O 1
ATOM 1549 N N . ASP A 1 196 ? -14.070 21.183 13.878 1.00 95.00 196 ASP A N 1
ATOM 1550 C CA . ASP A 1 196 ? -14.131 20.676 15.248 1.00 95.00 196 ASP A CA 1
ATOM 1551 C C . ASP A 1 196 ? -15.478 20.025 15.598 1.00 95.00 196 ASP A C 1
ATOM 1553 O O . ASP A 1 196 ? -15.531 19.274 16.576 1.00 95.00 196 ASP A O 1
ATOM 1557 N N . ASP A 1 197 ? -16.539 20.228 14.810 1.00 95.81 197 ASP A N 1
ATOM 1558 C CA . ASP A 1 197 ? -17.812 19.510 14.977 1.00 95.81 197 ASP A CA 1
ATOM 1559 C C . ASP A 1 197 ? -17.662 18.007 14.679 1.00 95.81 197 ASP A C 1
ATOM 1561 O O . ASP A 1 197 ? -18.334 17.167 15.282 1.00 95.81 197 ASP A O 1
ATOM 1565 N N . ILE A 1 198 ? -16.751 17.656 13.764 1.00 98.06 198 ILE A N 1
ATOM 1566 C CA . ILE A 1 198 ? -16.483 16.274 13.361 1.00 98.06 198 ILE A CA 1
ATOM 1567 C C . ILE A 1 198 ? -15.509 15.632 14.356 1.00 98.06 198 ILE A C 1
ATOM 1569 O O . ILE A 1 198 ? -14.308 15.932 14.385 1.00 98.06 198 ILE A O 1
ATOM 1573 N N . LYS A 1 199 ? -16.019 14.706 15.171 1.00 98.00 199 LYS A N 1
ATOM 1574 C CA . LYS A 1 199 ? -15.245 13.996 16.195 1.00 98.00 199 LYS A CA 1
ATOM 1575 C C . LYS A 1 199 ? -14.804 12.628 15.696 1.00 98.00 199 LYS A C 1
ATOM 1577 O O . LYS A 1 199 ? -15.574 11.884 15.103 1.00 98.00 199 LYS A O 1
ATOM 1582 N N . ILE A 1 200 ? -13.547 12.296 15.973 1.00 98.50 200 ILE A N 1
ATOM 1583 C CA . ILE A 1 200 ? -12.959 10.990 15.678 1.00 98.50 200 ILE A CA 1
ATOM 1584 C C . ILE A 1 200 ? -12.484 10.414 17.004 1.00 98.50 200 ILE A C 1
ATOM 1586 O O . ILE A 1 200 ? -11.597 10.986 17.646 1.00 98.50 200 ILE A O 1
ATOM 1590 N N . THR A 1 201 ? -13.079 9.296 17.409 1.00 98.38 201 THR A N 1
ATOM 1591 C CA . THR A 1 201 ? -12.799 8.648 18.691 1.00 98.38 201 THR A CA 1
ATOM 1592 C C . THR A 1 201 ? -12.289 7.236 18.463 1.00 98.38 201 THR A C 1
ATOM 1594 O O . THR A 1 201 ? -12.991 6.392 17.920 1.00 98.38 201 THR A O 1
ATOM 1597 N N . MET A 1 202 ? -11.076 6.956 18.919 1.00 98.19 202 MET A N 1
ATOM 1598 C CA . MET A 1 202 ? -10.531 5.607 18.969 1.00 98.19 202 MET A CA 1
ATOM 1599 C C . MET A 1 202 ? -10.853 4.959 20.315 1.00 98.19 202 MET A C 1
ATOM 1601 O O . MET A 1 202 ? -10.631 5.577 21.359 1.00 98.19 202 MET A O 1
ATOM 1605 N N . MET A 1 203 ? -11.329 3.716 20.300 1.00 97.62 203 MET A N 1
ATOM 1606 C CA . MET A 1 203 ? -11.609 2.930 21.504 1.00 97.62 203 MET A CA 1
ATOM 1607 C C . MET A 1 203 ? -10.778 1.652 21.517 1.00 97.62 203 MET A C 1
ATOM 1609 O O . MET A 1 203 ? -10.770 0.890 20.551 1.00 97.62 203 MET A O 1
ATOM 1613 N N . GLU A 1 204 ? -10.076 1.425 22.621 1.00 95.56 204 GLU A N 1
ATOM 1614 C CA . GLU A 1 204 ? -9.200 0.278 22.831 1.00 95.56 204 GLU A CA 1
ATOM 1615 C C . GLU A 1 204 ? -9.562 -0.423 24.136 1.00 95.56 204 GLU A C 1
ATOM 1617 O O . GLU A 1 204 ? -9.632 0.211 25.191 1.00 95.56 204 GLU A O 1
ATOM 1622 N N . MET A 1 205 ? -9.754 -1.741 24.075 1.00 93.88 205 MET A N 1
ATOM 1623 C CA . MET A 1 205 ? -10.034 -2.548 25.260 1.00 93.88 205 MET A CA 1
ATOM 1624 C C . MET A 1 205 ? -8.793 -2.655 26.154 1.00 93.88 205 MET A C 1
ATOM 1626 O O . MET A 1 205 ? -8.916 -2.688 27.378 1.00 93.88 205 MET A O 1
ATOM 1630 N N . ALA A 1 206 ? -7.605 -2.726 25.553 1.00 92.81 206 ALA A N 1
ATOM 1631 C CA . ALA A 1 206 ? -6.342 -2.784 26.273 1.00 92.81 206 ALA A CA 1
ATOM 1632 C C . ALA A 1 206 ? -5.996 -1.447 26.972 1.00 92.81 206 ALA A C 1
ATOM 1634 O O . ALA A 1 206 ? -6.481 -0.378 26.587 1.00 92.81 206 ALA A O 1
ATOM 1635 N N . PRO A 1 207 ? -5.113 -1.471 27.988 1.00 90.19 207 PRO A N 1
ATOM 1636 C CA . PRO A 1 207 ? -4.616 -0.249 28.617 1.00 90.19 207 PRO A CA 1
ATOM 1637 C C . PRO A 1 207 ? -3.636 0.532 27.728 1.00 90.19 207 PRO A C 1
ATOM 1639 O O . PRO A 1 207 ? -3.384 1.708 27.988 1.00 90.19 207 PRO A O 1
ATOM 1642 N N . THR A 1 208 ? -3.070 -0.105 26.697 1.00 88.19 208 THR A N 1
ATOM 1643 C CA . THR A 1 208 ? -2.035 0.462 25.827 1.00 88.19 208 THR A CA 1
ATOM 1644 C C . THR A 1 208 ? -2.477 0.511 24.367 1.00 88.19 208 THR A C 1
ATOM 1646 O O . THR A 1 208 ? -3.148 -0.386 23.866 1.00 88.19 208 THR A O 1
ATOM 1649 N N . VAL A 1 209 ? -2.059 1.578 23.685 1.00 90.00 209 VAL A N 1
ATOM 1650 C CA . VAL A 1 209 ? -2.304 1.839 22.259 1.00 90.00 209 VAL A CA 1
ATOM 1651 C C . VAL A 1 209 ? -1.139 1.278 21.449 1.00 90.00 209 VAL A C 1
ATOM 1653 O O . VAL A 1 209 ? 0.003 1.407 21.891 1.00 90.00 209 VAL A O 1
ATOM 1656 N N . MET A 1 210 ? -1.400 0.696 20.273 1.00 88.69 210 MET A N 1
ATOM 1657 C CA . MET A 1 210 ? -0.366 0.145 19.382 1.00 88.69 210 MET A CA 1
ATOM 1658 C C . MET A 1 210 ? 0.668 -0.729 20.121 1.00 88.69 210 MET A C 1
ATOM 1660 O O . MET A 1 210 ? 1.873 -0.510 20.022 1.00 88.69 210 MET A O 1
ATOM 1664 N N . HIS A 1 211 ? 0.200 -1.732 20.872 1.00 86.00 211 HIS A N 1
ATOM 1665 C CA . HIS A 1 211 ? 1.031 -2.602 21.727 1.00 86.00 211 HIS A CA 1
ATOM 1666 C C . HIS A 1 211 ? 2.143 -3.381 20.995 1.00 86.00 211 HIS A C 1
ATOM 1668 O O . HIS A 1 211 ? 2.997 -3.987 21.633 1.00 86.00 211 HIS A O 1
ATOM 1674 N N . MET A 1 212 ? 2.104 -3.402 19.664 1.00 82.50 212 MET A N 1
ATOM 1675 C CA . MET A 1 212 ? 3.111 -4.000 18.792 1.00 82.50 212 MET A CA 1
ATOM 1676 C C . MET A 1 212 ? 4.304 -3.077 18.503 1.00 82.50 212 MET A C 1
ATOM 1678 O O . MET A 1 212 ? 5.293 -3.531 17.932 1.00 82.50 212 MET A O 1
ATOM 1682 N N . LEU A 1 213 ? 4.209 -1.795 18.859 1.00 85.94 213 LEU A N 1
ATOM 1683 C CA . LEU A 1 213 ? 5.306 -0.838 18.784 1.00 85.94 213 LEU A CA 1
ATOM 1684 C C . LEU A 1 213 ? 5.982 -0.687 20.145 1.00 85.94 213 LEU A C 1
ATOM 1686 O O . LEU A 1 213 ? 5.365 -0.874 21.196 1.00 85.94 213 LEU A O 1
ATOM 1690 N N . ASP A 1 214 ? 7.231 -0.233 20.121 1.00 88.31 214 ASP A N 1
ATOM 1691 C CA . ASP A 1 214 ? 7.896 0.226 21.331 1.00 88.31 214 ASP A CA 1
ATOM 1692 C C . ASP A 1 214 ? 7.128 1.400 21.949 1.00 88.31 214 ASP A C 1
ATOM 1694 O O . ASP A 1 214 ? 6.646 2.307 21.260 1.00 88.31 214 ASP A O 1
ATOM 1698 N N . SER A 1 215 ? 7.052 1.413 23.281 1.00 88.00 215 SER A N 1
ATOM 1699 C CA . SER A 1 215 ? 6.252 2.381 24.044 1.00 88.00 215 SER A CA 1
ATOM 1700 C C . SER A 1 215 ? 6.588 3.838 23.712 1.00 88.00 215 SER A C 1
ATOM 1702 O O . SER A 1 215 ? 5.703 4.695 23.702 1.00 88.00 215 SER A O 1
ATOM 1704 N N . SER A 1 216 ? 7.853 4.124 23.385 1.00 90.25 216 SER A N 1
ATOM 1705 C CA . SER A 1 216 ? 8.300 5.464 22.997 1.00 90.25 216 SER A CA 1
ATOM 1706 C C . SER A 1 216 ? 7.748 5.919 21.640 1.00 90.25 216 SER A C 1
ATOM 1708 O O . SER A 1 216 ? 7.432 7.100 21.478 1.00 90.25 216 SER A O 1
ATOM 1710 N N . ASP A 1 217 ? 7.573 5.010 20.679 1.00 91.25 217 ASP A N 1
ATOM 1711 C CA . ASP A 1 217 ? 7.000 5.323 19.368 1.00 91.25 217 ASP A CA 1
ATOM 1712 C C . ASP A 1 217 ? 5.480 5.399 19.435 1.00 91.25 217 ASP A C 1
ATOM 1714 O O . ASP A 1 217 ? 4.890 6.349 18.909 1.00 91.25 217 ASP A O 1
ATOM 1718 N N . ALA A 1 218 ? 4.852 4.483 20.179 1.00 92.75 218 ALA A N 1
ATOM 1719 C CA . ALA A 1 218 ? 3.425 4.561 20.468 1.00 92.75 218 ALA A CA 1
ATOM 1720 C C . ALA A 1 218 ? 3.066 5.907 21.130 1.00 92.75 218 ALA A C 1
ATOM 1722 O O . ALA A 1 218 ? 2.123 6.581 20.708 1.00 92.75 218 ALA A O 1
ATOM 1723 N N . ALA A 1 219 ? 3.875 6.370 22.092 1.00 93.38 219 ALA A N 1
ATOM 1724 C CA . ALA A 1 219 ? 3.690 7.666 22.744 1.00 93.38 219 ALA A CA 1
ATOM 1725 C C . ALA A 1 219 ? 3.801 8.857 21.773 1.00 93.38 219 ALA A C 1
ATOM 1727 O O . ALA A 1 219 ? 3.027 9.812 21.887 1.00 93.38 219 ALA A O 1
ATOM 1728 N N . LYS A 1 220 ? 4.721 8.817 20.794 1.00 94.56 220 LYS A N 1
ATOM 1729 C CA . LYS A 1 220 ? 4.818 9.861 19.753 1.00 94.56 220 LYS A CA 1
ATOM 1730 C C . LYS A 1 220 ? 3.545 9.920 18.913 1.00 94.56 220 LYS A C 1
ATOM 1732 O O . LYS A 1 220 ? 3.046 11.016 18.659 1.00 94.56 220 LYS A O 1
ATOM 1737 N N . ALA A 1 221 ? 3.023 8.765 18.505 1.00 94.56 221 ALA A N 1
ATOM 1738 C CA . ALA A 1 221 ? 1.811 8.685 17.696 1.00 94.56 221 ALA A CA 1
ATOM 1739 C C . ALA A 1 221 ? 0.569 9.131 18.476 1.00 94.56 221 ALA A C 1
ATOM 1741 O O . ALA A 1 221 ? -0.192 9.952 17.968 1.00 94.56 221 ALA A O 1
ATOM 1742 N N . VAL A 1 222 ? 0.416 8.715 19.737 1.00 95.25 222 VAL A N 1
ATOM 1743 C CA . VAL A 1 222 ? -0.651 9.207 20.630 1.00 95.25 222 VAL A CA 1
ATOM 1744 C C . VAL A 1 222 ? -0.575 10.725 20.795 1.00 95.25 222 VAL A C 1
ATOM 1746 O O . VAL A 1 222 ? -1.579 11.415 20.611 1.00 95.25 222 VAL A O 1
ATOM 1749 N N . LYS A 1 223 ? 0.613 11.275 21.077 1.00 95.94 223 LYS A N 1
ATOM 1750 C CA . LYS A 1 223 ? 0.823 12.728 21.190 1.00 95.94 223 LYS A CA 1
ATOM 1751 C C . LYS A 1 2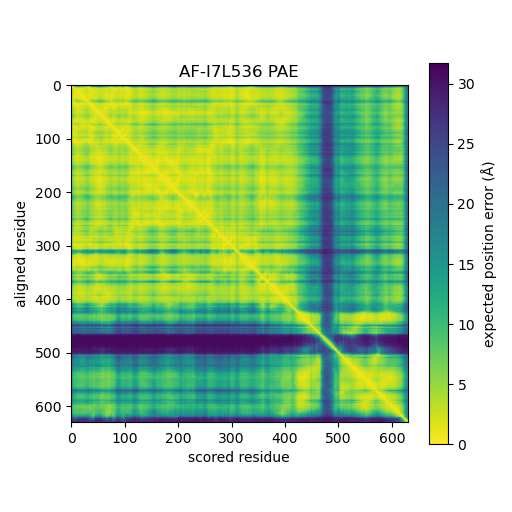23 ? 0.470 13.467 19.897 1.00 95.94 223 LYS A C 1
ATOM 1753 O O . LYS A 1 223 ? -0.089 14.559 19.951 1.00 95.94 223 LYS A O 1
ATOM 1758 N N . TYR A 1 224 ? 0.807 12.901 18.740 1.00 95.50 224 TYR A N 1
ATOM 1759 C CA . TYR A 1 224 ? 0.451 13.485 17.451 1.00 95.50 224 TYR A CA 1
ATOM 1760 C C . TYR A 1 224 ? -1.065 13.447 17.215 1.00 95.50 224 TYR A C 1
ATOM 1762 O O . TYR A 1 224 ? -1.648 14.495 16.948 1.00 95.50 224 TYR A O 1
ATOM 1770 N N . MET A 1 225 ? -1.709 12.289 17.372 1.00 95.81 225 MET A N 1
ATOM 1771 C CA . MET A 1 225 ? -3.154 12.104 17.180 1.00 95.81 225 MET A CA 1
ATOM 1772 C C . MET A 1 225 ? -3.979 13.039 18.075 1.00 95.81 225 MET A C 1
ATOM 1774 O O . MET A 1 225 ? -4.808 13.802 17.578 1.00 95.81 225 MET A O 1
ATOM 1778 N N . THR A 1 226 ? -3.684 13.053 19.376 1.00 96.44 226 THR A N 1
ATOM 1779 C CA . THR A 1 226 ? -4.360 13.918 20.362 1.00 96.44 226 THR A CA 1
ATOM 1780 C C . THR A 1 226 ? -4.185 15.402 20.057 1.00 96.44 226 THR A C 1
ATOM 1782 O O . THR A 1 226 ? -5.159 16.152 20.077 1.00 96.44 226 THR A O 1
ATOM 1785 N N . LYS A 1 227 ? -2.973 15.832 19.676 1.00 96.50 227 LYS A N 1
ATOM 1786 C CA . LYS A 1 227 ? -2.718 17.216 19.244 1.00 96.50 227 LYS A CA 1
ATOM 1787 C C . LYS A 1 227 ? -3.555 17.622 18.022 1.00 96.50 227 LYS A C 1
ATOM 1789 O O . LYS A 1 227 ? -3.839 18.804 17.865 1.00 96.50 227 LYS A O 1
ATOM 1794 N N . HIS A 1 228 ? -3.927 16.674 17.162 1.00 94.31 228 HIS A N 1
ATOM 1795 C CA . HIS A 1 228 ? -4.733 16.933 15.964 1.00 94.31 228 HIS A CA 1
ATOM 1796 C C . HIS A 1 228 ? -6.227 16.627 16.165 1.00 94.31 228 HIS A C 1
ATOM 1798 O O . HIS A 1 228 ? -6.972 16.581 15.187 1.00 94.31 228 HIS A O 1
ATOM 1804 N N . GLY A 1 229 ? -6.680 16.468 17.413 1.00 94.69 229 GLY A N 1
ATOM 1805 C CA . GLY A 1 229 ? -8.100 16.365 17.755 1.00 94.69 229 GLY A CA 1
ATOM 1806 C C . GLY A 1 229 ? -8.698 14.963 17.629 1.00 94.69 229 GLY A C 1
ATOM 1807 O O . GLY A 1 229 ? -9.920 14.843 17.621 1.00 94.69 229 GLY A O 1
ATOM 1808 N N . ILE A 1 230 ? -7.872 13.915 17.531 1.00 97.75 230 ILE A N 1
ATOM 1809 C CA . ILE A 1 230 ? -8.334 12.527 17.662 1.00 97.75 230 ILE A CA 1
ATOM 1810 C C . ILE A 1 230 ? -8.415 12.191 19.154 1.00 97.75 230 ILE A C 1
ATOM 1812 O O . ILE A 1 230 ? -7.426 12.314 19.885 1.00 97.75 230 ILE A O 1
ATOM 1816 N N . VAL A 1 231 ? -9.587 11.751 19.603 1.00 97.62 231 VAL A N 1
ATOM 1817 C CA . VAL A 1 231 ? -9.817 11.306 20.980 1.00 97.62 231 VAL A CA 1
ATOM 1818 C C . VAL A 1 231 ? -9.435 9.836 21.085 1.00 97.62 231 VAL A C 1
ATOM 1820 O O . VAL A 1 231 ? -9.826 9.038 20.243 1.00 97.62 231 VAL A O 1
ATOM 1823 N N . ILE A 1 232 ? -8.685 9.456 22.118 1.00 97.62 232 ILE A N 1
ATOM 1824 C CA . ILE A 1 232 ? -8.280 8.063 22.339 1.00 97.62 232 ILE A CA 1
ATOM 1825 C C . ILE A 1 232 ? -8.755 7.634 23.722 1.00 97.62 232 ILE A C 1
ATOM 1827 O O . ILE A 1 232 ? -8.383 8.245 24.725 1.00 97.62 232 ILE A O 1
ATOM 1831 N N . LYS A 1 233 ? -9.569 6.579 23.768 1.00 96.81 233 LYS A N 1
ATOM 1832 C CA . LYS A 1 233 ? -10.099 5.973 24.989 1.00 96.81 233 LYS A CA 1
ATOM 1833 C C . LYS A 1 233 ? -9.559 4.550 25.133 1.00 96.81 233 LYS A C 1
ATOM 1835 O O . LYS A 1 233 ? -9.980 3.651 24.412 1.00 96.81 233 LYS A O 1
ATOM 1840 N N . THR A 1 234 ? -8.615 4.349 26.047 1.00 95.69 234 THR A N 1
ATOM 1841 C CA . THR A 1 234 ? -8.135 3.010 26.434 1.00 95.69 234 THR A CA 1
ATOM 1842 C C . THR A 1 234 ? -9.021 2.414 27.525 1.00 95.69 234 THR A C 1
ATOM 1844 O O . THR A 1 234 ? -9.886 3.103 28.071 1.00 95.69 234 THR A O 1
ATOM 1847 N N . ASN A 1 235 ? -8.834 1.130 27.845 1.00 95.50 235 ASN A N 1
ATOM 1848 C CA . ASN A 1 235 ? -9.681 0.392 28.795 1.00 95.50 235 ASN A CA 1
ATOM 1849 C C . ASN A 1 235 ? -11.189 0.479 28.474 1.00 95.50 235 ASN A C 1
ATOM 1851 O O . ASN A 1 235 ? -12.032 0.355 29.359 1.00 95.50 235 ASN A O 1
ATOM 1855 N N . THR A 1 236 ? -11.531 0.708 27.208 1.00 96.12 236 THR A N 1
ATOM 1856 C CA . THR A 1 236 ? -12.892 0.937 26.721 1.00 96.12 236 THR A CA 1
ATOM 1857 C C . THR A 1 236 ? -13.240 -0.178 25.743 1.00 96.12 236 THR A C 1
ATOM 1859 O O . THR A 1 236 ? -12.938 -0.106 24.555 1.00 96.12 236 THR A O 1
ATOM 1862 N N . GLY A 1 237 ? -13.826 -1.256 26.265 1.00 95.00 237 GLY A N 1
ATOM 1863 C CA . GLY A 1 237 ? -14.299 -2.373 25.447 1.00 95.00 237 GLY A CA 1
ATOM 1864 C C . GLY A 1 237 ? -15.699 -2.104 24.904 1.00 95.00 237 GLY A C 1
ATOM 1865 O O . GLY A 1 237 ? -16.586 -1.758 25.680 1.00 95.00 237 GLY A O 1
ATOM 1866 N N . VAL A 1 238 ? -15.896 -2.297 23.602 1.00 96.88 238 VAL A N 1
ATOM 1867 C CA . VAL A 1 238 ? -17.222 -2.289 22.968 1.00 96.88 238 VAL A CA 1
ATOM 1868 C C . VAL A 1 238 ? -17.811 -3.694 23.060 1.00 96.88 238 VAL A C 1
ATOM 1870 O O . VAL A 1 238 ? -17.136 -4.660 22.706 1.00 96.88 238 VAL A O 1
ATOM 1873 N N . VAL A 1 239 ? -19.037 -3.808 23.569 1.00 96.81 239 VAL A N 1
ATOM 1874 C CA . VAL A 1 239 ? -19.719 -5.096 23.806 1.00 96.81 239 VAL A CA 1
ATOM 1875 C C . VAL A 1 239 ? -21.006 -5.262 22.995 1.00 96.81 239 VAL A C 1
ATOM 1877 O O . VAL A 1 239 ? -21.540 -6.366 22.942 1.00 96.81 239 VAL A O 1
ATOM 1880 N N . GLY A 1 240 ? -21.476 -4.202 22.337 1.00 97.19 240 GLY A N 1
ATOM 1881 C CA . GLY A 1 240 ? -22.622 -4.231 21.431 1.00 97.19 240 GLY A CA 1
ATOM 1882 C C . GLY A 1 240 ? -22.627 -3.017 20.505 1.00 97.19 240 GLY A C 1
ATOM 1883 O O . GLY A 1 240 ? -22.162 -1.941 20.888 1.00 97.19 240 GLY A O 1
ATOM 1884 N N . VAL A 1 241 ? -23.127 -3.193 19.285 1.00 98.00 241 VAL A N 1
ATOM 1885 C CA . VAL A 1 241 ? -23.230 -2.134 18.270 1.00 98.00 241 VAL A CA 1
ATOM 1886 C C . VAL A 1 241 ? -24.672 -2.057 17.780 1.00 98.00 241 VAL A C 1
ATOM 1888 O O . VAL A 1 241 ? -25.235 -3.070 17.377 1.00 98.00 241 VAL A O 1
ATOM 1891 N N . HIS A 1 242 ? -25.267 -0.869 17.815 1.00 97.62 242 HIS A N 1
ATOM 1892 C CA . HIS A 1 242 ? -26.626 -0.603 17.333 1.00 97.62 242 HIS A CA 1
ATOM 1893 C C . HIS A 1 242 ? -26.582 0.449 16.218 1.00 97.62 242 HIS A C 1
ATOM 1895 O O . HIS A 1 242 ? -25.507 0.887 15.809 1.00 97.62 242 HIS A O 1
ATOM 1901 N N . GLU A 1 243 ? -27.744 0.839 15.699 1.00 96.00 243 GLU A N 1
ATOM 1902 C CA . GLU A 1 243 ? -27.862 1.783 14.579 1.00 96.00 243 GLU A CA 1
ATOM 1903 C C . GLU A 1 243 ? -27.380 3.211 14.912 1.00 96.00 243 GLU A C 1
ATOM 1905 O O . GLU A 1 243 ? -26.854 3.913 14.043 1.00 96.00 243 GLU A O 1
ATOM 1910 N N . ASP A 1 244 ? -27.559 3.649 16.158 1.00 95.12 244 ASP A N 1
ATOM 1911 C CA . ASP A 1 244 ? -27.355 5.031 16.614 1.00 95.12 244 ASP A CA 1
ATOM 1912 C C . ASP A 1 244 ? -26.477 5.160 17.875 1.00 95.12 244 ASP A C 1
ATOM 1914 O O . ASP A 1 244 ? -26.097 6.267 18.275 1.00 95.12 244 ASP A O 1
ATOM 1918 N N . TYR A 1 245 ? -26.101 4.043 18.501 1.00 97.31 245 TYR A N 1
ATOM 1919 C CA . TYR A 1 245 ? -25.185 4.019 19.640 1.00 97.31 245 TYR A CA 1
ATOM 1920 C C . TYR A 1 245 ? -24.428 2.692 19.762 1.00 97.31 245 TYR A C 1
ATOM 1922 O O . TYR A 1 245 ? -24.750 1.685 19.132 1.00 97.31 245 TYR A O 1
ATOM 1930 N N . ILE A 1 246 ? -23.423 2.679 20.637 1.00 98.06 246 ILE A N 1
ATOM 1931 C CA . ILE A 1 246 ? -22.670 1.474 21.008 1.00 98.06 246 ILE A CA 1
ATOM 1932 C C . ILE A 1 246 ? -22.717 1.250 22.520 1.00 98.06 246 ILE A C 1
ATOM 1934 O O . ILE A 1 246 ? -22.706 2.210 23.297 1.00 98.06 246 ILE A O 1
ATOM 1938 N N . ASP A 1 247 ? -22.758 -0.017 22.927 1.00 98.00 247 ASP A N 1
ATOM 1939 C CA . ASP A 1 247 ? -22.699 -0.426 24.329 1.00 98.00 247 ASP A CA 1
ATOM 1940 C C . ASP A 1 247 ? -21.242 -0.629 24.748 1.00 98.00 247 ASP A C 1
ATOM 1942 O O . ASP A 1 247 ? -20.483 -1.381 24.118 1.00 98.00 247 ASP A O 1
ATOM 1946 N N . LEU A 1 248 ? -20.848 0.030 25.834 1.00 97.56 248 LEU A N 1
ATOM 1947 C CA . LEU A 1 248 ? -19.520 -0.093 26.421 1.00 97.56 248 LEU A CA 1
ATOM 1948 C C . LEU A 1 248 ? -19.530 -1.079 27.594 1.00 97.56 248 LEU A C 1
ATOM 1950 O O . LEU A 1 248 ? -20.537 -1.293 28.268 1.00 97.56 248 LEU A O 1
ATOM 1954 N N . LYS A 1 249 ? -18.372 -1.684 27.863 1.00 95.62 249 LYS A N 1
ATOM 1955 C CA . LYS A 1 249 ? -18.196 -2.694 28.919 1.00 95.62 249 LYS A CA 1
ATOM 1956 C C . LYS A 1 249 ? -18.510 -2.174 30.329 1.00 95.62 249 LYS A C 1
ATOM 1958 O O . LYS A 1 249 ? -18.820 -2.970 31.209 1.00 95.62 249 LYS A O 1
ATOM 1963 N N . ASP A 1 250 ? -18.414 -0.866 30.552 1.00 94.25 250 ASP A N 1
ATOM 1964 C CA . ASP A 1 250 ? -18.768 -0.215 31.819 1.00 94.25 250 ASP A CA 1
ATOM 1965 C C . ASP A 1 250 ? -20.284 0.017 31.990 1.00 94.25 250 ASP A C 1
ATOM 1967 O O . ASP A 1 250 ? -20.712 0.539 33.018 1.00 94.25 250 ASP A O 1
ATOM 1971 N N . GLY A 1 251 ? -21.096 -0.391 31.008 1.00 94.62 251 GLY A N 1
ATOM 1972 C CA . GLY A 1 251 ? -22.550 -0.235 30.992 1.00 94.62 251 GLY A CA 1
ATOM 1973 C C . GLY A 1 251 ? -23.030 1.099 30.418 1.00 94.62 251 GLY A C 1
ATOM 1974 O O . GLY A 1 251 ? -24.239 1.301 30.298 1.00 94.62 251 GLY A O 1
ATOM 1975 N N . SER A 1 252 ? -22.121 2.010 30.059 1.00 96.06 252 SER A N 1
ATOM 1976 C CA . SER A 1 252 ? -22.486 3.268 29.409 1.00 96.06 252 SER A CA 1
ATOM 1977 C C . SER A 1 252 ? -22.768 3.079 27.916 1.00 96.06 252 SER A C 1
ATOM 1979 O O . SER A 1 252 ? -22.268 2.156 27.269 1.00 96.06 252 SER A O 1
ATOM 1981 N N . LYS A 1 253 ? -23.582 3.982 27.365 1.00 96.81 253 LYS A N 1
ATOM 1982 C CA . LYS A 1 253 ? -23.860 4.066 25.929 1.00 96.81 253 LYS A CA 1
ATOM 1983 C C . LYS A 1 253 ? -23.076 5.210 25.316 1.00 96.81 253 LYS A C 1
ATOM 1985 O O . LYS A 1 253 ? -22.916 6.262 25.938 1.00 96.81 253 LYS A O 1
ATOM 1990 N N . TYR A 1 254 ? -22.623 5.023 24.084 1.00 97.06 254 TYR A N 1
ATOM 1991 C CA . TYR A 1 254 ? -21.896 6.047 23.349 1.00 97.06 254 TYR A CA 1
ATOM 1992 C C . TYR A 1 254 ? -22.575 6.320 21.995 1.00 97.06 254 TYR A C 1
ATOM 1994 O O . TYR A 1 254 ? -22.554 5.438 21.136 1.00 97.06 254 TYR A O 1
ATOM 2002 N N . PRO A 1 255 ? -23.193 7.502 21.797 1.00 97.38 255 PRO A N 1
ATOM 2003 C CA . PRO A 1 255 ? -23.913 7.830 20.564 1.00 97.38 255 PRO A CA 1
ATOM 2004 C C . PRO A 1 255 ? -22.985 7.944 19.350 1.00 97.38 255 PRO A C 1
ATOM 2006 O O . PRO A 1 255 ? -21.983 8.672 19.381 1.00 97.38 255 PRO A O 1
ATOM 2009 N N . THR A 1 256 ? -23.321 7.224 18.282 1.00 97.94 256 THR A N 1
ATOM 2010 C CA . THR A 1 256 ? -22.637 7.272 16.986 1.00 97.94 256 THR A CA 1
ATOM 2011 C C . THR A 1 256 ? -23.445 6.514 15.936 1.00 97.94 256 THR A C 1
ATOM 2013 O O . THR A 1 256 ? -23.942 5.425 16.202 1.00 97.94 256 THR A O 1
ATOM 2016 N N . HIS A 1 257 ? -23.500 7.049 14.718 1.00 98.12 257 HIS A N 1
ATOM 2017 C CA . HIS A 1 257 ? -24.014 6.325 13.547 1.00 98.12 257 HIS A CA 1
ATOM 2018 C C . HIS A 1 257 ? -22.905 5.660 12.716 1.00 98.12 257 HIS A C 1
ATOM 2020 O O . HIS A 1 257 ? -23.157 5.135 11.631 1.00 98.12 257 HIS A O 1
ATOM 2026 N N . THR A 1 258 ? -21.646 5.731 13.162 1.00 98.38 258 THR A N 1
ATOM 2027 C CA . THR A 1 258 ? -20.510 5.163 12.425 1.00 98.38 258 THR A CA 1
ATOM 2028 C C . THR A 1 258 ? -19.503 4.519 13.362 1.00 98.38 258 THR A C 1
ATOM 2030 O O . THR A 1 258 ? -18.634 5.188 13.928 1.00 98.38 258 THR A O 1
ATOM 2033 N N . LEU A 1 259 ? -19.564 3.192 13.448 1.00 98.25 259 LEU A N 1
ATOM 2034 C CA . LEU A 1 259 ? -18.535 2.377 14.078 1.00 98.25 259 LEU A CA 1
ATOM 2035 C C . LEU A 1 259 ? -17.691 1.670 13.014 1.00 98.25 259 LEU A C 1
ATOM 2037 O O . LEU A 1 259 ? -18.213 0.941 12.178 1.00 98.25 259 LEU A O 1
ATOM 2041 N N . ILE A 1 260 ? -16.376 1.859 13.076 1.00 98.50 260 ILE A N 1
ATOM 2042 C CA . ILE A 1 260 ? -15.377 1.235 12.208 1.00 98.50 260 ILE A CA 1
ATOM 2043 C C . ILE A 1 260 ? -14.595 0.220 13.042 1.00 98.50 260 ILE A C 1
ATOM 2045 O O . ILE A 1 260 ? -13.848 0.580 13.953 1.00 98.50 260 ILE A O 1
ATOM 2049 N N . TRP A 1 261 ? -14.759 -1.061 12.743 1.00 98.00 261 TRP A N 1
ATOM 2050 C CA . TRP A 1 261 ? -14.171 -2.165 13.481 1.00 98.00 261 TRP A CA 1
ATOM 2051 C C . TRP A 1 261 ? -12.834 -2.610 12.884 1.00 98.00 261 TRP A C 1
ATOM 2053 O O . TRP A 1 261 ? -12.759 -3.099 11.757 1.00 98.00 261 TRP A O 1
ATOM 2063 N N . THR A 1 262 ? -11.769 -2.480 13.676 1.00 96.06 262 THR A N 1
ATOM 2064 C CA . THR A 1 262 ? -10.387 -2.814 13.283 1.00 96.06 262 THR A CA 1
ATOM 2065 C C . THR A 1 262 ? -9.650 -3.636 14.350 1.00 96.06 262 THR A C 1
ATOM 2067 O O . THR A 1 262 ? -8.423 -3.726 14.348 1.00 96.06 262 THR A O 1
ATOM 2070 N N . ALA A 1 263 ? -10.391 -4.242 15.284 1.00 91.50 263 ALA A N 1
ATOM 2071 C CA . ALA A 1 263 ? -9.835 -4.874 16.482 1.00 91.50 263 ALA A CA 1
ATOM 2072 C C . ALA A 1 263 ? -9.126 -6.218 16.228 1.00 91.50 263 ALA A C 1
ATOM 2074 O O . ALA A 1 263 ? -8.399 -6.704 17.095 1.00 91.50 263 ALA A O 1
ATOM 2075 N N . GLY A 1 264 ? -9.318 -6.837 15.063 1.00 90.38 264 GLY A N 1
ATOM 2076 C CA . GLY A 1 264 ? -8.650 -8.088 14.735 1.00 90.38 264 GLY A CA 1
ATOM 2077 C C . GLY A 1 264 ? -8.989 -8.627 13.356 1.00 90.38 264 GLY A C 1
ATOM 2078 O O . GLY A 1 264 ? -9.927 -8.182 12.696 1.00 90.38 264 GLY A O 1
ATOM 2079 N N . VAL A 1 265 ? -8.219 -9.633 12.957 1.00 92.06 265 VAL A N 1
ATOM 2080 C CA . VAL A 1 265 ? -8.407 -10.412 11.732 1.00 92.06 265 VAL A CA 1
ATOM 2081 C C . VAL A 1 265 ? -8.427 -11.900 12.074 1.00 92.06 265 VAL A C 1
ATOM 2083 O O . VAL A 1 265 ? -7.950 -12.325 13.132 1.00 92.06 265 VAL A O 1
ATOM 2086 N N . LYS A 1 266 ? -9.017 -12.698 11.195 1.00 93.25 266 LYS A N 1
ATOM 2087 C CA . LYS A 1 266 ? -9.047 -14.164 11.256 1.00 93.25 266 LYS A CA 1
ATOM 2088 C C . LYS A 1 266 ? -8.873 -14.716 9.842 1.00 93.25 266 LYS A C 1
ATOM 2090 O O . LYS A 1 266 ? -8.940 -13.957 8.879 1.00 93.25 266 LYS A O 1
ATOM 2095 N N . ALA A 1 267 ? -8.606 -16.009 9.700 1.00 93.50 267 ALA A N 1
ATOM 2096 C CA . ALA A 1 267 ? -8.539 -16.616 8.374 1.00 93.50 267 ALA A CA 1
ATOM 2097 C C . ALA A 1 267 ? -9.861 -16.426 7.617 1.00 93.50 267 ALA A C 1
ATOM 2099 O O . ALA A 1 267 ? -10.925 -16.355 8.235 1.00 93.50 267 ALA A O 1
ATOM 2100 N N . SER A 1 268 ? -9.783 -16.356 6.286 1.00 92.75 268 SER A N 1
ATOM 2101 C CA . SER A 1 268 ? -10.975 -16.292 5.439 1.00 92.75 268 SER A CA 1
ATOM 2102 C C . SER A 1 268 ? -11.941 -17.433 5.771 1.00 92.75 268 SER A C 1
ATOM 2104 O O . SER A 1 268 ? -11.529 -18.593 5.832 1.00 92.75 268 SER A O 1
ATOM 2106 N N . SER A 1 269 ? -13.231 -17.119 5.897 1.00 90.94 269 SER A N 1
ATOM 2107 C CA . SER A 1 269 ? -14.312 -18.102 6.084 1.00 90.94 269 SER A CA 1
ATOM 2108 C C . SER A 1 269 ? -14.396 -19.143 4.959 1.00 90.94 269 SER A C 1
ATOM 2110 O O . SER A 1 269 ? -14.988 -20.210 5.123 1.00 90.94 269 SER A O 1
ATOM 2112 N N . GLN A 1 270 ? -13.759 -18.888 3.811 1.00 90.38 270 GLN A N 1
ATOM 2113 C CA . GLN A 1 270 ? -13.582 -19.889 2.763 1.00 90.38 270 GLN A CA 1
ATOM 2114 C C . GLN A 1 270 ? -12.793 -21.109 3.267 1.00 90.38 270 GLN A C 1
ATOM 2116 O O . GLN A 1 270 ? -13.091 -22.221 2.840 1.00 90.38 270 GLN A O 1
ATOM 2121 N N . ALA A 1 271 ? -11.849 -20.936 4.201 1.00 91.69 271 ALA A N 1
ATOM 2122 C CA . ALA A 1 271 ? -11.059 -22.027 4.772 1.00 91.69 271 ALA A CA 1
ATOM 2123 C C . ALA A 1 271 ? -11.930 -23.101 5.448 1.00 91.69 271 ALA A C 1
ATOM 2125 O O . ALA A 1 271 ? -11.582 -24.282 5.389 1.00 91.69 271 ALA A O 1
ATOM 2126 N N . ASP A 1 272 ? -13.071 -22.716 6.033 1.00 90.06 272 ASP A N 1
ATOM 2127 C CA . ASP A 1 272 ? -14.007 -23.627 6.715 1.00 90.06 272 ASP A CA 1
ATOM 2128 C C . ASP A 1 272 ? -14.631 -24.628 5.739 1.00 90.06 272 ASP A C 1
ATOM 2130 O O . ASP A 1 272 ? -14.910 -25.775 6.086 1.00 90.06 272 ASP A O 1
ATOM 2134 N N . LYS A 1 273 ? -14.798 -24.209 4.481 1.00 87.62 273 LYS A N 1
ATOM 2135 C CA . LYS A 1 273 ? -15.401 -25.015 3.413 1.00 87.62 273 LYS A CA 1
ATOM 2136 C C . LYS A 1 273 ? -14.415 -25.991 2.773 1.00 87.62 273 LYS A C 1
ATOM 2138 O O . LYS A 1 273 ? -14.841 -26.926 2.103 1.00 87.62 273 LYS A O 1
ATOM 2143 N N . LEU A 1 274 ? -13.107 -25.788 2.959 1.00 88.19 274 LEU A N 1
ATOM 2144 C CA . LEU A 1 274 ? -12.075 -26.590 2.294 1.00 88.19 274 LEU A CA 1
ATOM 2145 C C . LEU A 1 274 ? -11.697 -27.871 3.059 1.00 88.19 274 LEU A C 1
ATOM 2147 O O . LEU A 1 274 ? -10.982 -28.709 2.516 1.00 88.19 274 LEU A O 1
ATOM 2151 N N . GLY A 1 275 ? -12.166 -28.040 4.300 1.00 86.50 275 GLY A N 1
ATOM 2152 C CA . GLY A 1 275 ? -12.007 -29.287 5.060 1.00 86.50 275 GLY A CA 1
ATOM 2153 C C . GLY A 1 275 ? -10.592 -29.566 5.584 1.00 86.50 275 GLY A C 1
ATOM 2154 O O . GLY A 1 275 ? -10.273 -30.712 5.899 1.00 86.50 275 GLY A O 1
ATOM 2155 N N . PHE A 1 276 ? -9.733 -28.548 5.679 1.00 92.38 276 PHE A N 1
ATOM 2156 C CA . PHE A 1 276 ? -8.400 -28.685 6.273 1.00 92.38 276 PHE A CA 1
ATOM 2157 C C . PHE A 1 276 ? -8.441 -28.582 7.799 1.00 92.38 276 PHE A C 1
ATOM 2159 O O . PHE A 1 276 ? -9.320 -27.943 8.374 1.00 92.38 276 PHE A O 1
ATOM 2166 N N . LYS A 1 277 ? -7.442 -29.164 8.473 1.00 93.06 277 LYS A N 1
ATOM 2167 C CA . LYS A 1 277 ? -7.287 -29.006 9.921 1.00 93.06 277 LYS A CA 1
ATOM 2168 C C . LYS A 1 277 ? -6.945 -27.551 10.252 1.00 93.06 277 LYS A C 1
ATOM 2170 O O . LYS A 1 277 ? -5.905 -27.040 9.833 1.00 93.06 277 LYS A O 1
ATOM 2175 N N . GLN A 1 278 ? -7.801 -26.911 11.038 1.00 93.75 278 GLN A N 1
ATOM 2176 C CA . GLN A 1 278 ? -7.631 -25.526 11.459 1.00 93.75 278 GLN A CA 1
ATOM 2177 C C . GLN A 1 278 ? -7.186 -25.418 12.921 1.00 93.75 278 GLN A C 1
ATOM 2179 O O . GLN A 1 278 ? -7.453 -26.297 13.741 1.00 93.75 278 GLN A O 1
ATOM 2184 N N . GLY A 1 279 ? -6.501 -24.324 13.236 1.00 91.56 279 GLY A N 1
ATOM 2185 C CA . GLY A 1 279 ? -6.136 -23.916 14.586 1.00 91.56 279 GLY A CA 1
ATOM 2186 C C . GLY A 1 279 ? -6.773 -22.579 14.963 1.00 91.56 279 GLY A C 1
ATOM 2187 O O . GLY A 1 279 ? -7.865 -22.222 14.518 1.00 91.56 279 GLY A O 1
ATOM 2188 N N . ARG A 1 280 ? -6.078 -21.815 15.811 1.00 90.56 280 ARG A N 1
ATOM 2189 C CA . ARG A 1 280 ? -6.570 -20.532 16.326 1.00 90.56 280 ARG A CA 1
ATOM 2190 C C . ARG A 1 280 ? -6.941 -19.570 15.189 1.00 90.56 280 ARG A C 1
ATOM 2192 O O . ARG A 1 280 ? -6.149 -19.333 14.281 1.00 90.56 280 ARG A O 1
ATOM 2199 N N . GLY A 1 281 ? -8.134 -18.977 15.282 1.00 88.88 281 GLY A N 1
ATOM 2200 C CA . GLY A 1 281 ? -8.621 -17.983 14.319 1.00 88.88 281 GLY A CA 1
ATOM 2201 C C . GLY A 1 281 ? -8.980 -18.555 12.943 1.00 88.88 281 GLY A C 1
ATOM 2202 O O . GLY A 1 281 ? -8.900 -17.817 11.967 1.00 88.88 281 GLY A O 1
ATOM 2203 N N . GLY A 1 282 ? -9.310 -19.851 12.852 1.00 92.62 282 GLY A N 1
ATOM 2204 C CA . GLY A 1 282 ? -9.703 -20.519 11.599 1.00 92.62 282 GLY A CA 1
ATOM 2205 C C . GLY A 1 282 ? -8.543 -20.783 10.632 1.00 92.62 282 GLY A C 1
ATOM 2206 O O . GLY A 1 282 ? -8.743 -21.181 9.489 1.00 92.62 282 GLY A O 1
ATOM 2207 N N . ARG A 1 283 ? -7.303 -20.533 11.064 1.00 95.06 283 ARG A N 1
ATOM 2208 C CA . ARG A 1 283 ? -6.108 -20.665 10.222 1.00 95.06 283 ARG A CA 1
ATOM 2209 C C . ARG A 1 283 ? -5.767 -22.134 9.994 1.00 95.06 283 ARG A C 1
ATOM 2211 O O . ARG A 1 283 ? -5.834 -22.930 10.926 1.00 95.06 283 ARG A O 1
ATOM 2218 N N . ILE A 1 284 ? -5.353 -22.487 8.784 1.00 95.50 284 ILE A N 1
ATOM 2219 C CA . ILE A 1 284 ? -4.985 -23.853 8.401 1.00 95.50 284 ILE A CA 1
ATOM 2220 C C . ILE A 1 284 ? -3.599 -24.186 8.954 1.00 95.50 284 ILE A C 1
ATOM 2222 O O . ILE A 1 284 ? -2.632 -23.464 8.702 1.00 95.50 284 ILE A O 1
ATOM 2226 N N . ILE A 1 285 ? -3.499 -25.295 9.685 1.00 95.00 285 ILE A N 1
ATOM 2227 C CA . ILE A 1 285 ? -2.239 -25.757 10.274 1.00 95.00 285 ILE A CA 1
ATOM 2228 C C . ILE A 1 285 ? -1.304 -26.245 9.166 1.00 95.00 285 ILE A C 1
ATOM 2230 O O . ILE A 1 285 ? -1.686 -27.088 8.354 1.00 95.00 285 ILE A O 1
ATOM 2234 N N . VAL A 1 286 ? -0.068 -25.747 9.170 1.00 95.75 286 VAL A N 1
ATOM 2235 C CA . VAL A 1 286 ? 0.993 -26.171 8.250 1.00 95.75 286 VAL A CA 1
ATOM 2236 C C . VAL A 1 286 ? 2.238 -26.636 8.993 1.00 95.75 286 VAL A C 1
ATOM 2238 O O . VAL A 1 286 ? 2.498 -26.231 10.126 1.00 95.75 286 VAL A O 1
ATOM 2241 N N . ASN A 1 287 ? 3.025 -27.480 8.331 1.00 94.50 287 ASN A N 1
ATOM 2242 C CA . ASN A 1 287 ? 4.357 -27.860 8.786 1.00 94.50 287 ASN A CA 1
ATOM 2243 C C . ASN A 1 287 ? 5.399 -26.758 8.488 1.00 94.50 287 ASN A C 1
ATOM 2245 O O . ASN A 1 287 ? 5.121 -25.756 7.820 1.00 94.50 287 ASN A O 1
ATOM 2249 N N . GLU A 1 288 ? 6.643 -26.984 8.916 1.00 94.12 288 GLU A N 1
ATOM 2250 C CA . GLU A 1 288 ? 7.779 -26.076 8.687 1.00 94.12 288 GLU A CA 1
ATOM 2251 C C . GLU A 1 288 ? 8.100 -25.828 7.199 1.00 94.12 288 GLU A C 1
ATOM 2253 O O . GLU A 1 288 ? 8.838 -24.909 6.864 1.00 94.12 288 GLU A O 1
ATOM 2258 N N . TYR A 1 289 ? 7.526 -26.591 6.268 1.00 95.75 289 TYR A N 1
ATOM 2259 C CA . TYR A 1 289 ? 7.707 -26.438 4.821 1.00 95.75 289 TYR A CA 1
ATOM 2260 C C . TYR A 1 289 ? 6.545 -25.702 4.142 1.00 95.75 289 TYR A C 1
ATOM 2262 O O . TYR A 1 289 ? 6.537 -25.576 2.913 1.00 95.75 289 TYR A O 1
ATOM 2270 N N . SER A 1 290 ? 5.613 -25.149 4.931 1.00 96.31 290 SER A N 1
ATOM 2271 C CA . SER A 1 290 ? 4.364 -24.505 4.479 1.00 96.31 290 SER A CA 1
ATOM 2272 C C . SER A 1 290 ? 3.380 -25.459 3.809 1.00 96.31 290 SER A C 1
ATOM 2274 O O . SER A 1 290 ? 2.555 -25.009 3.021 1.00 96.31 290 SER A O 1
ATOM 2276 N N . GLN A 1 291 ? 3.484 -26.758 4.083 1.00 96.94 291 GLN A N 1
ATOM 2277 C CA . GLN A 1 291 ? 2.589 -27.785 3.553 1.00 96.94 291 GLN A CA 1
ATOM 2278 C C . GLN A 1 291 ? 1.550 -28.162 4.599 1.00 96.94 291 GLN A C 1
ATOM 2280 O O . GLN A 1 291 ? 1.825 -28.084 5.801 1.00 96.94 291 GLN A O 1
ATOM 2285 N N . ILE A 1 292 ? 0.386 -28.629 4.160 1.00 95.62 292 ILE A N 1
ATOM 2286 C CA . ILE A 1 292 ? -0.522 -29.307 5.085 1.00 95.62 292 ILE A CA 1
ATOM 2287 C C . ILE A 1 292 ? 0.107 -30.642 5.539 1.00 95.62 292 ILE A C 1
ATOM 2289 O O . ILE A 1 292 ? 0.813 -31.280 4.753 1.00 95.62 292 ILE A O 1
ATOM 2293 N N . PRO A 1 293 ? -0.100 -31.085 6.793 1.00 91.75 293 PRO A N 1
ATOM 2294 C CA . PRO A 1 293 ? 0.552 -32.292 7.311 1.00 91.75 293 PRO A CA 1
ATOM 2295 C C . PRO A 1 293 ? 0.226 -33.590 6.558 1.00 91.75 293 PRO A C 1
ATOM 2297 O O . PRO A 1 293 ? 1.010 -34.533 6.608 1.00 91.75 293 PRO A O 1
ATOM 2300 N N . ASP A 1 294 ? -0.929 -33.652 5.898 1.00 91.38 294 ASP A N 1
ATOM 2301 C CA . ASP A 1 294 ? -1.482 -34.840 5.244 1.00 91.38 294 ASP A CA 1
ATOM 2302 C C . ASP A 1 294 ? -1.229 -34.911 3.727 1.00 91.38 294 ASP A C 1
ATOM 2304 O O . ASP A 1 294 ? -1.401 -35.979 3.143 1.00 91.38 294 ASP A O 1
ATOM 2308 N N . ASP A 1 295 ? -0.769 -33.830 3.085 1.00 95.00 295 ASP A N 1
ATOM 2309 C CA . ASP A 1 295 ? -0.390 -33.827 1.665 1.00 95.00 295 ASP A CA 1
ATOM 2310 C C . ASP A 1 295 ? 0.786 -32.864 1.383 1.00 95.00 295 ASP A C 1
ATOM 2312 O O . ASP A 1 295 ? 0.612 -31.641 1.404 1.00 95.00 295 ASP A O 1
ATOM 2316 N N . PRO A 1 296 ? 1.984 -33.377 1.031 1.00 95.06 296 PRO A N 1
ATOM 2317 C CA . PRO A 1 296 ? 3.154 -32.545 0.751 1.00 95.06 296 PRO A CA 1
ATOM 2318 C C . PRO A 1 296 ? 3.068 -31.769 -0.576 1.00 95.06 296 PRO A C 1
ATOM 2320 O O . PRO A 1 296 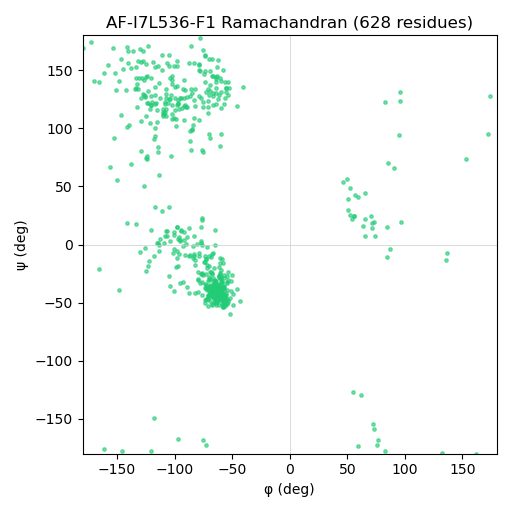? 4.003 -31.028 -0.899 1.00 95.06 296 PRO A O 1
ATOM 2323 N N . HIS A 1 297 ? 1.996 -31.939 -1.356 1.00 96.50 297 HIS A N 1
ATOM 2324 C CA . HIS A 1 297 ? 1.753 -31.216 -2.609 1.00 96.50 297 HIS A CA 1
ATOM 2325 C C . HIS A 1 297 ? 0.851 -29.988 -2.433 1.00 96.50 297 HIS A C 1
ATOM 2327 O O . HIS A 1 297 ? 0.698 -29.210 -3.378 1.00 96.50 297 HIS A O 1
ATOM 2333 N N . ILE A 1 298 ? 0.261 -29.800 -1.248 1.00 98.12 298 ILE A N 1
ATOM 2334 C CA . ILE A 1 298 ? -0.608 -28.663 -0.942 1.00 98.12 298 ILE A CA 1
ATOM 2335 C C . ILE A 1 298 ? 0.110 -27.740 0.036 1.00 98.12 298 ILE A C 1
ATOM 2337 O O . ILE A 1 298 ? 0.385 -28.096 1.181 1.00 98.12 298 ILE A O 1
ATOM 2341 N N . TYR A 1 299 ? 0.381 -26.527 -0.426 1.00 98.38 299 TYR A N 1
ATOM 2342 C CA . TYR A 1 299 ? 1.002 -25.459 0.334 1.00 98.38 299 TYR A CA 1
ATOM 2343 C C . TYR A 1 299 ? -0.043 -24.444 0.781 1.00 98.38 299 TYR A C 1
ATOM 2345 O O . TYR A 1 299 ? -0.923 -24.082 0.002 1.00 98.38 299 TYR A O 1
ATOM 2353 N N . VAL A 1 300 ? 0.088 -23.917 1.996 1.00 97.94 300 VAL A N 1
ATOM 2354 C CA . VAL A 1 300 ? -0.744 -22.814 2.493 1.00 97.94 300 VAL A CA 1
ATOM 2355 C C . VAL A 1 300 ? 0.160 -21.662 2.904 1.00 97.94 300 VAL A C 1
ATOM 2357 O O . VAL A 1 300 ? 1.169 -21.859 3.582 1.00 97.94 300 VAL A O 1
ATOM 2360 N N . ILE A 1 301 ? -0.178 -20.454 2.457 1.00 97.25 301 ILE A N 1
ATOM 2361 C CA . ILE A 1 301 ? 0.644 -19.253 2.630 1.00 97.25 301 ILE A CA 1
ATOM 2362 C C . ILE A 1 301 ? -0.199 -18.051 3.061 1.00 97.25 301 ILE A C 1
ATOM 2364 O O . ILE A 1 301 ? -1.422 -18.051 2.944 1.00 97.25 301 ILE A O 1
ATOM 2368 N N . GLY A 1 302 ? 0.467 -16.988 3.513 1.00 94.69 302 GLY A N 1
ATOM 2369 C CA . GLY A 1 302 ? -0.216 -15.769 3.941 1.00 94.69 302 GLY A CA 1
ATOM 2370 C C . GLY A 1 302 ? -0.945 -15.935 5.266 1.00 94.69 302 GLY A C 1
ATOM 2371 O O . GLY A 1 302 ? -0.580 -16.768 6.097 1.00 94.69 302 GLY A O 1
ATOM 2372 N N . ASP A 1 303 ? -1.975 -15.120 5.451 1.00 93.69 303 ASP A N 1
ATOM 2373 C CA . ASP A 1 303 ? -2.652 -14.981 6.739 1.00 93.69 303 ASP A CA 1
ATOM 2374 C C . ASP A 1 303 ? -3.506 -16.194 7.119 1.00 93.69 303 ASP A C 1
ATOM 2376 O O . ASP A 1 303 ? -3.778 -16.408 8.302 1.00 93.69 303 ASP A O 1
ATOM 2380 N N . VAL A 1 304 ? -3.877 -17.020 6.136 1.00 95.38 304 VAL A N 1
ATOM 2381 C CA . VAL A 1 304 ? -4.605 -18.276 6.351 1.00 95.38 304 VAL A CA 1
ATOM 2382 C C . VAL A 1 304 ? -3.705 -19.391 6.893 1.00 95.38 304 VAL A C 1
ATOM 2384 O O . VAL A 1 304 ? -4.203 -20.290 7.560 1.00 95.38 304 VAL A O 1
ATOM 2387 N N . ALA A 1 305 ? -2.390 -19.349 6.662 1.00 95.56 305 ALA A N 1
ATOM 2388 C CA . ALA A 1 305 ? -1.473 -20.373 7.166 1.00 95.56 305 ALA A CA 1
ATOM 2389 C C . ALA A 1 305 ? -1.237 -20.208 8.671 1.00 95.56 305 ALA A C 1
ATOM 2391 O O . ALA A 1 305 ? -1.151 -19.079 9.150 1.00 95.56 305 ALA A O 1
ATOM 2392 N N . LEU A 1 306 ? -1.033 -21.298 9.407 1.00 95.12 306 LEU A N 1
ATOM 2393 C CA . LEU A 1 306 ? -0.619 -21.307 10.811 1.00 95.12 306 LEU A CA 1
ATOM 2394 C C . LEU A 1 306 ? 0.589 -22.233 10.999 1.00 95.12 306 LEU A C 1
ATOM 2396 O O . LEU A 1 306 ? 0.432 -23.453 10.988 1.00 95.12 306 LEU A O 1
ATOM 2400 N N . TYR A 1 307 ? 1.777 -21.651 11.195 1.00 90.94 307 TYR A N 1
ATOM 2401 C CA . TYR A 1 307 ? 2.962 -22.392 11.644 1.00 90.94 307 TYR A CA 1
ATOM 2402 C C . TYR A 1 307 ? 2.913 -22.495 13.169 1.00 90.94 307 TYR A C 1
ATOM 2404 O O . TYR A 1 307 ? 3.183 -21.517 13.864 1.00 90.94 307 TYR A O 1
ATOM 2412 N N . ASP A 1 308 ? 2.532 -23.658 13.688 1.00 84.69 308 ASP A N 1
ATOM 2413 C CA . ASP A 1 308 ? 2.419 -23.908 15.130 1.00 84.69 308 ASP A CA 1
ATOM 2414 C C . ASP A 1 308 ? 3.457 -24.936 15.593 1.00 84.69 308 ASP A C 1
ATOM 2416 O O . ASP A 1 308 ? 3.113 -26.014 16.070 1.00 84.69 308 ASP A O 1
ATOM 2420 N N . GLU A 1 309 ? 4.742 -24.617 15.398 1.00 73.81 309 GLU A N 1
ATOM 2421 C CA . GLU A 1 309 ? 5.860 -25.506 15.763 1.00 73.81 309 GLU A CA 1
ATOM 2422 C C . GLU A 1 309 ? 5.883 -25.818 17.271 1.00 73.81 309 GLU A C 1
ATOM 2424 O O . GLU A 1 309 ? 6.154 -26.951 17.659 1.00 73.81 309 GLU A O 1
ATOM 2429 N N . ASP A 1 310 ? 5.511 -24.844 18.109 1.00 74.00 310 ASP A N 1
ATOM 2430 C CA . ASP A 1 310 ? 5.531 -24.958 19.574 1.00 74.00 310 ASP A CA 1
ATOM 2431 C C . ASP A 1 310 ? 4.190 -25.425 20.181 1.00 74.00 310 ASP A C 1
ATOM 2433 O O . ASP A 1 310 ? 4.059 -25.510 21.404 1.00 74.00 310 ASP A O 1
ATOM 2437 N N . GLY A 1 311 ? 3.154 -25.661 19.364 1.00 74.56 311 GLY A N 1
ATOM 2438 C CA . GLY A 1 311 ? 1.808 -26.036 19.831 1.00 74.56 311 GLY A CA 1
ATOM 2439 C C . GLY A 1 311 ? 1.098 -24.969 20.680 1.00 74.56 311 GLY A C 1
ATOM 2440 O O . GLY A 1 311 ? 0.135 -25.265 21.390 1.00 74.56 311 GLY A O 1
ATOM 2441 N N . THR A 1 312 ? 1.582 -23.724 20.658 1.00 74.56 312 THR A N 1
ATOM 2442 C CA . THR A 1 312 ? 1.037 -22.611 21.457 1.00 74.56 312 THR A CA 1
ATOM 2443 C C . THR A 1 312 ? -0.184 -21.965 20.804 1.00 74.56 312 THR A C 1
ATOM 2445 O O . THR A 1 312 ? -0.858 -21.136 21.428 1.00 74.56 312 THR A O 1
ATOM 2448 N N . GLY A 1 313 ? -0.436 -22.265 19.526 1.00 74.69 313 GLY A N 1
ATOM 2449 C CA . GLY A 1 313 ? -1.494 -21.669 18.717 1.00 74.69 313 GLY A CA 1
ATOM 2450 C C . GLY A 1 313 ? -1.308 -20.173 18.442 1.00 74.69 313 GLY A C 1
ATOM 2451 O O . GLY A 1 313 ? -2.226 -19.533 17.927 1.00 74.69 313 GLY A O 1
ATOM 2452 N N . ARG A 1 314 ? -0.166 -19.571 18.811 1.00 75.50 314 ARG A N 1
ATOM 2453 C CA . ARG A 1 314 ? 0.109 -18.141 18.569 1.00 75.50 314 ARG A CA 1
ATOM 2454 C C . ARG A 1 314 ? 0.503 -17.875 17.120 1.00 75.50 314 ARG A C 1
ATOM 2456 O O . ARG A 1 314 ? 0.109 -16.845 16.579 1.00 75.50 314 ARG A O 1
ATOM 2463 N N . GLY A 1 315 ? 1.179 -18.832 16.488 1.00 83.06 315 GLY A N 1
ATOM 2464 C CA . GLY A 1 315 ? 1.549 -18.758 15.084 1.00 83.06 315 GLY A CA 1
ATOM 2465 C C . GLY A 1 315 ? 2.428 -17.566 14.724 1.00 83.06 315 GLY A C 1
ATOM 2466 O O . GLY A 1 315 ? 2.857 -16.771 15.559 1.00 83.06 315 GLY A O 1
ATOM 2467 N N . GLN A 1 316 ? 2.654 -17.418 13.427 1.00 87.12 316 GLN A N 1
ATOM 2468 C CA . GLN A 1 316 ? 3.269 -16.240 12.841 1.00 87.12 316 GLN A CA 1
ATOM 2469 C C . GLN A 1 316 ? 2.265 -15.074 12.725 1.00 87.12 316 GLN A C 1
ATOM 2471 O O . GLN A 1 316 ? 1.072 -15.330 12.498 1.00 87.12 316 GLN A O 1
ATOM 2476 N N . PRO A 1 317 ? 2.723 -13.810 12.820 1.00 86.56 317 PRO A N 1
ATOM 2477 C CA . PRO A 1 317 ? 1.872 -12.637 12.627 1.00 86.56 317 PRO A CA 1
ATOM 2478 C C . PRO A 1 317 ? 1.304 -12.564 11.199 1.00 86.56 317 PRO A C 1
ATOM 2480 O O . PRO A 1 317 ? 1.967 -12.943 10.232 1.00 86.56 317 PRO A O 1
ATOM 2483 N N . GLN A 1 318 ? 0.074 -12.061 11.089 1.00 89.81 318 GLN A N 1
ATOM 2484 C CA . GLN A 1 318 ? -0.672 -11.873 9.838 1.00 89.81 318 GLN A CA 1
ATOM 2485 C C . GLN A 1 318 ? -0.294 -10.522 9.216 1.00 89.81 318 GLN A C 1
ATOM 2487 O O . GLN A 1 318 ? -0.917 -9.496 9.478 1.00 89.81 318 GLN A O 1
ATOM 2492 N N . VAL A 1 319 ? 0.838 -10.508 8.510 1.00 90.19 319 VAL A N 1
ATOM 2493 C CA . VAL A 1 319 ? 1.434 -9.320 7.882 1.00 90.19 319 VAL A CA 1
ATOM 2494 C C . VAL A 1 319 ? 2.011 -9.680 6.515 1.00 90.19 319 VAL A C 1
ATOM 2496 O O . VAL A 1 319 ? 2.431 -10.818 6.287 1.00 90.19 319 VAL A O 1
ATOM 2499 N N . VAL A 1 320 ? 2.136 -8.688 5.626 1.00 91.12 320 VAL A N 1
ATOM 2500 C CA . VAL A 1 320 ? 2.659 -8.862 4.255 1.00 91.12 320 VAL A CA 1
ATOM 2501 C C . VAL A 1 320 ? 4.006 -9.592 4.224 1.00 91.12 320 VAL A C 1
ATOM 2503 O O . VAL A 1 320 ? 4.168 -10.556 3.479 1.00 91.12 320 VAL A O 1
ATOM 2506 N N . GLN A 1 321 ? 4.952 -9.216 5.090 1.00 90.69 321 GLN A N 1
ATOM 2507 C CA . GLN A 1 321 ? 6.266 -9.873 5.173 1.00 90.69 321 GLN A CA 1
ATOM 2508 C C . GLN A 1 321 ? 6.165 -11.363 5.540 1.00 90.69 321 GLN A C 1
ATOM 2510 O O . GLN A 1 321 ? 6.958 -12.185 5.070 1.00 90.69 321 GLN A O 1
ATOM 2515 N N . GLY A 1 322 ? 5.176 -11.727 6.363 1.00 91.62 322 GLY A N 1
ATOM 2516 C CA . GLY A 1 322 ? 4.853 -13.115 6.686 1.00 91.62 322 GLY A CA 1
ATOM 2517 C C . GLY A 1 322 ? 4.314 -13.855 5.463 1.00 91.62 322 GLY A C 1
ATOM 2518 O O . GLY A 1 322 ? 4.781 -14.954 5.159 1.00 91.62 322 GLY A O 1
ATOM 2519 N N . ALA A 1 323 ? 3.414 -13.223 4.706 1.00 93.81 323 ALA A N 1
ATOM 2520 C CA . ALA A 1 323 ? 2.870 -13.772 3.466 1.00 93.81 323 ALA A CA 1
ATOM 2521 C C . ALA A 1 323 ? 3.938 -13.989 2.383 1.00 93.81 323 ALA A C 1
ATOM 2523 O O . ALA A 1 323 ? 3.966 -15.047 1.749 1.00 93.81 323 ALA A O 1
ATOM 2524 N N . GLU A 1 324 ? 4.857 -13.042 2.202 1.00 93.31 324 GLU A N 1
ATOM 2525 C CA . GLU A 1 324 ? 5.995 -13.176 1.286 1.00 93.31 324 GLU A CA 1
ATOM 2526 C C . GLU A 1 324 ? 6.980 -14.252 1.741 1.00 93.31 324 GLU A C 1
ATOM 2528 O O . GLU A 1 324 ? 7.470 -15.030 0.920 1.00 93.31 324 GLU A O 1
ATOM 2533 N N . SER A 1 325 ? 7.257 -14.333 3.047 1.00 94.44 325 SER A N 1
ATOM 2534 C CA . SER A 1 325 ? 8.128 -15.367 3.619 1.00 94.44 325 SER A CA 1
ATOM 2535 C C . SER A 1 325 ? 7.528 -16.763 3.418 1.00 94.44 325 SER A C 1
ATOM 2537 O O . SER A 1 325 ? 8.235 -17.672 2.982 1.00 94.44 325 SER A O 1
ATOM 2539 N N . ALA A 1 326 ? 6.222 -16.925 3.647 1.00 95.62 326 ALA A N 1
ATOM 2540 C CA . ALA A 1 326 ? 5.498 -18.171 3.397 1.00 95.62 326 ALA A CA 1
ATOM 2541 C C . ALA A 1 326 ? 5.488 -18.518 1.900 1.00 95.62 326 ALA A C 1
ATOM 2543 O O . ALA A 1 326 ? 5.841 -19.631 1.507 1.00 95.62 326 ALA A O 1
ATOM 2544 N N . GLY A 1 327 ? 5.201 -17.534 1.041 1.00 96.44 327 GLY A N 1
ATOM 2545 C CA . GLY A 1 327 ? 5.284 -17.689 -0.410 1.00 96.44 327 GLY A CA 1
ATOM 2546 C C . GLY A 1 327 ? 6.686 -18.077 -0.885 1.00 96.44 327 GLY A C 1
ATOM 2547 O O . GLY A 1 327 ? 6.844 -18.911 -1.780 1.00 96.44 327 GLY A O 1
ATOM 2548 N N . LYS A 1 328 ? 7.729 -17.527 -0.251 1.00 96.44 328 LYS A N 1
ATOM 2549 C CA . LYS A 1 328 ? 9.132 -17.868 -0.513 1.00 96.44 328 LYS A CA 1
ATOM 2550 C C . LYS A 1 328 ? 9.448 -19.319 -0.206 1.00 96.44 328 LYS A C 1
ATOM 2552 O O . LYS A 1 328 ? 10.165 -19.950 -0.984 1.00 96.44 328 LYS A O 1
ATOM 2557 N N . THR A 1 329 ? 8.932 -19.823 0.904 1.00 97.25 329 THR A N 1
ATOM 2558 C CA . THR A 1 329 ? 9.049 -21.229 1.283 1.00 97.25 329 THR A CA 1
ATOM 2559 C C . THR A 1 329 ? 8.321 -22.115 0.275 1.00 97.25 329 THR A C 1
ATOM 2561 O O . THR A 1 329 ? 8.941 -23.013 -0.293 1.00 97.25 329 THR A O 1
ATOM 2564 N N . ALA A 1 330 ? 7.067 -21.790 -0.059 1.00 97.94 330 ALA A N 1
ATOM 2565 C CA . ALA A 1 330 ? 6.265 -22.559 -1.010 1.00 97.94 330 ALA A CA 1
ATOM 2566 C C . ALA A 1 330 ? 6.921 -22.665 -2.398 1.00 97.94 330 ALA A C 1
ATOM 2568 O O . ALA A 1 330 ? 7.167 -23.773 -2.873 1.00 97.94 330 ALA A O 1
ATOM 2569 N N . TRP A 1 331 ? 7.296 -21.548 -3.049 1.00 97.69 331 TRP A N 1
ATOM 2570 C CA . TRP A 1 331 ? 7.882 -21.645 -4.398 1.00 97.69 331 TRP A CA 1
ATOM 2571 C C . TRP A 1 331 ? 9.230 -22.365 -4.411 1.00 97.69 331 TRP A C 1
ATOM 2573 O O . TRP A 1 331 ? 9.549 -23.037 -5.392 1.00 97.69 331 TRP A O 1
ATOM 2583 N N . LYS A 1 332 ? 10.039 -22.230 -3.352 1.00 97.94 332 LYS A N 1
ATOM 2584 C CA . LYS A 1 332 ? 11.309 -22.959 -3.245 1.00 97.94 332 LYS A CA 1
ATOM 2585 C C . LYS A 1 332 ? 11.079 -24.454 -3.099 1.00 97.94 332 LYS A C 1
ATOM 2587 O O . LYS A 1 332 ? 11.772 -25.212 -3.765 1.00 97.94 332 LYS A O 1
ATOM 2592 N N . ASN A 1 333 ? 10.109 -24.855 -2.284 1.00 98.19 333 ASN A N 1
ATOM 2593 C CA . ASN A 1 333 ? 9.823 -26.262 -2.027 1.00 98.19 333 ASN A CA 1
ATOM 2594 C C . ASN A 1 333 ? 9.168 -26.944 -3.228 1.00 98.19 333 ASN A C 1
ATOM 2596 O O . ASN A 1 333 ? 9.553 -28.062 -3.548 1.00 98.19 333 ASN A O 1
ATOM 2600 N N . ILE A 1 334 ? 8.317 -26.241 -3.981 1.00 97.75 334 ILE A N 1
ATOM 2601 C CA . ILE A 1 334 ? 7.814 -26.736 -5.273 1.00 97.75 334 ILE A CA 1
ATOM 2602 C C . ILE A 1 334 ? 8.979 -26.972 -6.247 1.00 97.75 334 ILE A C 1
ATOM 2604 O O . ILE A 1 334 ? 9.059 -28.018 -6.885 1.00 97.75 334 ILE A O 1
ATOM 2608 N N . LEU A 1 335 ? 9.928 -26.032 -6.353 1.00 96.88 335 LEU A N 1
ATOM 2609 C CA . LEU A 1 335 ? 11.114 -26.234 -7.195 1.00 96.88 335 LEU A CA 1
ATOM 2610 C C . LEU A 1 335 ? 12.018 -27.356 -6.681 1.00 96.88 335 LEU A C 1
ATOM 2612 O O . LEU A 1 335 ? 12.606 -28.062 -7.497 1.00 96.88 335 LEU A O 1
ATOM 2616 N N . ALA A 1 336 ? 12.159 -27.501 -5.365 1.00 96.69 336 ALA A N 1
ATOM 2617 C CA . ALA A 1 336 ? 12.948 -28.568 -4.771 1.00 96.69 336 ALA A CA 1
ATOM 2618 C C . ALA A 1 336 ? 12.334 -29.930 -5.113 1.00 96.69 336 ALA A C 1
ATOM 2620 O O . ALA A 1 336 ? 13.030 -30.785 -5.648 1.00 96.69 336 ALA A O 1
ATOM 2621 N N . GLN A 1 337 ? 11.018 -30.087 -4.952 1.00 95.50 337 GLN A N 1
ATOM 2622 C CA . GLN A 1 337 ? 10.297 -31.307 -5.323 1.00 95.50 337 GLN A CA 1
ATOM 2623 C C . GLN A 1 337 ? 10.388 -31.609 -6.824 1.00 95.50 337 GLN A C 1
ATOM 2625 O O . GLN A 1 337 ? 10.680 -32.740 -7.196 1.00 95.50 337 GLN A O 1
ATOM 2630 N N . LEU A 1 338 ? 10.229 -30.606 -7.694 1.00 93.81 338 LEU A N 1
ATOM 2631 C CA . LEU A 1 338 ? 10.382 -30.786 -9.145 1.00 93.81 338 LEU A CA 1
ATOM 2632 C C . LEU A 1 338 ? 11.790 -31.255 -9.553 1.00 93.81 338 LEU A C 1
ATOM 2634 O O . LEU A 1 338 ? 11.937 -31.911 -10.581 1.00 93.81 338 LEU A O 1
ATOM 2638 N N . ASN A 1 339 ? 12.817 -30.906 -8.773 1.00 92.69 339 ASN A N 1
ATOM 2639 C CA . ASN A 1 339 ? 14.216 -31.240 -9.052 1.00 92.69 339 ASN A CA 1
ATOM 2640 C C . ASN A 1 339 ? 14.777 -32.345 -8.138 1.00 92.69 339 ASN A C 1
ATOM 2642 O O . ASN A 1 339 ? 15.981 -32.592 -8.187 1.00 92.69 339 ASN A O 1
ATOM 2646 N N . ASN A 1 340 ? 13.943 -32.987 -7.311 1.00 93.56 340 ASN A N 1
ATOM 2647 C CA . ASN A 1 340 ? 14.350 -33.962 -6.290 1.00 93.56 340 ASN A CA 1
ATOM 2648 C C . ASN A 1 340 ? 15.460 -33.443 -5.346 1.00 93.56 340 ASN A C 1
ATOM 2650 O O . ASN A 1 340 ? 16.476 -34.103 -5.141 1.00 93.56 340 ASN A O 1
ATOM 2654 N N . GLN A 1 341 ? 15.282 -32.238 -4.803 1.00 95.31 341 GLN A N 1
ATOM 2655 C CA . GLN A 1 341 ? 16.187 -31.587 -3.847 1.00 95.31 341 GLN A CA 1
ATOM 2656 C C . GLN A 1 341 ? 15.553 -31.488 -2.455 1.00 95.31 341 GLN A C 1
ATOM 2658 O O . GLN A 1 341 ? 14.331 -31.565 -2.312 1.00 95.31 341 GLN A O 1
ATOM 2663 N N . ASP A 1 342 ? 16.386 -31.245 -1.442 1.00 95.69 342 ASP A N 1
ATOM 2664 C CA . ASP A 1 342 ? 15.935 -31.096 -0.059 1.00 95.69 342 ASP A CA 1
ATOM 2665 C C . ASP A 1 342 ? 15.018 -29.874 0.138 1.00 95.69 342 ASP A C 1
ATOM 2667 O O . ASP A 1 342 ? 15.277 -28.794 -0.417 1.00 95.69 342 ASP A O 1
ATOM 2671 N N . PRO A 1 343 ? 13.953 -30.007 0.951 1.00 95.06 343 PRO A N 1
ATOM 2672 C CA . PRO A 1 343 ? 13.033 -28.916 1.216 1.00 95.06 343 PRO A CA 1
ATOM 2673 C C . PRO A 1 343 ? 13.655 -27.862 2.143 1.00 95.06 343 PRO A C 1
ATOM 2675 O O . PRO A 1 343 ? 14.468 -28.132 3.027 1.0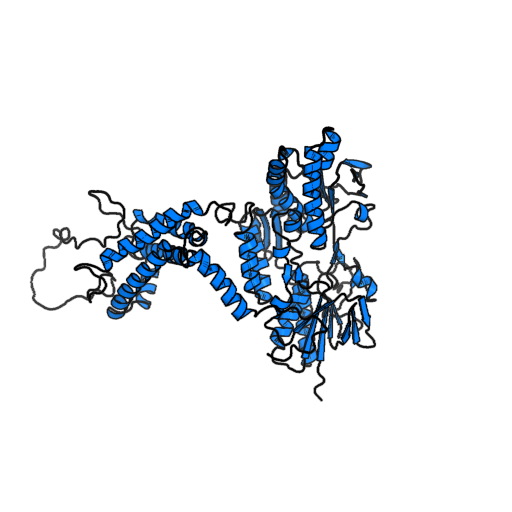0 95.06 343 PRO A O 1
ATOM 2678 N N . VAL A 1 344 ? 13.226 -26.620 1.958 1.00 95.38 344 VAL A N 1
ATOM 2679 C CA . VAL A 1 344 ? 13.653 -25.445 2.714 1.00 95.38 344 VAL A CA 1
ATOM 2680 C C . VAL A 1 344 ? 12.611 -25.122 3.779 1.00 95.38 344 VAL A C 1
ATOM 2682 O O . VAL A 1 344 ? 11.436 -24.931 3.465 1.00 95.38 344 VAL A O 1
ATOM 2685 N N . LYS A 1 345 ? 13.056 -25.015 5.032 1.00 95.62 345 LYS A N 1
ATOM 2686 C CA . LYS A 1 345 ? 12.215 -24.636 6.175 1.00 95.62 345 LYS A CA 1
ATOM 2687 C C . LYS A 1 345 ? 11.775 -23.171 6.104 1.00 95.62 345 LYS A C 1
ATOM 2689 O O . LYS A 1 345 ? 12.499 -22.310 5.587 1.00 95.62 345 LYS A O 1
ATOM 2694 N N . PHE A 1 346 ? 10.600 -22.890 6.650 1.00 94.38 346 PHE A N 1
ATOM 2695 C CA . PHE A 1 346 ? 10.055 -21.555 6.804 1.00 94.38 346 PHE A CA 1
ATOM 2696 C C . PHE A 1 346 ? 10.937 -20.740 7.743 1.00 94.38 346 PHE A C 1
ATOM 2698 O O . PHE A 1 346 ? 11.373 -21.190 8.797 1.00 94.38 346 PHE A O 1
ATOM 2705 N N . LYS A 1 347 ? 11.209 -19.504 7.334 1.00 91.06 347 LYS A N 1
ATOM 2706 C CA . LYS A 1 347 ? 11.901 -18.523 8.159 1.00 91.06 347 LYS A CA 1
ATOM 2707 C C . LYS A 1 347 ? 11.236 -17.176 7.946 1.00 91.06 347 LYS A C 1
ATOM 2709 O O . LYS A 1 347 ? 11.459 -16.539 6.915 1.00 91.06 347 LYS A O 1
ATOM 2714 N N . GLY A 1 348 ? 10.425 -16.765 8.917 1.00 85.44 348 GLY A N 1
ATOM 2715 C CA . GLY A 1 348 ? 9.826 -15.436 8.938 1.00 85.44 348 GLY A CA 1
ATOM 2716 C C . GLY A 1 348 ? 10.911 -14.363 8.998 1.00 85.44 348 GLY A C 1
ATOM 2717 O O . GLY A 1 348 ? 11.820 -14.437 9.826 1.00 85.44 348 GLY A O 1
ATOM 2718 N N . ASN A 1 349 ? 10.839 -13.387 8.097 1.00 83.00 349 ASN A N 1
ATOM 2719 C CA . ASN A 1 349 ? 11.741 -12.242 8.085 1.00 83.00 349 ASN A CA 1
ATOM 2720 C C . ASN A 1 349 ? 10.940 -10.961 8.325 1.00 83.00 349 ASN A C 1
ATOM 2722 O O . ASN A 1 349 ? 10.411 -10.380 7.381 1.00 83.00 349 ASN A O 1
ATOM 2726 N N . TYR A 1 350 ? 10.857 -10.544 9.586 1.00 85.12 350 TYR A N 1
ATOM 2727 C CA . TYR A 1 350 ? 10.131 -9.346 10.002 1.00 85.12 350 TYR A CA 1
ATOM 2728 C C . TYR A 1 350 ? 11.125 -8.202 10.172 1.00 85.12 350 TYR A C 1
ATOM 2730 O O . TYR A 1 350 ? 11.948 -8.219 11.084 1.00 85.12 350 TYR A O 1
ATOM 2738 N N . GLN A 1 351 ? 11.101 -7.245 9.249 1.00 81.38 351 GLN A N 1
ATOM 2739 C CA . GLN A 1 351 ? 12.108 -6.177 9.179 1.00 81.38 351 GLN A CA 1
ATOM 2740 C C . GLN A 1 351 ? 11.671 -4.891 9.880 1.00 81.38 351 GLN A C 1
ATOM 2742 O O . GLN A 1 351 ? 12.377 -3.887 9.788 1.00 81.38 351 GLN A O 1
ATOM 2747 N N . GLY A 1 352 ? 10.533 -4.920 10.573 1.00 83.00 352 GLY A N 1
ATOM 2748 C CA . GLY A 1 352 ? 10.002 -3.778 11.296 1.00 83.00 352 GLY A CA 1
ATOM 2749 C C . GLY A 1 352 ? 8.525 -3.514 11.032 1.00 83.00 352 GLY A C 1
ATOM 2750 O O . GLY A 1 352 ? 7.884 -4.220 10.254 1.00 83.00 352 GLY A O 1
ATOM 2751 N N . PHE A 1 353 ? 8.010 -2.467 11.670 1.00 85.12 353 PHE A N 1
ATOM 2752 C CA . PHE A 1 353 ? 6.627 -2.018 11.556 1.00 85.12 353 PHE A CA 1
ATOM 2753 C C . PHE A 1 353 ? 6.580 -0.531 11.229 1.00 85.12 353 PHE A C 1
ATOM 2755 O O . PHE A 1 353 ? 7.395 0.250 11.721 1.00 85.12 353 PHE A O 1
ATOM 2762 N N . MET A 1 354 ? 5.618 -0.140 10.402 1.00 91.00 354 MET A N 1
ATOM 2763 C CA . MET A 1 354 ? 5.377 1.246 10.014 1.00 91.00 354 MET A CA 1
ATOM 2764 C C . MET A 1 354 ? 3.887 1.514 10.117 1.00 91.00 354 MET A C 1
ATOM 2766 O O . MET A 1 354 ? 3.089 0.701 9.659 1.00 91.00 354 MET A O 1
ATOM 2770 N N . VAL A 1 355 ? 3.532 2.643 10.717 1.00 92.38 355 VAL A N 1
ATOM 2771 C CA . VAL A 1 355 ? 2.140 3.042 10.933 1.00 92.38 355 VAL A CA 1
ATOM 2772 C C . VAL A 1 355 ? 2.000 4.486 10.499 1.00 92.38 355 VAL A C 1
ATOM 2774 O O . VAL A 1 355 ? 2.677 5.365 11.049 1.00 92.38 355 VAL A O 1
ATOM 2777 N N . SER A 1 356 ? 1.158 4.738 9.501 1.00 94.31 356 SER A N 1
ATOM 2778 C CA . SER A 1 356 ? 0.794 6.104 9.134 1.00 94.31 356 SER A CA 1
ATOM 2779 C C . SER A 1 356 ? -0.257 6.659 10.104 1.00 94.31 356 SER A C 1
ATOM 2781 O O . SER A 1 356 ? -1.063 5.940 10.689 1.00 94.31 356 SER A O 1
ATOM 2783 N N . VAL A 1 357 ? -0.239 7.972 10.304 1.00 94.50 357 VAL A N 1
ATOM 2784 C CA . VAL A 1 357 ? -1.319 8.731 10.939 1.00 94.50 357 VAL A CA 1
ATOM 2785 C C . VAL A 1 357 ? -1.707 9.821 9.947 1.00 94.50 357 VAL A C 1
ATOM 2787 O O . VAL A 1 357 ? -1.338 10.993 10.074 1.00 94.50 357 VAL A O 1
ATOM 2790 N N . GLY A 1 358 ? -2.409 9.384 8.903 1.00 91.00 358 GLY A N 1
ATOM 2791 C CA . GLY A 1 358 ? -2.687 10.186 7.722 1.00 91.00 358 GLY A CA 1
ATOM 2792 C C . GLY A 1 358 ? -1.470 10.318 6.794 1.00 91.00 358 GLY A C 1
ATOM 2793 O O . GLY A 1 358 ? -0.423 9.706 7.019 1.00 91.00 358 GLY A O 1
ATOM 2794 N N . PRO A 1 359 ? -1.568 11.165 5.759 1.00 88.12 359 PRO A N 1
ATOM 2795 C CA . PRO A 1 359 ? -0.656 11.120 4.611 1.00 88.12 359 PRO A CA 1
ATOM 2796 C C . PRO A 1 359 ? 0.723 11.765 4.825 1.00 88.12 359 PRO A C 1
ATOM 2798 O O . PRO A 1 359 ? 1.589 11.676 3.959 1.00 88.12 359 PRO A O 1
ATOM 2801 N N . ALA A 1 360 ? 0.937 12.478 5.935 1.00 85.94 360 ALA A N 1
ATOM 2802 C CA . ALA A 1 360 ? 2.131 13.311 6.131 1.00 85.94 360 ALA A CA 1
ATOM 2803 C C . ALA A 1 360 ? 2.911 13.009 7.421 1.00 85.94 360 ALA A C 1
ATOM 2805 O O . ALA A 1 360 ? 3.950 13.629 7.672 1.00 85.94 360 ALA A O 1
ATOM 2806 N N . TRP A 1 361 ? 2.424 12.096 8.263 1.00 93.50 361 TRP A N 1
ATOM 2807 C CA . TRP A 1 361 ? 3.073 11.768 9.527 1.00 93.50 361 TRP A CA 1
ATOM 2808 C C . TRP A 1 361 ? 2.844 10.308 9.901 1.00 93.50 361 TRP A C 1
ATOM 2810 O O . TRP A 1 361 ? 1.749 9.795 9.729 1.00 93.50 361 TRP A O 1
ATOM 2820 N N . GLY A 1 362 ? 3.861 9.650 10.448 1.00 94.56 362 GLY A N 1
ATOM 2821 C CA . GLY A 1 362 ? 3.762 8.284 10.952 1.00 94.56 362 GLY A CA 1
ATOM 2822 C C . GLY A 1 362 ? 4.897 7.947 11.910 1.00 94.56 362 GLY A C 1
ATOM 2823 O O . GLY A 1 362 ? 5.743 8.797 12.215 1.00 94.56 362 GLY A O 1
ATOM 2824 N N . VAL A 1 363 ? 4.934 6.695 12.350 1.00 94.75 363 VAL A N 1
ATOM 2825 C CA . VAL A 1 363 ? 6.031 6.101 13.127 1.00 94.75 363 VAL A CA 1
ATOM 2826 C C . VAL A 1 363 ? 6.527 4.845 12.432 1.00 94.75 363 VAL A C 1
ATOM 2828 O O . VAL A 1 363 ? 5.749 4.122 11.813 1.00 94.75 363 VAL A O 1
ATOM 2831 N N . ALA A 1 364 ? 7.830 4.602 12.507 1.00 92.12 364 ALA A N 1
ATOM 2832 C CA . ALA A 1 364 ? 8.447 3.431 11.911 1.00 92.12 364 ALA A CA 1
ATOM 2833 C C . ALA A 1 364 ? 9.560 2.898 12.809 1.00 92.12 364 ALA A C 1
ATOM 2835 O O . ALA A 1 364 ? 10.425 3.658 13.243 1.00 92.12 364 ALA A O 1
ATOM 2836 N N . TYR A 1 365 ? 9.556 1.590 13.021 1.00 89.44 365 TYR A N 1
ATOM 2837 C CA . TYR A 1 365 ? 10.627 0.848 13.666 1.00 89.44 365 TYR A CA 1
ATOM 2838 C C . TYR A 1 365 ? 11.192 -0.145 12.661 1.00 89.44 365 TYR A C 1
ATOM 2840 O O . TYR A 1 365 ? 10.437 -0.958 12.135 1.00 89.44 365 TYR A O 1
ATOM 2848 N N . LEU A 1 366 ? 12.486 -0.066 12.354 1.00 85.75 366 LEU A N 1
ATOM 2849 C CA . LEU A 1 366 ? 13.104 -0.803 11.247 1.00 85.75 366 LEU A CA 1
ATOM 2850 C C . LEU A 1 366 ? 14.363 -1.533 11.696 1.00 85.75 366 LEU A C 1
ATOM 2852 O O . LEU A 1 366 ? 15.164 -0.999 12.469 1.00 85.75 366 LEU A O 1
ATOM 2856 N N . LEU A 1 367 ? 14.574 -2.725 11.132 1.00 79.94 367 LEU A N 1
ATOM 2857 C CA . LEU A 1 367 ? 15.775 -3.553 11.304 1.00 79.94 367 LEU A CA 1
ATOM 2858 C C . LEU A 1 367 ? 16.171 -3.757 12.775 1.00 79.94 367 LEU A C 1
ATOM 2860 O O . LEU A 1 367 ? 17.347 -3.901 13.090 1.00 79.94 367 LEU A O 1
ATOM 2864 N N . ASN A 1 368 ? 15.186 -3.747 13.669 1.00 77.44 368 ASN A N 1
ATOM 2865 C CA . ASN A 1 368 ? 15.356 -3.823 15.116 1.00 77.44 368 ASN A CA 1
ATOM 2866 C C . ASN A 1 368 ? 16.272 -2.740 15.725 1.00 77.44 368 ASN A C 1
ATOM 2868 O O . ASN A 1 368 ? 16.904 -2.967 16.755 1.00 77.44 368 ASN A O 1
ATOM 2872 N N . THR A 1 369 ? 16.432 -1.580 15.080 1.00 82.50 369 THR A N 1
ATOM 2873 C CA . THR A 1 369 ? 17.385 -0.549 15.545 1.00 82.50 369 THR A CA 1
ATOM 2874 C C . THR A 1 369 ? 16.941 0.877 15.240 1.00 82.50 369 THR A C 1
ATOM 2876 O O . THR A 1 369 ? 17.155 1.777 16.051 1.00 82.50 369 THR A O 1
ATOM 2879 N N . PHE A 1 370 ? 16.346 1.126 14.075 1.00 86.69 370 PHE A N 1
ATOM 2880 C CA . PHE A 1 370 ? 16.061 2.488 13.635 1.00 86.69 370 PHE A CA 1
ATOM 2881 C C . PHE A 1 370 ? 14.629 2.888 13.976 1.00 86.69 370 PHE A C 1
ATOM 2883 O O . PHE A 1 370 ? 13.682 2.331 13.428 1.00 86.69 370 PHE A O 1
ATOM 2890 N N . HIS A 1 371 ? 14.494 3.901 14.830 1.00 92.56 371 HIS A N 1
ATOM 2891 C CA . HIS A 1 371 ? 13.224 4.546 15.152 1.00 92.56 371 HIS A CA 1
ATOM 2892 C C . HIS A 1 371 ? 13.085 5.839 14.348 1.00 92.56 371 HIS A C 1
ATOM 2894 O O . HIS A 1 371 ? 13.851 6.788 14.542 1.00 92.56 371 HIS A O 1
ATOM 2900 N N . LEU A 1 372 ? 12.100 5.900 13.457 1.00 93.56 372 LEU A N 1
ATOM 2901 C CA . LEU A 1 372 ? 11.795 7.070 12.636 1.00 93.56 372 LEU A CA 1
ATOM 2902 C C . LEU A 1 372 ? 10.397 7.598 12.969 1.00 93.56 372 LEU A C 1
ATOM 2904 O O . LEU A 1 372 ? 9.505 6.866 13.392 1.00 93.56 372 LEU A O 1
ATOM 2908 N N . SER A 1 373 ? 10.193 8.898 12.761 1.00 93.69 373 SER A N 1
ATOM 2909 C CA . SER A 1 373 ? 8.882 9.529 12.925 1.00 93.69 373 SER A CA 1
ATOM 2910 C C . SER A 1 373 ? 8.677 10.666 11.928 1.00 93.69 373 SER A C 1
ATOM 2912 O O . SER A 1 373 ? 9.638 11.200 11.364 1.00 93.69 373 SER A O 1
ATOM 2914 N N . GLY A 1 374 ? 7.416 11.028 11.700 1.00 92.94 374 GLY A N 1
ATOM 2915 C CA . GLY A 1 374 ? 7.033 12.083 10.768 1.00 92.94 374 GLY A CA 1
ATOM 2916 C C . GLY A 1 374 ? 7.452 11.773 9.333 1.00 92.94 374 GLY A C 1
ATOM 2917 O O . GLY A 1 374 ? 7.194 10.682 8.832 1.00 92.94 374 GLY A O 1
ATOM 2918 N N . PHE A 1 375 ? 8.114 12.734 8.686 1.00 90.31 375 PHE A N 1
ATOM 2919 C CA . PHE A 1 375 ? 8.502 12.655 7.274 1.00 90.31 375 PHE A CA 1
ATOM 2920 C C . PHE A 1 375 ? 9.298 11.386 6.937 1.00 90.31 375 PHE A C 1
ATOM 2922 O O . PHE A 1 375 ? 8.971 10.696 5.979 1.00 90.31 375 PHE A O 1
ATOM 2929 N N . PHE A 1 376 ? 10.315 11.043 7.735 1.00 92.38 376 PHE A N 1
ATOM 2930 C CA . PHE A 1 376 ? 11.167 9.885 7.445 1.00 92.38 376 PHE A CA 1
ATOM 2931 C C . PHE A 1 376 ? 10.445 8.546 7.626 1.00 92.38 376 PHE A C 1
ATOM 2933 O O . PHE A 1 376 ? 10.788 7.585 6.945 1.00 92.38 376 PHE A O 1
ATOM 2940 N N . ALA A 1 377 ? 9.444 8.480 8.511 1.00 93.38 377 ALA A N 1
ATOM 2941 C CA . ALA A 1 377 ? 8.629 7.280 8.677 1.00 93.38 377 ALA A CA 1
ATOM 2942 C C . ALA A 1 377 ? 7.716 7.050 7.465 1.00 93.38 377 ALA A C 1
ATOM 2944 O O . ALA A 1 377 ? 7.681 5.938 6.947 1.00 93.38 377 ALA A O 1
ATOM 2945 N N . ILE A 1 378 ? 7.045 8.100 6.973 1.00 92.69 378 ILE A N 1
ATOM 2946 C CA . ILE A 1 378 ? 6.206 8.007 5.766 1.00 92.69 378 ILE A CA 1
ATOM 2947 C C . ILE A 1 378 ? 7.053 7.701 4.534 1.00 92.69 378 ILE A C 1
ATOM 2949 O O . ILE A 1 378 ? 6.734 6.777 3.799 1.00 92.69 378 ILE A O 1
ATOM 2953 N N . LEU A 1 379 ? 8.190 8.385 4.365 1.00 91.75 379 LEU A N 1
ATOM 2954 C CA . LEU A 1 379 ? 9.111 8.076 3.272 1.00 91.75 379 LEU A CA 1
ATOM 2955 C C . LEU A 1 379 ? 9.527 6.600 3.298 1.00 91.75 379 LEU A C 1
ATOM 2957 O O . LEU A 1 379 ? 9.587 5.970 2.249 1.00 91.75 379 LEU A O 1
ATOM 2961 N N . MET A 1 380 ? 9.808 6.034 4.477 1.00 92.12 380 MET A N 1
ATOM 2962 C CA . MET A 1 380 ? 10.152 4.618 4.560 1.00 92.12 380 MET A CA 1
ATOM 2963 C C . MET A 1 380 ? 8.973 3.704 4.219 1.00 92.12 380 MET A C 1
ATOM 2965 O O . MET A 1 380 ? 9.183 2.728 3.503 1.00 92.12 380 MET A O 1
ATOM 2969 N N . LYS A 1 381 ? 7.758 4.015 4.692 1.00 91.50 381 LYS A N 1
ATOM 2970 C CA . LYS A 1 381 ? 6.543 3.264 4.335 1.00 91.50 381 LYS A CA 1
ATOM 2971 C C . LYS A 1 381 ? 6.392 3.197 2.816 1.00 91.50 381 LYS A C 1
ATOM 2973 O O . LYS A 1 381 ? 6.346 2.100 2.263 1.00 91.50 381 LYS A O 1
ATOM 2978 N N . ASP A 1 382 ? 6.476 4.347 2.150 1.00 91.25 382 ASP A N 1
ATOM 2979 C CA . ASP A 1 382 ? 6.377 4.425 0.694 1.00 91.25 382 ASP A CA 1
ATOM 2980 C C . ASP A 1 382 ? 7.502 3.633 0.009 1.00 91.25 382 ASP A C 1
ATOM 2982 O O . ASP A 1 382 ? 7.270 2.929 -0.971 1.00 91.25 382 ASP A O 1
ATOM 2986 N N . LEU A 1 383 ? 8.738 3.705 0.520 1.00 91.62 383 LEU A N 1
ATOM 2987 C CA . LEU A 1 383 ? 9.864 2.938 -0.025 1.00 91.62 383 LEU A CA 1
ATOM 2988 C C . LEU A 1 383 ? 9.669 1.423 0.120 1.00 91.62 383 LEU A C 1
ATOM 2990 O O . LEU A 1 383 ? 10.056 0.679 -0.783 1.00 91.62 383 LEU A O 1
ATOM 2994 N N . VAL A 1 384 ? 9.082 0.950 1.219 1.00 89.06 384 VAL A N 1
ATOM 2995 C CA . VAL A 1 384 ? 8.797 -0.479 1.415 1.00 89.06 384 VAL A CA 1
ATOM 2996 C C . VAL A 1 384 ? 7.703 -0.955 0.463 1.00 89.06 384 VAL A C 1
ATOM 2998 O O . VAL A 1 384 ? 7.880 -1.983 -0.195 1.00 89.06 384 VAL A O 1
ATOM 3001 N N . ASP A 1 385 ? 6.641 -0.175 0.284 1.00 90.19 385 ASP A N 1
ATOM 3002 C CA . ASP A 1 385 ? 5.609 -0.471 -0.714 1.00 90.19 385 ASP A CA 1
ATOM 3003 C C . ASP A 1 385 ? 6.193 -0.467 -2.142 1.00 90.19 385 ASP A C 1
ATOM 3005 O O . ASP A 1 385 ? 5.881 -1.330 -2.969 1.00 90.19 385 ASP A O 1
ATOM 3009 N N . MET A 1 386 ? 7.132 0.439 -2.441 1.00 92.19 386 MET A N 1
ATOM 3010 C CA . MET A 1 386 ? 7.871 0.436 -3.710 1.00 92.19 386 MET A CA 1
ATOM 3011 C C . MET A 1 386 ? 8.724 -0.826 -3.896 1.00 92.19 386 MET A C 1
ATOM 3013 O O . MET A 1 386 ? 8.782 -1.368 -5.009 1.00 92.19 386 MET A O 1
ATOM 3017 N N . ILE A 1 387 ? 9.382 -1.312 -2.835 1.00 90.94 387 ILE A N 1
ATOM 3018 C CA . ILE A 1 387 ? 10.165 -2.556 -2.874 1.00 90.94 387 ILE A CA 1
ATOM 3019 C C . ILE A 1 387 ? 9.274 -3.720 -3.305 1.00 90.94 387 ILE A C 1
ATOM 3021 O O . ILE A 1 387 ? 9.692 -4.486 -4.178 1.00 90.94 387 ILE A O 1
ATOM 3025 N N . TYR A 1 388 ? 8.038 -3.804 -2.809 1.00 90.31 388 TYR A N 1
ATOM 3026 C CA . TYR A 1 388 ? 7.101 -4.848 -3.226 1.00 90.31 388 TYR A CA 1
ATOM 3027 C C . TYR A 1 388 ? 6.894 -4.872 -4.752 1.00 90.31 388 TYR A C 1
ATOM 3029 O O . TYR A 1 388 ? 7.049 -5.917 -5.395 1.00 90.31 388 TYR A O 1
ATOM 3037 N N . PHE A 1 389 ? 6.654 -3.716 -5.385 1.00 91.69 389 PHE A N 1
ATOM 3038 C CA . PHE A 1 389 ? 6.509 -3.647 -6.848 1.00 91.69 389 PHE A CA 1
ATOM 3039 C C . PHE A 1 389 ? 7.773 -4.067 -7.603 1.00 91.69 389 PHE A C 1
ATOM 3041 O O . PHE A 1 389 ? 7.685 -4.684 -8.678 1.00 91.69 389 PHE A O 1
ATOM 3048 N N . ILE A 1 390 ? 8.950 -3.765 -7.052 1.00 91.56 390 ILE A N 1
ATOM 3049 C CA . ILE A 1 390 ? 10.234 -4.223 -7.594 1.00 91.56 390 ILE A CA 1
ATOM 3050 C C . ILE A 1 390 ? 10.324 -5.753 -7.500 1.00 91.56 390 ILE A C 1
ATOM 3052 O O . ILE A 1 390 ? 10.713 -6.407 -8.478 1.00 91.56 390 ILE A O 1
ATOM 3056 N N . GLU A 1 391 ? 9.910 -6.342 -6.377 1.00 88.75 391 GLU A N 1
ATOM 3057 C CA . GLU A 1 391 ? 9.951 -7.788 -6.146 1.00 88.75 391 GLU A CA 1
ATOM 3058 C C . GLU A 1 391 ? 9.052 -8.577 -7.107 1.00 88.75 391 GLU A C 1
ATOM 3060 O O . GLU A 1 391 ? 9.470 -9.620 -7.629 1.00 88.75 391 GLU A O 1
ATOM 3065 N N . ILE A 1 392 ? 7.857 -8.059 -7.409 1.00 88.56 392 ILE A N 1
ATOM 3066 C CA . ILE A 1 392 ? 6.925 -8.655 -8.386 1.00 88.56 392 ILE A CA 1
ATOM 3067 C C . ILE A 1 392 ? 7.231 -8.259 -9.846 1.00 88.56 392 ILE A C 1
ATOM 3069 O O . ILE A 1 392 ? 6.485 -8.616 -10.774 1.00 88.56 392 ILE A O 1
ATOM 3073 N N . TYR A 1 393 ? 8.355 -7.567 -10.071 1.00 89.19 393 TYR A N 1
ATOM 3074 C CA . TYR A 1 393 ? 8.871 -7.121 -11.370 1.00 89.19 393 TYR A CA 1
ATOM 3075 C C . TYR A 1 393 ? 7.912 -6.202 -12.142 1.00 89.19 393 TYR A C 1
ATOM 3077 O O . TYR A 1 393 ? 7.762 -6.343 -13.362 1.00 89.19 393 TYR A O 1
ATOM 3085 N N . SER A 1 394 ? 7.257 -5.275 -11.442 1.00 89.00 394 SER A N 1
ATOM 3086 C CA . SER A 1 394 ? 6.243 -4.385 -12.005 1.00 89.00 394 SER A CA 1
ATOM 3087 C C . SER A 1 394 ? 6.667 -2.914 -11.995 1.00 89.00 394 SER A C 1
ATOM 3089 O O . SER A 1 394 ? 6.274 -2.133 -11.136 1.00 89.00 394 SER A O 1
ATOM 3091 N N . GLY A 1 395 ? 7.429 -2.499 -13.012 1.00 88.44 395 GLY A N 1
ATOM 3092 C CA . GLY A 1 395 ? 7.816 -1.089 -13.166 1.00 88.44 395 GLY A CA 1
ATOM 3093 C C . GLY A 1 395 ? 6.642 -0.147 -13.471 1.00 88.44 395 GLY A C 1
ATOM 3094 O O . GLY A 1 395 ? 6.682 1.016 -13.091 1.00 88.44 395 GLY A O 1
ATOM 3095 N N . TYR A 1 396 ? 5.583 -0.640 -14.129 1.00 88.38 396 TYR A N 1
ATOM 3096 C CA . TYR A 1 396 ? 4.386 0.165 -14.405 1.00 88.38 396 TYR A CA 1
ATOM 3097 C C . TYR A 1 396 ? 3.637 0.510 -13.121 1.00 88.38 396 TYR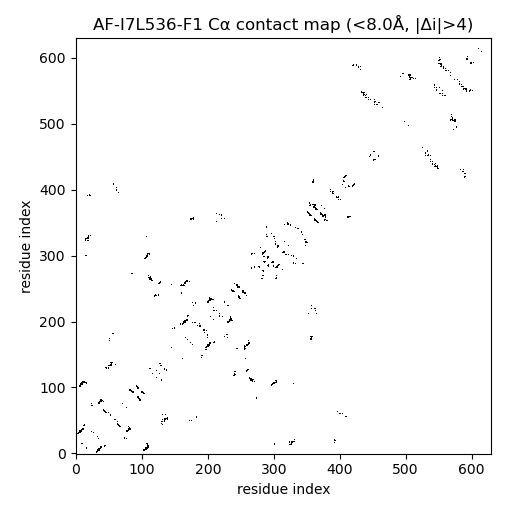 A C 1
ATOM 3099 O O . TYR A 1 396 ? 3.386 1.683 -12.870 1.00 88.38 396 TYR A O 1
ATOM 3107 N N . TYR A 1 397 ? 3.316 -0.492 -12.298 1.00 91.25 397 TYR A N 1
ATOM 3108 C CA . TYR A 1 397 ? 2.589 -0.232 -11.056 1.00 91.25 397 TYR A CA 1
ATOM 3109 C C . TYR A 1 397 ? 3.454 0.484 -10.020 1.00 91.25 397 TYR A C 1
ATOM 3111 O O . TYR A 1 397 ? 2.931 1.362 -9.355 1.00 91.25 397 TYR A O 1
ATOM 3119 N N . LEU A 1 398 ? 4.775 0.256 -9.999 1.00 92.44 398 LEU A N 1
ATOM 3120 C CA . LEU A 1 398 ? 5.703 1.086 -9.222 1.00 92.44 398 LEU A CA 1
ATOM 3121 C C . LEU A 1 398 ? 5.582 2.575 -9.585 1.00 92.44 398 LEU A C 1
ATOM 3123 O O . LEU A 1 398 ? 5.425 3.423 -8.713 1.00 92.44 398 LEU A O 1
ATOM 3127 N N . PHE A 1 399 ? 5.636 2.899 -10.880 1.00 88.94 399 PHE A N 1
ATOM 3128 C CA . PHE A 1 399 ? 5.502 4.281 -11.336 1.00 88.94 399 PHE A CA 1
ATOM 3129 C C . PHE A 1 399 ? 4.131 4.863 -10.977 1.00 88.94 399 PHE A C 1
ATOM 3131 O O . PHE A 1 399 ? 4.047 5.991 -10.505 1.00 88.94 399 PHE A O 1
ATOM 3138 N N . HIS A 1 400 ? 3.054 4.102 -11.180 1.00 87.44 400 HIS A N 1
ATOM 3139 C CA . HIS A 1 400 ? 1.706 4.563 -10.857 1.00 87.44 400 HIS A CA 1
ATOM 3140 C C . HIS A 1 400 ? 1.481 4.752 -9.358 1.00 87.44 400 HIS A C 1
ATOM 3142 O O . HIS A 1 400 ? 0.866 5.748 -8.992 1.00 87.44 400 HIS A O 1
ATOM 3148 N N . TYR A 1 401 ? 2.025 3.871 -8.520 1.00 90.50 401 TYR A N 1
ATOM 3149 C CA . TYR A 1 401 ? 2.030 4.017 -7.069 1.00 90.50 401 TYR A CA 1
ATOM 3150 C C . TYR A 1 401 ? 2.718 5.326 -6.665 1.00 90.50 401 TYR A C 1
ATOM 3152 O O . TYR A 1 401 ? 2.077 6.179 -6.065 1.00 90.50 401 TYR A O 1
ATOM 3160 N N . ILE A 1 402 ? 3.956 5.566 -7.127 1.00 88.56 402 ILE A N 1
ATOM 3161 C CA . ILE A 1 402 ? 4.685 6.824 -6.865 1.00 88.56 402 ILE A CA 1
ATOM 3162 C C . ILE A 1 402 ? 3.866 8.033 -7.324 1.00 88.56 402 ILE A C 1
ATOM 3164 O O . ILE A 1 402 ? 3.745 9.030 -6.615 1.00 88.56 402 ILE A O 1
ATOM 3168 N N . MET A 1 403 ? 3.294 7.968 -8.527 1.00 84.19 403 MET A N 1
ATOM 3169 C CA . MET A 1 403 ? 2.495 9.068 -9.053 1.00 84.19 403 MET A CA 1
ATOM 3170 C C . MET A 1 403 ? 1.248 9.329 -8.216 1.00 84.19 403 MET A C 1
ATOM 3172 O O . MET A 1 403 ? 0.904 10.494 -8.030 1.00 84.19 403 MET A O 1
ATOM 3176 N N . ASN A 1 404 ? 0.573 8.283 -7.751 1.00 85.19 404 ASN A N 1
ATOM 3177 C CA . ASN A 1 404 ? -0.630 8.400 -6.945 1.00 85.19 404 ASN A CA 1
ATOM 3178 C C . ASN A 1 404 ? -0.288 8.931 -5.551 1.00 85.19 404 ASN A C 1
ATOM 3180 O O . ASN A 1 404 ? -0.793 9.995 -5.211 1.00 85.19 404 ASN A O 1
ATOM 3184 N N . GLU A 1 405 ? 0.659 8.316 -4.845 1.00 84.75 405 GLU A N 1
ATOM 3185 C CA . GLU A 1 405 ? 1.030 8.693 -3.475 1.00 84.75 405 GLU A CA 1
ATOM 3186 C C . GLU A 1 405 ? 1.713 10.057 -3.362 1.00 84.75 405 GLU A C 1
ATOM 3188 O O . GLU A 1 405 ? 1.443 10.838 -2.450 1.00 84.75 405 GLU A O 1
ATOM 3193 N N . TRP A 1 406 ? 2.614 10.395 -4.285 1.00 83.25 406 TRP A N 1
ATOM 3194 C CA . TRP A 1 406 ? 3.428 11.602 -4.112 1.00 83.25 406 TRP A CA 1
ATOM 3195 C C . TRP A 1 406 ? 2.858 12.816 -4.831 1.00 83.25 406 TRP A C 1
ATOM 3197 O O . TRP A 1 406 ? 3.010 13.941 -4.345 1.00 83.25 406 TRP A O 1
ATOM 3207 N N . PHE A 1 407 ? 2.215 12.607 -5.984 1.00 79.12 407 PHE A N 1
ATOM 3208 C CA . PHE A 1 407 ? 1.973 13.685 -6.945 1.00 79.12 407 PHE A CA 1
ATOM 3209 C C . PHE A 1 407 ? 0.505 13.877 -7.349 1.00 79.12 407 PHE A C 1
ATOM 3211 O O . PHE A 1 407 ? 0.164 14.965 -7.811 1.00 79.12 407 PHE A O 1
ATOM 3218 N N . ARG A 1 408 ? -0.368 12.866 -7.231 1.00 78.81 408 ARG A N 1
ATOM 3219 C CA . ARG A 1 408 ? -1.759 12.893 -7.739 1.00 78.81 408 ARG A CA 1
ATOM 3220 C C . ARG A 1 408 ? -2.813 12.776 -6.631 1.00 78.81 408 ARG A C 1
ATOM 3222 O O . ARG A 1 408 ? -3.917 12.301 -6.895 1.00 78.81 408 ARG A O 1
ATOM 3229 N N . ILE A 1 409 ? -2.525 13.301 -5.443 1.00 78.06 409 ILE A N 1
ATOM 3230 C CA . ILE A 1 409 ? -3.469 13.421 -4.318 1.00 78.06 409 ILE A CA 1
ATOM 3231 C C . ILE A 1 409 ? -3.756 14.896 -4.053 1.00 78.06 409 ILE A C 1
ATOM 3233 O O . ILE A 1 409 ? -2.844 15.705 -4.096 1.00 78.06 409 ILE A O 1
ATOM 3237 N N . LYS A 1 410 ? -5.008 15.282 -3.776 1.00 73.94 410 LYS A N 1
ATOM 3238 C CA . LYS A 1 410 ? -5.360 16.686 -3.465 1.00 73.94 410 LYS A CA 1
ATOM 3239 C C . LYS A 1 410 ? -4.883 17.133 -2.074 1.00 73.94 410 LYS A C 1
ATOM 3241 O O . LYS A 1 410 ? -4.508 18.291 -1.895 1.00 73.94 410 LYS A O 1
ATOM 3246 N N . ARG A 1 411 ? -4.907 16.223 -1.098 1.00 81.56 411 ARG A N 1
ATOM 3247 C CA . ARG A 1 411 ? -4.492 16.460 0.294 1.00 81.56 411 ARG A CA 1
ATOM 3248 C C . ARG A 1 411 ? -2.963 16.562 0.428 1.00 81.56 411 ARG A C 1
ATOM 3250 O O . ARG A 1 411 ? -2.251 16.194 -0.505 1.00 81.56 411 ARG A O 1
ATOM 3257 N N . PRO A 1 412 ? -2.435 17.103 1.546 1.00 75.56 412 PRO A N 1
ATOM 3258 C CA . PRO A 1 412 ? -0.994 17.118 1.787 1.00 75.56 412 PRO A CA 1
ATOM 3259 C C . PRO A 1 412 ? -0.422 15.698 1.720 1.00 75.56 412 PRO A C 1
ATOM 3261 O O . PRO A 1 412 ? -0.917 14.828 2.422 1.00 75.56 412 PRO A O 1
ATOM 3264 N N . THR A 1 413 ? 0.602 15.480 0.899 1.00 80.25 413 THR A N 1
ATOM 3265 C CA . THR A 1 413 ? 1.337 14.207 0.822 1.00 80.25 413 THR A CA 1
ATOM 3266 C C . THR A 1 413 ? 2.608 14.285 1.675 1.00 80.25 413 THR A C 1
ATOM 3268 O O . THR A 1 413 ? 2.813 15.259 2.414 1.00 80.25 413 THR A O 1
ATOM 3271 N N . LEU A 1 414 ? 3.521 13.322 1.512 1.00 80.00 414 LEU A N 1
ATOM 3272 C CA . LEU A 1 414 ? 4.896 13.384 2.019 1.00 80.00 414 LEU A CA 1
ATOM 3273 C C . LEU A 1 414 ? 5.571 14.746 1.740 1.00 80.00 414 LEU A C 1
ATOM 3275 O O . LEU A 1 414 ? 6.267 15.303 2.590 1.00 80.00 414 LEU A O 1
ATOM 3279 N N . TRP A 1 415 ? 5.314 15.329 0.565 1.00 74.94 415 TRP A N 1
ATOM 3280 C CA . TRP A 1 415 ? 5.870 16.616 0.124 1.00 74.94 415 TRP A CA 1
ATOM 3281 C C . TRP A 1 415 ? 5.032 17.825 0.556 1.00 74.94 415 TRP A C 1
ATOM 3283 O O . TRP A 1 415 ? 5.197 18.936 0.033 1.00 74.94 415 TRP A O 1
ATOM 3293 N N . ARG A 1 416 ? 4.097 17.620 1.488 1.00 75.88 416 ARG A N 1
ATOM 3294 C CA . ARG A 1 416 ? 3.034 18.570 1.826 1.00 75.88 416 ARG A CA 1
ATOM 3295 C C . ARG A 1 416 ? 2.246 18.935 0.562 1.00 75.88 416 ARG A C 1
ATOM 3297 O O . ARG A 1 416 ? 1.755 18.056 -0.133 1.00 75.88 416 ARG A O 1
ATOM 3304 N N . ARG A 1 417 ? 2.099 20.228 0.261 1.00 68.25 417 ARG A N 1
ATOM 3305 C CA . ARG A 1 417 ? 1.396 20.726 -0.935 1.00 68.25 417 ARG A CA 1
ATOM 3306 C C . ARG A 1 417 ? 2.344 21.147 -2.066 1.00 68.25 417 ARG A C 1
ATOM 3308 O O . ARG A 1 417 ? 1.871 21.507 -3.136 1.00 68.25 417 ARG A O 1
ATOM 3315 N N . ASN A 1 418 ? 3.662 21.098 -1.853 1.00 64.06 418 ASN A N 1
ATOM 3316 C CA . ASN A 1 418 ? 4.629 21.803 -2.704 1.00 64.06 418 ASN A CA 1
ATOM 3317 C C . ASN A 1 418 ? 4.881 21.123 -4.056 1.00 64.06 418 ASN A C 1
ATOM 3319 O O . ASN A 1 418 ? 5.146 21.809 -5.037 1.00 64.06 418 ASN A O 1
ATOM 3323 N N . LEU A 1 419 ? 4.803 19.790 -4.111 1.00 63.69 419 LEU A N 1
ATOM 3324 C CA . LEU A 1 419 ? 5.050 19.007 -5.331 1.00 63.69 419 LEU A CA 1
ATOM 3325 C C . LEU A 1 419 ? 3.771 18.405 -5.928 1.00 63.69 419 LEU A C 1
ATOM 3327 O O . LEU A 1 419 ? 3.829 17.622 -6.870 1.00 63.69 419 LEU A O 1
ATOM 3331 N N . ASN A 1 420 ? 2.605 18.764 -5.397 1.00 67.12 420 ASN A N 1
ATOM 3332 C CA . ASN A 1 420 ? 1.332 18.226 -5.851 1.00 67.12 420 ASN A CA 1
ATOM 3333 C C . ASN A 1 420 ? 0.978 18.731 -7.263 1.00 67.12 420 ASN A C 1
ATOM 3335 O O . ASN A 1 420 ? 0.984 19.938 -7.521 1.00 67.12 420 ASN A O 1
ATOM 3339 N N . ARG A 1 421 ? 0.583 17.820 -8.163 1.00 66.62 421 ARG A N 1
ATOM 3340 C CA . ARG A 1 421 ? 0.128 18.147 -9.523 1.00 66.62 421 ARG A CA 1
ATOM 3341 C C . ARG A 1 421 ? -1.118 19.038 -9.542 1.00 66.62 421 ARG A C 1
ATOM 3343 O O . ARG A 1 421 ? -1.316 19.757 -10.516 1.00 66.62 421 ARG A O 1
ATOM 3350 N N . TYR A 1 422 ? -1.962 18.984 -8.511 1.00 66.25 422 TYR A N 1
ATOM 3351 C CA . TYR A 1 422 ? -3.167 19.819 -8.422 1.00 66.25 422 TYR A CA 1
ATOM 3352 C C . TYR A 1 422 ? -2.885 21.280 -8.030 1.00 66.25 422 TYR A C 1
ATOM 3354 O O . TYR A 1 422 ? -3.821 22.074 -7.953 1.00 66.25 422 TYR A O 1
ATOM 3362 N N . GLY A 1 423 ? -1.623 21.661 -7.801 1.00 65.88 423 GLY A N 1
ATOM 3363 C CA . GLY A 1 423 ? -1.241 23.069 -7.702 1.00 65.88 423 GLY A CA 1
ATOM 3364 C C . GLY A 1 423 ? -1.494 23.822 -9.014 1.00 65.88 423 GLY A C 1
ATOM 3365 O O . GLY A 1 423 ? -1.576 23.226 -10.088 1.00 65.88 423 GLY A O 1
ATOM 3366 N N . ASN A 1 424 ? -1.615 25.151 -8.957 1.00 70.12 424 ASN A N 1
ATOM 3367 C CA . ASN A 1 424 ? -1.795 25.952 -10.166 1.00 70.12 424 ASN A CA 1
ATOM 3368 C C . ASN A 1 424 ? -0.496 25.975 -10.996 1.00 70.12 424 ASN A C 1
ATOM 3370 O O . ASN A 1 424 ? 0.402 26.787 -10.774 1.00 70.12 424 ASN A O 1
ATOM 3374 N N . VAL A 1 425 ? -0.418 25.068 -11.972 1.00 77.62 425 VAL A N 1
ATOM 3375 C CA . VAL A 1 425 ? 0.732 24.897 -12.871 1.00 77.62 425 VAL A CA 1
ATOM 3376 C C . VAL A 1 425 ? 0.872 26.072 -13.859 1.00 77.62 425 VAL A C 1
ATOM 3378 O O . VAL A 1 425 ? 1.956 26.298 -14.401 1.00 77.62 425 VAL A O 1
ATOM 3381 N N . LEU A 1 426 ? -0.180 26.873 -14.076 1.00 82.00 426 LEU A N 1
ATOM 3382 C CA . LEU A 1 426 ? -0.153 27.998 -15.021 1.00 82.00 426 LEU A CA 1
ATOM 3383 C C . LEU A 1 426 ? 0.936 29.020 -14.661 1.00 82.00 426 LEU A C 1
ATOM 3385 O O . LEU A 1 426 ? 1.645 29.498 -15.543 1.00 82.00 426 LEU A O 1
ATOM 3389 N N . TRP A 1 427 ? 1.142 29.279 -13.367 1.00 83.06 427 TRP A N 1
ATOM 3390 C CA . TRP A 1 427 ? 2.145 30.235 -12.880 1.00 83.06 427 TRP A CA 1
ATOM 3391 C C . TRP A 1 427 ? 3.590 29.823 -13.160 1.00 83.06 427 TRP A C 1
ATOM 3393 O O . TRP A 1 427 ? 4.481 30.666 -13.190 1.00 83.06 427 TRP A O 1
ATOM 3403 N N . THR A 1 428 ? 3.833 28.539 -13.418 1.00 88.69 428 THR A N 1
ATOM 3404 C CA . THR A 1 428 ? 5.168 28.058 -13.796 1.00 88.69 428 THR A CA 1
ATOM 3405 C C . THR A 1 428 ? 5.446 28.140 -15.294 1.00 88.69 428 THR A C 1
ATOM 3407 O O . THR A 1 428 ? 6.593 27.970 -15.693 1.00 88.69 428 THR A O 1
ATOM 3410 N N . VAL A 1 429 ? 4.450 28.454 -16.135 1.00 92.12 429 VAL A N 1
ATOM 3411 C CA . VAL A 1 429 ? 4.652 28.619 -17.586 1.00 92.12 429 V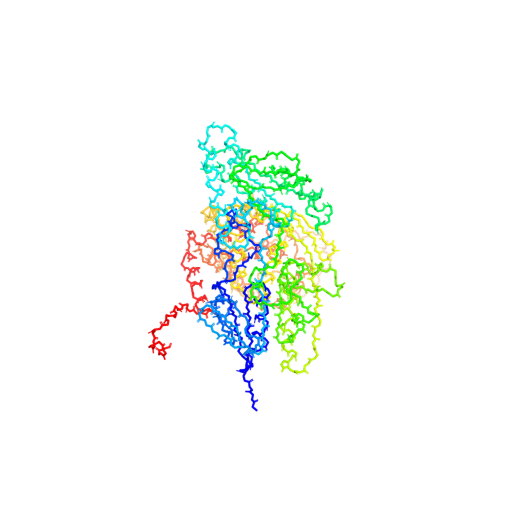AL A CA 1
ATOM 3412 C C . VAL A 1 429 ? 5.552 29.823 -17.905 1.00 92.12 429 VAL A C 1
ATOM 3414 O O . VAL A 1 429 ? 6.535 29.619 -18.620 1.00 92.12 429 VAL A O 1
ATOM 3417 N N . PRO A 1 430 ? 5.324 31.040 -17.359 1.00 94.25 430 PRO A N 1
ATOM 3418 C CA . PRO A 1 430 ? 6.238 32.162 -17.577 1.00 94.25 430 PRO A CA 1
ATOM 3419 C C . PRO A 1 430 ? 7.653 31.859 -17.083 1.00 94.25 430 PRO A C 1
ATOM 3421 O O . PRO A 1 430 ? 8.616 32.135 -17.789 1.00 94.25 430 PRO A O 1
ATOM 3424 N N . LEU A 1 431 ? 7.777 31.215 -15.915 1.00 92.50 431 LEU A N 1
ATOM 3425 C CA . LEU A 1 431 ? 9.067 30.807 -15.356 1.00 92.50 431 LEU A CA 1
ATOM 3426 C C . LEU A 1 431 ? 9.793 29.801 -16.259 1.00 92.50 431 LEU A C 1
ATOM 3428 O O . LEU A 1 431 ? 10.997 29.922 -16.460 1.00 92.50 431 LEU A O 1
ATOM 3432 N N . ARG A 1 432 ? 9.069 28.835 -16.837 1.00 94.56 432 ARG A N 1
ATOM 3433 C CA . ARG A 1 432 ? 9.613 27.854 -17.787 1.00 94.56 432 ARG A CA 1
ATOM 3434 C C . ARG A 1 432 ? 10.124 28.521 -19.057 1.00 94.56 432 ARG A C 1
ATOM 3436 O O . ARG A 1 432 ? 11.233 28.221 -19.491 1.00 94.56 432 ARG A O 1
ATOM 3443 N N . ILE A 1 433 ? 9.330 29.419 -19.639 1.00 95.06 433 ILE A N 1
ATOM 3444 C CA . ILE A 1 433 ? 9.717 30.157 -20.846 1.00 95.06 433 ILE A CA 1
ATOM 3445 C C . ILE A 1 433 ? 10.922 31.048 -20.538 1.00 95.06 433 ILE A C 1
ATOM 3447 O O . ILE A 1 433 ? 11.888 31.025 -21.290 1.00 95.06 433 ILE A O 1
ATOM 3451 N N . PHE A 1 434 ? 10.914 31.758 -19.408 1.00 93.69 434 PHE A N 1
ATOM 3452 C CA . PHE A 1 434 ? 12.034 32.580 -18.950 1.00 93.69 434 PHE A CA 1
ATOM 3453 C C . PHE A 1 434 ? 13.316 31.764 -18.770 1.00 93.69 434 PHE A C 1
ATOM 3455 O O . PHE A 1 434 ? 14.336 32.095 -19.367 1.00 93.69 434 PHE A O 1
ATOM 3462 N N . LEU A 1 435 ? 13.253 30.647 -18.040 1.00 92.12 435 LEU A N 1
ATOM 3463 C CA . LEU A 1 435 ? 14.391 29.747 -17.853 1.00 92.12 435 LEU A CA 1
ATOM 3464 C C . LEU A 1 435 ? 14.912 29.197 -19.191 1.00 92.12 435 LEU A C 1
ATOM 3466 O O . LEU A 1 435 ? 16.120 29.130 -19.403 1.00 92.12 435 LEU A O 1
ATOM 3470 N N . GLY A 1 436 ? 14.018 28.828 -20.111 1.00 93.06 436 GLY A N 1
ATOM 3471 C CA . GLY A 1 436 ? 14.400 28.389 -21.452 1.00 93.06 436 GLY A CA 1
ATOM 3472 C C . GLY A 1 436 ? 15.066 29.496 -22.274 1.00 93.06 436 GLY A C 1
ATOM 3473 O O . GLY A 1 436 ? 16.093 29.256 -22.903 1.00 93.06 436 GLY A O 1
ATOM 3474 N N . MET A 1 437 ? 14.537 30.722 -22.224 1.00 92.19 437 MET A N 1
ATOM 3475 C CA . MET A 1 437 ? 15.136 31.889 -22.880 1.00 92.19 437 MET A CA 1
ATOM 3476 C C . MET A 1 437 ? 16.513 32.222 -22.298 1.00 92.19 437 MET A C 1
ATOM 3478 O O . MET A 1 437 ? 17.415 32.529 -23.065 1.00 92.19 437 MET A O 1
ATOM 3482 N N . MET A 1 438 ? 16.710 32.095 -20.984 1.00 87.12 438 MET A N 1
ATOM 3483 C CA . MET A 1 438 ? 18.020 32.216 -20.327 1.00 87.12 438 MET A CA 1
ATOM 3484 C C . MET A 1 438 ? 19.067 31.290 -20.943 1.00 87.12 438 MET A C 1
ATOM 3486 O O . MET A 1 438 ? 20.140 31.756 -21.318 1.00 87.12 438 MET A O 1
ATOM 3490 N N . TRP A 1 439 ? 18.739 30.008 -21.118 1.00 88.69 439 TRP A N 1
ATOM 3491 C CA . TRP A 1 439 ? 19.638 29.057 -21.778 1.00 88.69 439 TRP A CA 1
ATOM 3492 C C . TRP A 1 439 ? 19.961 29.458 -23.223 1.00 88.69 439 TRP A C 1
ATOM 3494 O O . TRP A 1 439 ? 21.109 29.359 -23.651 1.00 88.69 439 TRP A O 1
ATOM 3504 N N . LEU A 1 440 ? 18.970 29.951 -23.972 1.00 89.12 440 LEU A N 1
ATOM 3505 C CA . LEU A 1 440 ? 19.164 30.380 -25.361 1.00 89.12 440 LEU A CA 1
ATOM 3506 C C . LEU A 1 440 ? 19.993 31.666 -25.479 1.00 89.12 440 LEU A C 1
ATOM 3508 O O . LEU A 1 440 ? 20.829 31.766 -26.376 1.00 89.12 440 LEU A O 1
ATOM 3512 N N . VAL A 1 441 ? 19.786 32.629 -24.578 1.00 85.44 441 VAL A N 1
ATOM 3513 C CA . VAL A 1 441 ? 20.558 33.879 -24.524 1.00 85.44 441 VAL A CA 1
ATOM 3514 C C . VAL A 1 441 ? 22.017 33.588 -24.186 1.00 85.44 441 VAL A C 1
ATOM 3516 O O . VAL A 1 441 ? 22.903 34.102 -24.861 1.00 85.44 441 VAL A O 1
ATOM 3519 N N . ASP A 1 442 ? 22.281 32.715 -23.213 1.00 78.25 442 ASP A N 1
ATOM 3520 C CA . ASP A 1 442 ? 23.648 32.297 -22.881 1.00 78.25 442 ASP A CA 1
ATOM 3521 C C . ASP A 1 442 ? 24.338 31.610 -24.078 1.00 78.25 442 ASP A C 1
ATOM 3523 O O . ASP A 1 442 ? 25.479 31.918 -24.434 1.00 78.25 442 ASP A O 1
ATOM 3527 N N . CYS A 1 443 ? 23.608 30.749 -24.795 1.00 81.88 443 CYS A N 1
ATOM 3528 C CA . CYS A 1 443 ? 24.117 30.105 -26.006 1.00 81.88 443 CYS A CA 1
ATOM 3529 C C . CYS A 1 443 ? 24.403 31.083 -27.147 1.00 81.88 443 CYS A C 1
ATOM 3531 O O . CYS A 1 443 ? 25.325 30.845 -27.930 1.00 81.88 443 CYS A O 1
ATOM 3533 N N . TRP A 1 444 ? 23.643 32.174 -27.268 1.00 79.00 444 TRP A N 1
ATOM 3534 C CA . TRP A 1 444 ? 23.818 33.150 -28.345 1.00 79.00 444 TRP A CA 1
ATOM 3535 C C . TRP A 1 444 ? 25.252 33.696 -28.390 1.00 79.00 444 TRP A C 1
ATOM 3537 O O . TRP A 1 444 ? 25.880 33.714 -29.452 1.00 79.00 444 TRP A O 1
ATOM 3547 N N . TYR A 1 445 ? 25.814 34.021 -27.222 1.00 72.62 445 TYR A N 1
ATOM 3548 C CA . TYR A 1 445 ? 27.201 34.474 -27.085 1.00 72.62 445 TYR A CA 1
ATOM 3549 C C . TYR A 1 445 ? 28.232 33.364 -27.344 1.00 72.62 445 TYR A C 1
ATOM 3551 O O . TYR A 1 445 ? 29.328 33.646 -27.824 1.00 72.62 445 TYR A O 1
ATOM 3559 N N . LYS A 1 446 ? 27.895 32.096 -27.071 1.00 76.50 446 LYS A N 1
ATOM 3560 C CA . LYS A 1 446 ? 28.772 30.939 -27.345 1.00 76.50 446 LYS A CA 1
ATOM 3561 C C . LYS A 1 446 ? 28.820 30.578 -28.829 1.00 76.50 446 LYS A C 1
ATOM 3563 O O . LYS A 1 446 ? 29.805 29.998 -29.287 1.00 76.50 446 LYS A O 1
ATOM 3568 N N . VAL A 1 447 ? 27.775 30.905 -29.588 1.00 79.31 447 VAL A N 1
ATOM 3569 C CA . VAL A 1 447 ? 27.674 30.589 -31.020 1.00 79.31 447 VAL A CA 1
ATOM 3570 C C . VAL A 1 447 ? 28.274 31.702 -31.884 1.00 79.31 447 VAL A C 1
ATOM 3572 O O . VAL A 1 447 ? 28.918 31.393 -32.890 1.00 79.31 447 VAL A O 1
ATOM 3575 N N . GLN A 1 448 ? 28.120 32.972 -31.497 1.00 73.94 448 GLN A N 1
ATOM 3576 C CA . GLN A 1 448 ? 28.490 34.129 -32.321 1.00 73.94 448 GLN A CA 1
ATOM 3577 C C . GLN A 1 448 ? 29.756 34.867 -31.853 1.00 73.94 448 GLN A C 1
ATOM 3579 O O . GLN A 1 448 ? 30.140 34.836 -30.689 1.00 73.94 448 GLN A O 1
ATOM 3584 N N . GLY A 1 449 ? 30.400 35.581 -32.782 1.00 69.19 449 GLY A N 1
ATOM 3585 C CA . GLY A 1 449 ? 31.545 36.453 -32.503 1.00 69.19 449 GLY A CA 1
ATOM 3586 C C . GLY A 1 449 ? 32.904 35.745 -32.415 1.00 69.19 449 GLY A C 1
ATOM 3587 O O . GLY A 1 449 ? 33.037 34.538 -32.615 1.00 69.19 449 GLY A O 1
ATOM 3588 N N . SER A 1 450 ? 33.947 36.523 -32.106 1.00 57.22 450 SER A N 1
ATOM 3589 C CA . SER A 1 450 ? 35.347 36.067 -32.012 1.00 57.22 450 SER A CA 1
ATOM 3590 C C . SER A 1 450 ? 35.634 35.147 -30.811 1.00 57.22 450 SER A C 1
ATOM 3592 O O . SER A 1 450 ? 36.709 34.550 -30.734 1.00 57.22 450 SER A O 1
ATOM 3594 N N . GLY A 1 451 ? 34.674 35.014 -29.888 1.00 62.41 451 GLY A N 1
ATOM 3595 C CA . GLY A 1 451 ? 34.704 34.116 -28.730 1.00 62.41 451 GLY A CA 1
ATOM 3596 C C . GLY A 1 451 ? 33.976 32.782 -28.933 1.00 62.41 451 GLY A C 1
ATOM 3597 O O . GLY A 1 451 ? 33.884 32.013 -27.978 1.00 62.41 451 GLY A O 1
ATOM 3598 N N . SER A 1 452 ? 33.474 32.490 -30.141 1.00 76.38 452 SER A N 1
ATOM 3599 C CA . SER A 1 452 ? 32.636 31.313 -30.404 1.00 76.38 452 SER A CA 1
ATOM 3600 C C . SER A 1 452 ? 33.293 29.993 -29.979 1.00 76.38 452 SER A C 1
ATOM 3602 O O . SER A 1 452 ? 34.459 29.714 -30.286 1.00 76.38 452 SER A O 1
ATOM 3604 N N . TRP A 1 453 ? 32.516 29.145 -29.307 1.00 75.75 453 TRP A N 1
ATOM 3605 C CA . TRP A 1 453 ? 32.926 27.825 -28.813 1.00 75.75 453 TRP A CA 1
ATOM 3606 C C . TRP A 1 453 ? 33.046 26.790 -29.943 1.00 75.75 453 TRP A C 1
ATOM 3608 O O . TRP A 1 453 ? 33.609 25.709 -29.754 1.00 75.75 453 TRP A O 1
ATOM 3618 N N . PHE A 1 454 ? 32.578 27.137 -31.146 1.00 80.19 454 PHE A N 1
ATOM 3619 C CA . PHE A 1 454 ? 32.751 26.329 -32.354 1.00 80.19 454 PHE A CA 1
ATOM 3620 C C . PHE A 1 454 ? 34.103 26.548 -33.042 1.00 80.19 454 PHE A C 1
ATOM 3622 O O . PHE A 1 454 ? 34.462 25.782 -33.939 1.00 80.19 454 PHE A O 1
ATOM 3629 N N . THR A 1 455 ? 34.883 27.533 -32.595 1.00 75.94 455 THR A N 1
ATOM 3630 C CA . THR A 1 455 ? 36.265 27.726 -33.046 1.00 75.94 455 THR A CA 1
ATOM 3631 C C . THR A 1 455 ? 37.201 26.670 -32.440 1.00 75.94 455 THR A C 1
ATOM 3633 O O . THR A 1 455 ? 36.886 26.029 -31.440 1.00 75.94 455 THR A O 1
ATOM 3636 N N . ASN A 1 456 ? 38.394 26.489 -33.017 1.00 74.38 456 ASN A N 1
ATOM 3637 C CA . ASN A 1 456 ? 39.428 25.595 -32.462 1.00 74.38 456 ASN A CA 1
ATOM 3638 C C . ASN A 1 456 ? 40.178 26.209 -31.259 1.00 74.38 456 ASN A C 1
ATOM 3640 O O . ASN A 1 456 ? 41.245 25.727 -30.865 1.00 74.38 456 ASN A O 1
ATOM 3644 N N . LYS A 1 457 ? 39.640 27.286 -30.674 1.00 75.06 457 LYS A N 1
ATOM 3645 C CA . LYS A 1 457 ? 40.170 27.921 -29.470 1.00 75.06 457 LYS A CA 1
ATOM 3646 C C . LYS A 1 457 ? 39.484 27.314 -28.246 1.00 75.06 457 LYS A C 1
ATOM 3648 O O . LYS A 1 457 ? 38.259 27.271 -28.163 1.00 75.06 457 LYS A O 1
ATOM 3653 N N . LEU A 1 458 ? 40.292 26.831 -27.304 1.00 72.25 458 LEU A N 1
ATOM 3654 C CA . LEU A 1 458 ? 39.793 26.305 -26.039 1.00 72.25 458 LEU A CA 1
ATOM 3655 C C . LEU A 1 458 ? 39.379 27.483 -25.152 1.00 72.25 458 LEU A C 1
ATOM 3657 O O . LEU A 1 458 ? 40.224 28.314 -24.824 1.00 72.25 458 LEU A O 1
ATOM 3661 N N . GLN A 1 459 ? 38.095 27.546 -24.800 1.00 71.44 459 GLN A N 1
ATOM 3662 C CA . GLN A 1 459 ? 37.547 28.580 -23.909 1.00 71.44 459 GLN A CA 1
ATOM 3663 C C . GLN A 1 459 ? 37.446 28.093 -22.452 1.00 71.44 459 GLN A C 1
ATOM 3665 O O . GLN A 1 459 ? 37.358 28.894 -21.527 1.00 71.44 459 GLN A O 1
ATOM 3670 N N . LEU A 1 460 ? 37.481 26.773 -22.233 1.00 69.38 460 LEU A N 1
ATOM 3671 C CA . LEU A 1 460 ? 37.457 26.165 -20.903 1.00 69.38 460 LEU A CA 1
ATOM 3672 C C . LEU A 1 460 ? 38.860 26.154 -20.282 1.00 69.38 460 LEU A C 1
ATOM 3674 O O . LEU A 1 460 ? 39.786 25.527 -20.801 1.00 69.38 460 LEU A O 1
ATOM 3678 N N . HIS A 1 461 ? 39.010 26.820 -19.140 1.00 67.38 461 HIS A N 1
ATOM 3679 C CA . HIS A 1 461 ? 40.280 26.918 -18.424 1.00 67.38 461 HIS A CA 1
ATOM 3680 C C . HIS A 1 461 ? 40.481 25.723 -17.486 1.00 67.38 461 HIS A C 1
ATOM 3682 O O . HIS A 1 461 ? 40.121 25.761 -16.312 1.00 67.38 461 HIS A O 1
ATOM 3688 N N . PHE A 1 462 ? 41.086 24.651 -18.001 1.00 76.44 462 PHE A N 1
ATOM 3689 C CA . PHE A 1 462 ? 41.477 23.494 -17.195 1.00 76.44 462 PHE A CA 1
ATOM 3690 C C . PHE A 1 462 ? 42.960 23.576 -16.798 1.00 76.44 462 PHE A C 1
ATOM 3692 O O . PHE A 1 462 ? 43.812 23.556 -17.690 1.00 76.44 462 PHE A O 1
ATOM 3699 N N . PRO A 1 463 ? 43.308 23.592 -15.493 1.00 71.69 463 PRO A N 1
ATOM 3700 C CA . PRO A 1 463 ? 44.695 23.722 -15.030 1.00 71.69 463 PRO A CA 1
ATOM 3701 C C . PRO A 1 463 ? 45.674 22.687 -15.607 1.00 71.69 463 PRO A C 1
ATOM 3703 O O . PRO A 1 463 ? 46.860 22.964 -15.719 1.00 71.69 463 PRO A O 1
ATOM 3706 N N . TRP A 1 464 ? 45.190 21.499 -15.992 1.00 79.25 464 TRP A N 1
ATOM 3707 C CA . TRP A 1 464 ? 46.010 20.416 -16.553 1.00 79.25 464 TRP A CA 1
ATOM 3708 C C . TRP A 1 464 ? 46.134 20.435 -18.084 1.00 79.25 464 TRP A C 1
ATOM 3710 O O . TRP A 1 464 ? 46.919 19.661 -18.624 1.00 79.25 464 TRP A O 1
ATOM 3720 N N . LEU A 1 465 ? 45.371 21.280 -18.788 1.00 73.12 465 LEU A N 1
ATOM 3721 C CA . LEU A 1 465 ? 45.444 21.428 -20.251 1.00 73.12 465 LEU A CA 1
ATOM 3722 C C . LEU A 1 465 ? 46.238 22.669 -20.683 1.00 73.12 465 LEU A C 1
ATOM 3724 O O . LEU A 1 465 ? 46.507 22.848 -21.871 1.00 73.12 465 LEU A O 1
ATOM 3728 N N . VAL A 1 466 ? 46.628 23.519 -19.730 1.00 61.22 466 VAL A N 1
ATOM 3729 C CA . VAL A 1 466 ? 47.528 24.651 -19.957 1.00 61.22 466 VAL A CA 1
ATOM 3730 C C . VAL A 1 466 ? 48.970 24.150 -19.824 1.00 61.22 466 VAL A C 1
ATOM 3732 O O . VAL A 1 466 ? 49.481 24.014 -18.718 1.00 61.22 466 VAL A O 1
ATOM 3735 N N . GLN A 1 467 ? 49.634 23.846 -20.944 1.00 47.50 467 GLN A N 1
ATOM 3736 C CA . GLN A 1 467 ? 51.075 23.559 -20.969 1.00 47.50 467 GLN A CA 1
ATOM 3737 C C . GLN A 1 467 ? 51.870 24.791 -21.419 1.00 47.50 467 GLN A C 1
ATOM 3739 O O . GLN A 1 467 ? 51.503 25.473 -22.374 1.00 47.50 467 GLN A O 1
ATOM 3744 N N . ALA A 1 468 ? 52.962 25.053 -20.696 1.00 38.41 468 ALA A N 1
ATOM 3745 C CA . ALA A 1 468 ? 53.907 26.141 -20.898 1.00 38.41 468 ALA A CA 1
ATOM 3746 C C . ALA A 1 468 ? 54.517 26.130 -22.309 1.00 38.41 468 ALA A C 1
ATOM 3748 O O . ALA A 1 468 ? 55.202 25.186 -22.694 1.00 38.41 468 ALA A O 1
ATOM 3749 N N . THR A 1 469 ? 54.341 27.215 -23.063 1.00 30.25 469 THR A N 1
ATOM 3750 C CA . THR A 1 469 ? 55.197 27.523 -24.214 1.00 30.25 469 THR A CA 1
ATOM 3751 C C . THR A 1 469 ? 56.588 27.899 -23.709 1.00 30.25 469 THR A C 1
ATOM 3753 O O . THR A 1 469 ? 56.855 29.057 -23.393 1.00 30.25 469 THR A O 1
ATOM 3756 N N . SER A 1 470 ? 57.481 26.919 -23.606 1.00 35.50 470 SER A N 1
ATOM 3757 C CA . SER A 1 470 ? 58.914 27.146 -23.435 1.00 35.50 470 SER A CA 1
ATOM 3758 C C . SER A 1 470 ? 59.594 27.248 -24.801 1.00 35.50 470 SER A C 1
ATOM 3760 O O . SER A 1 470 ? 59.621 26.264 -25.539 1.00 35.50 470 SER A O 1
ATOM 3762 N N . GLY A 1 471 ? 60.196 28.405 -25.099 1.00 28.59 471 GLY A N 1
ATOM 3763 C CA . GLY A 1 471 ? 61.255 28.495 -26.108 1.00 28.59 471 GLY A CA 1
ATOM 3764 C C . GLY A 1 471 ? 61.427 29.847 -26.804 1.00 28.59 471 GLY A C 1
ATOM 3765 O O . GLY A 1 471 ? 61.088 29.938 -27.974 1.00 28.59 471 GLY A O 1
ATOM 3766 N N . ALA A 1 472 ? 61.988 30.860 -26.122 1.00 26.55 472 ALA A N 1
ATOM 3767 C CA . ALA A 1 472 ? 63.120 31.661 -26.631 1.00 26.55 472 ALA A CA 1
ATOM 3768 C C . ALA A 1 472 ? 63.484 32.855 -25.719 1.00 26.55 472 ALA A C 1
ATOM 3770 O O . ALA A 1 472 ? 62.686 33.751 -25.468 1.00 26.55 472 ALA A O 1
ATOM 3771 N N . SER A 1 473 ? 64.773 32.899 -25.377 1.00 29.25 473 SER A N 1
ATOM 3772 C CA . SER A 1 473 ? 65.581 34.015 -24.864 1.00 29.25 473 SER A CA 1
ATOM 3773 C C . SER A 1 473 ? 65.561 34.356 -23.363 1.00 29.25 473 SER A C 1
ATOM 3775 O O . SER A 1 473 ? 64.560 34.625 -22.712 1.00 29.25 473 SER A O 1
ATOM 3777 N N . SER A 1 474 ? 66.788 34.308 -22.856 1.00 34.53 474 SER A N 1
ATOM 3778 C CA . SER A 1 474 ? 67.337 34.602 -21.542 1.00 34.53 474 SER A CA 1
ATOM 3779 C C . SER A 1 474 ? 67.300 36.080 -21.134 1.00 34.53 474 SER A C 1
ATOM 3781 O O . SER A 1 474 ? 67.433 36.945 -21.994 1.00 34.53 474 SER A O 1
ATOM 3783 N N . LYS A 1 475 ? 67.394 36.290 -19.808 1.00 29.41 475 LYS A N 1
ATOM 3784 C CA . LYS A 1 475 ? 67.729 37.514 -19.040 1.00 29.41 475 LYS A CA 1
ATOM 3785 C C . LYS A 1 475 ? 66.542 38.350 -18.553 1.00 29.41 475 LYS A C 1
ATOM 3787 O O . LYS A 1 475 ? 66.108 39.268 -19.228 1.00 29.41 475 LYS A O 1
ATOM 3792 N N . ALA A 1 476 ? 66.132 38.092 -17.312 1.00 25.95 476 ALA A N 1
ATOM 3793 C CA . ALA A 1 476 ? 66.165 39.067 -16.211 1.00 25.95 476 ALA A CA 1
ATOM 3794 C C . ALA A 1 476 ? 65.438 38.474 -14.995 1.00 25.95 476 ALA A C 1
ATOM 3796 O O . ALA A 1 476 ? 64.220 38.546 -14.858 1.00 25.95 476 ALA A O 1
ATOM 3797 N N . SER A 1 477 ? 66.208 37.872 -14.095 1.00 32.66 477 SER A N 1
ATOM 3798 C CA . SER A 1 477 ? 65.847 37.804 -12.683 1.00 32.66 477 SER A CA 1
ATOM 3799 C C . SER A 1 477 ? 65.815 39.225 -12.102 1.00 32.66 477 SER A C 1
ATOM 3801 O O . SER A 1 477 ? 66.685 40.025 -12.438 1.00 32.66 477 SER A O 1
ATOM 3803 N N . ALA A 1 478 ? 64.877 39.471 -11.181 1.00 29.94 478 ALA A N 1
ATOM 3804 C CA . ALA A 1 478 ? 64.686 40.687 -10.374 1.00 29.94 478 ALA A CA 1
ATOM 3805 C C . ALA A 1 478 ? 63.768 41.785 -10.953 1.00 29.94 478 ALA A C 1
ATOM 3807 O O . ALA A 1 478 ? 64.169 42.924 -11.163 1.00 29.94 478 ALA A O 1
ATOM 3808 N N . THR A 1 479 ? 62.476 41.475 -11.083 1.00 27.50 479 THR A N 1
ATOM 3809 C CA . THR A 1 479 ? 61.401 42.422 -10.709 1.00 27.50 479 THR A CA 1
ATOM 3810 C C . THR A 1 479 ? 60.170 41.638 -10.242 1.00 27.50 479 THR A C 1
ATOM 3812 O O . THR A 1 479 ? 59.072 41.721 -10.783 1.00 27.50 479 THR A O 1
ATOM 3815 N N . SER A 1 480 ? 60.376 40.785 -9.241 1.00 35.53 480 SER A N 1
ATOM 3816 C CA . SER A 1 480 ? 59.294 40.229 -8.435 1.00 35.53 480 SER A CA 1
ATOM 3817 C C . SER A 1 480 ? 58.654 41.353 -7.614 1.00 35.53 480 SER A C 1
ATOM 3819 O O . SER A 1 480 ? 59.370 42.066 -6.918 1.00 35.53 480 SER A O 1
ATOM 3821 N N . ALA A 1 481 ? 57.320 41.432 -7.668 1.00 28.83 481 ALA A N 1
ATOM 3822 C CA . ALA A 1 481 ? 56.432 42.308 -6.893 1.00 28.83 481 ALA A CA 1
ATOM 3823 C C . ALA A 1 481 ? 56.192 43.732 -7.442 1.00 28.83 481 ALA A C 1
ATOM 3825 O O . ALA A 1 481 ? 56.590 44.705 -6.819 1.00 28.83 481 ALA A O 1
ATOM 3826 N N . ALA A 1 482 ? 55.456 43.865 -8.558 1.00 25.56 482 ALA A N 1
ATOM 3827 C CA . ALA A 1 482 ? 54.631 45.068 -8.803 1.00 25.56 482 ALA A CA 1
ATOM 3828 C C . ALA A 1 482 ? 53.591 44.951 -9.940 1.00 25.56 482 ALA A C 1
ATOM 3830 O O . ALA A 1 482 ? 52.632 45.715 -9.940 1.00 25.56 482 ALA A O 1
ATOM 3831 N N . SER A 1 483 ? 53.721 44.035 -10.907 1.00 25.14 483 SER A N 1
ATOM 3832 C CA . SER A 1 483 ? 52.977 44.162 -12.179 1.00 25.14 483 SER A CA 1
ATOM 3833 C C . SER A 1 483 ? 51.929 43.088 -12.497 1.00 25.14 483 SER A C 1
ATOM 3835 O O . SER A 1 483 ? 51.214 43.233 -13.484 1.00 25.14 483 SER A O 1
ATOM 3837 N N . ASN A 1 484 ? 51.685 42.094 -11.636 1.00 28.72 484 ASN A N 1
ATOM 3838 C CA . ASN A 1 484 ? 50.582 41.133 -11.853 1.00 28.72 484 ASN A CA 1
ATOM 3839 C C . ASN A 1 484 ? 49.181 41.702 -11.538 1.00 28.72 484 ASN A C 1
ATOM 3841 O O . ASN A 1 484 ? 48.231 40.955 -11.325 1.00 28.72 484 ASN A O 1
ATOM 3845 N N . LYS A 1 485 ? 49.040 43.033 -11.533 1.00 26.38 485 LYS A N 1
ATOM 3846 C CA . LYS A 1 485 ? 47.756 43.744 -11.466 1.00 26.38 485 LYS A CA 1
ATOM 3847 C C . LYS A 1 485 ? 47.214 44.155 -12.842 1.00 26.38 485 LYS A C 1
ATOM 3849 O O . LYS A 1 485 ? 46.165 44.783 -12.901 1.00 26.38 485 LYS A O 1
ATOM 3854 N N . ALA A 1 486 ? 47.887 43.805 -13.939 1.00 26.00 486 ALA A N 1
ATOM 3855 C CA . ALA A 1 486 ? 47.496 44.238 -15.279 1.00 26.00 486 ALA A CA 1
ATOM 3856 C C . ALA A 1 486 ? 47.607 43.108 -16.312 1.00 26.00 486 ALA A C 1
ATOM 3858 O O . ALA A 1 486 ? 48.453 43.125 -17.196 1.00 26.00 486 ALA A O 1
ATOM 3859 N N . ALA A 1 487 ? 46.722 42.122 -16.196 1.00 25.14 487 ALA A N 1
ATOM 3860 C CA . ALA A 1 487 ? 46.269 41.316 -17.326 1.00 25.14 487 ALA A CA 1
ATOM 3861 C C . ALA A 1 487 ? 44.896 40.732 -16.971 1.00 25.14 487 ALA A C 1
ATOM 3863 O O . ALA A 1 487 ? 44.734 39.532 -16.770 1.00 25.14 487 ALA A O 1
ATOM 3864 N N . GLN A 1 488 ? 43.905 41.620 -16.846 1.00 30.28 488 GLN A N 1
ATOM 3865 C CA . GLN A 1 488 ? 42.496 41.260 -16.975 1.00 30.28 488 GLN A CA 1
ATOM 3866 C C . GLN A 1 488 ? 42.280 40.696 -18.387 1.00 30.28 488 GLN A C 1
ATOM 3868 O O . GLN A 1 488 ? 41.920 41.413 -19.317 1.00 30.28 488 GLN A O 1
ATOM 3873 N N . SER A 1 489 ? 42.533 39.404 -18.573 1.00 28.17 489 SER A N 1
ATOM 3874 C CA . SER A 1 489 ? 41.867 38.653 -19.630 1.00 28.17 489 SER A CA 1
ATOM 3875 C C . SER A 1 489 ? 40.413 38.494 -19.197 1.00 28.17 489 SER A C 1
ATOM 3877 O O . SER A 1 489 ? 40.166 38.043 -18.080 1.00 28.17 489 SER A O 1
ATOM 3879 N N . ALA A 1 490 ? 39.490 38.946 -20.046 1.00 30.16 490 ALA A N 1
ATOM 3880 C CA . ALA A 1 490 ? 38.070 39.121 -19.753 1.00 30.16 490 ALA A CA 1
ATOM 3881 C C . ALA A 1 490 ? 37.471 37.969 -18.917 1.00 30.16 490 ALA A C 1
ATOM 3883 O O . ALA A 1 490 ? 37.747 36.804 -19.220 1.00 30.16 490 ALA A O 1
ATOM 3884 N N . PRO A 1 491 ? 36.659 38.268 -17.883 1.00 39.09 491 PRO A N 1
ATOM 3885 C CA . PRO A 1 491 ? 36.032 37.229 -17.080 1.00 39.09 491 PRO A CA 1
ATOM 3886 C C . PRO A 1 491 ? 35.133 36.370 -17.974 1.00 39.09 491 PRO A C 1
ATOM 3888 O O . PRO A 1 491 ? 34.493 36.882 -18.894 1.00 39.09 491 PRO A O 1
ATOM 3891 N N . ALA A 1 492 ? 35.085 35.066 -17.703 1.00 36.84 492 ALA A N 1
ATOM 3892 C CA . ALA A 1 492 ? 34.108 34.167 -18.301 1.00 36.84 492 ALA A CA 1
ATOM 3893 C C . ALA A 1 492 ? 32.699 34.659 -17.927 1.00 36.84 492 ALA A C 1
ATOM 3895 O O . ALA A 1 492 ? 32.212 34.414 -16.831 1.00 36.84 492 ALA A O 1
ATOM 3896 N N . MET A 1 493 ? 32.074 35.437 -18.807 1.00 39.94 493 MET A N 1
ATOM 3897 C CA . MET A 1 493 ? 30.808 36.101 -18.524 1.00 39.94 493 MET A CA 1
ATOM 3898 C C . MET A 1 493 ? 29.656 35.098 -18.658 1.00 39.94 493 MET A C 1
ATOM 3900 O O . MET A 1 493 ? 29.274 34.745 -19.767 1.00 39.94 493 MET A O 1
ATOM 3904 N N . PHE A 1 494 ? 29.079 34.687 -17.530 1.00 42.12 494 PHE A N 1
ATOM 3905 C CA . PHE A 1 494 ? 27.688 34.237 -17.453 1.00 42.12 494 PHE A CA 1
ATOM 3906 C C . PHE A 1 494 ? 26.923 35.315 -16.672 1.00 42.12 494 PHE A C 1
ATOM 3908 O O . PHE A 1 494 ? 27.219 35.544 -15.499 1.00 42.12 494 PHE A O 1
ATOM 3915 N N . SER A 1 495 ? 25.980 36.030 -17.294 1.00 44.28 495 SER A N 1
ATOM 3916 C CA . SER A 1 495 ? 25.251 37.122 -16.622 1.00 44.28 495 SER A CA 1
ATOM 3917 C C . SER A 1 495 ? 23.845 37.327 -17.173 1.00 44.28 495 SER A C 1
ATOM 3919 O O . SER A 1 495 ? 23.698 37.496 -18.380 1.00 44.28 495 SER A O 1
ATOM 3921 N N . LEU A 1 496 ? 22.858 37.451 -16.268 1.00 44.41 496 LEU A N 1
ATOM 3922 C CA . LEU A 1 496 ? 21.522 38.001 -16.552 1.00 44.41 496 LEU A CA 1
ATOM 3923 C C . LEU A 1 496 ? 20.890 38.897 -15.455 1.00 44.41 496 LEU A C 1
ATOM 3925 O O . LEU A 1 496 ? 19.697 39.172 -15.524 1.00 44.41 496 LEU A O 1
ATOM 3929 N N . ASN A 1 497 ? 21.658 39.439 -14.501 1.00 42.06 497 ASN A N 1
ATOM 3930 C CA . ASN A 1 497 ? 21.564 40.875 -14.185 1.00 42.06 497 ASN A CA 1
ATOM 3931 C C . ASN A 1 497 ? 22.738 41.363 -13.327 1.00 42.06 497 ASN A C 1
ATOM 3933 O O . ASN A 1 497 ? 23.228 40.678 -12.436 1.00 42.06 497 ASN A O 1
ATOM 3937 N N . TYR A 1 498 ? 23.176 42.555 -13.702 1.00 51.47 498 TYR A N 1
ATOM 3938 C CA . TYR A 1 498 ? 24.452 43.215 -13.459 1.00 51.47 498 TYR A CA 1
ATOM 3939 C C . TYR A 1 498 ? 24.610 43.752 -12.027 1.00 51.47 498 TYR A C 1
ATOM 3941 O O . TYR A 1 498 ? 23.620 43.973 -11.333 1.00 51.47 498 TYR A O 1
ATOM 3949 N N . ASP A 1 499 ? 25.837 44.131 -11.670 1.00 39.75 499 ASP A N 1
ATOM 3950 C CA . ASP A 1 499 ? 26.028 45.412 -10.991 1.00 39.75 499 ASP A CA 1
ATOM 3951 C C . ASP A 1 499 ? 26.896 46.295 -11.892 1.00 39.75 499 ASP A C 1
ATOM 3953 O O . ASP A 1 499 ? 27.938 45.856 -12.394 1.00 39.75 499 ASP A O 1
ATOM 3957 N N . TYR A 1 500 ? 26.442 47.520 -12.162 1.00 43.06 500 TYR A N 1
ATOM 3958 C CA . TYR A 1 500 ? 27.130 48.452 -13.059 1.00 43.06 500 TYR A CA 1
ATOM 3959 C C . TYR A 1 500 ? 28.340 49.026 -12.332 1.00 43.06 500 TYR A C 1
ATOM 3961 O O . TYR A 1 500 ? 28.295 50.123 -11.796 1.00 43.06 500 TYR A O 1
ATOM 3969 N N . GLY A 1 501 ? 29.422 48.242 -12.290 1.00 46.72 501 GLY A N 1
ATOM 3970 C CA . GLY A 1 501 ? 30.679 48.618 -11.642 1.00 46.72 501 GLY A CA 1
ATOM 3971 C C . GLY A 1 501 ? 31.352 47.532 -10.795 1.00 46.72 501 GLY A C 1
ATOM 3972 O O . GLY A 1 501 ? 32.493 47.747 -10.388 1.00 46.72 501 GLY A O 1
ATOM 3973 N N . HIS A 1 502 ? 30.728 46.366 -10.562 1.00 51.94 502 HIS A N 1
ATOM 3974 C CA . HIS A 1 502 ? 31.317 45.291 -9.745 1.00 51.94 502 HIS A CA 1
ATOM 3975 C C . HIS A 1 502 ? 31.350 43.931 -10.460 1.00 51.94 502 HIS A C 1
ATOM 3977 O O . HIS A 1 502 ? 30.435 43.559 -11.189 1.00 51.94 502 HIS A O 1
ATOM 3983 N N . SER A 1 503 ? 32.437 43.175 -10.258 1.00 60.38 503 SER A N 1
ATOM 3984 C CA . SER A 1 503 ? 32.580 41.814 -10.797 1.00 60.38 503 SER A CA 1
ATOM 3985 C C . SER A 1 503 ? 31.799 40.821 -9.926 1.00 60.38 503 SER A C 1
ATOM 3987 O O . SER A 1 503 ? 32.011 40.812 -8.712 1.00 60.38 503 SER A O 1
ATOM 3989 N N . PRO A 1 504 ? 30.912 39.988 -10.500 1.00 65.94 504 PRO A N 1
ATOM 3990 C CA . PRO A 1 504 ? 30.101 39.054 -9.727 1.00 65.94 504 PRO A CA 1
ATOM 3991 C C . PRO A 1 504 ? 30.968 38.004 -9.021 1.00 65.94 504 PRO A C 1
ATOM 3993 O O . PRO A 1 504 ? 31.957 37.517 -9.570 1.00 65.94 504 PRO A O 1
ATOM 3996 N N . MET A 1 505 ? 30.578 37.644 -7.796 1.00 73.81 505 MET A N 1
ATOM 3997 C CA . MET A 1 505 ? 31.289 36.655 -6.986 1.00 73.81 505 MET A CA 1
ATOM 3998 C C . MET A 1 505 ? 31.010 35.237 -7.513 1.00 73.81 505 MET A C 1
ATOM 4000 O O . MET A 1 505 ? 29.832 34.848 -7.592 1.00 73.81 505 MET A O 1
ATOM 4004 N N . PRO A 1 506 ? 32.045 34.463 -7.890 1.00 75.19 506 PRO A N 1
ATOM 4005 C CA . PRO A 1 506 ? 31.865 33.074 -8.292 1.00 75.19 506 PRO A CA 1
ATOM 4006 C C . PRO A 1 506 ? 31.335 32.249 -7.112 1.00 75.19 506 PRO A C 1
ATOM 4008 O O . PRO A 1 506 ? 31.566 32.583 -5.949 1.00 75.19 506 PRO A O 1
ATOM 4011 N N . VAL A 1 507 ? 30.601 31.170 -7.395 1.00 77.75 507 VAL A N 1
ATOM 4012 C CA . VAL A 1 507 ? 30.103 30.277 -6.327 1.00 77.75 507 VAL A CA 1
ATOM 4013 C C . VAL A 1 507 ? 31.264 29.566 -5.627 1.00 77.75 507 VAL A C 1
ATOM 4015 O O . VAL A 1 507 ? 31.279 29.457 -4.404 1.00 77.75 507 VAL A O 1
ATOM 4018 N N . PHE A 1 508 ? 32.253 29.136 -6.410 1.00 78.06 508 PHE A N 1
ATOM 4019 C CA . PHE A 1 508 ? 33.533 28.624 -5.937 1.00 78.06 508 PHE A CA 1
ATOM 4020 C C . PHE A 1 508 ? 34.661 29.305 -6.713 1.00 78.06 508 PHE A C 1
ATOM 4022 O O . PHE A 1 508 ? 34.605 29.365 -7.940 1.00 78.06 508 PHE A O 1
ATOM 4029 N N . ASP A 1 509 ? 35.699 29.764 -6.011 1.00 72.25 509 ASP A N 1
ATOM 4030 C CA . ASP A 1 509 ? 36.869 30.402 -6.636 1.00 72.25 509 ASP A CA 1
ATOM 4031 C C . ASP A 1 509 ? 37.652 29.436 -7.540 1.00 72.25 509 ASP A C 1
ATOM 4033 O O . ASP A 1 509 ? 38.264 29.840 -8.528 1.00 72.25 509 ASP A O 1
ATOM 4037 N N . GLN A 1 510 ? 37.643 28.145 -7.197 1.00 75.25 510 GLN A N 1
ATOM 4038 C CA . GLN A 1 510 ? 38.255 27.066 -7.966 1.00 75.25 510 GLN A CA 1
ATOM 4039 C C . GLN A 1 510 ? 37.404 25.800 -7.859 1.00 75.25 510 GLN A C 1
ATOM 4041 O O . GLN A 1 510 ? 36.752 25.555 -6.844 1.00 75.25 510 GLN A O 1
ATOM 4046 N N . MET A 1 511 ? 37.449 24.964 -8.897 1.00 80.56 511 MET A N 1
ATOM 4047 C CA . MET A 1 511 ? 36.784 23.662 -8.889 1.00 80.56 511 MET A CA 1
ATOM 4048 C C . MET A 1 511 ? 37.328 22.781 -7.742 1.00 80.56 511 MET A C 1
ATOM 4050 O O . MET A 1 511 ? 38.548 22.625 -7.635 1.00 80.56 511 MET A O 1
ATOM 4054 N N . PRO A 1 512 ? 36.468 22.152 -6.914 1.00 85.62 512 PRO A N 1
ATOM 4055 C CA . PRO A 1 512 ? 36.905 21.262 -5.839 1.00 85.62 512 PRO A CA 1
ATOM 4056 C C . PRO A 1 512 ? 37.792 20.115 -6.344 1.00 85.62 512 PRO A C 1
ATOM 4058 O O . PRO A 1 512 ? 37.492 19.494 -7.363 1.00 85.62 512 PRO A O 1
ATOM 4061 N N . LEU A 1 513 ? 38.844 19.769 -5.592 1.00 82.94 513 LEU A N 1
ATOM 4062 C CA . LEU A 1 513 ? 39.856 18.771 -5.991 1.00 82.94 513 LEU A CA 1
ATOM 4063 C C . LEU A 1 513 ? 39.266 17.401 -6.375 1.00 82.94 513 LEU A C 1
ATOM 4065 O O . LEU A 1 513 ? 39.711 16.772 -7.335 1.00 82.94 513 LEU A O 1
ATOM 4069 N N . TRP A 1 514 ? 38.244 16.932 -5.653 1.00 86.69 514 TRP A N 1
ATOM 4070 C CA . TRP A 1 514 ? 37.583 15.661 -5.967 1.00 86.69 514 TRP A CA 1
ATOM 4071 C C . TRP A 1 514 ? 36.872 15.713 -7.329 1.00 86.69 514 TRP A C 1
ATOM 4073 O O . TRP A 1 514 ? 36.958 14.762 -8.103 1.00 86.69 514 TRP A O 1
ATOM 4083 N N . MET A 1 515 ? 36.233 16.840 -7.658 1.00 82.19 515 MET A N 1
ATOM 4084 C CA . MET A 1 515 ? 35.577 17.050 -8.947 1.00 82.19 515 MET A CA 1
ATOM 4085 C C . MET A 1 515 ? 36.612 17.249 -10.051 1.00 82.19 515 MET A C 1
ATOM 4087 O O . MET A 1 515 ? 36.449 16.710 -11.138 1.00 82.19 515 MET A O 1
ATOM 4091 N N . GLN A 1 516 ? 37.715 17.941 -9.762 1.00 82.50 516 GLN A N 1
ATOM 4092 C CA . GLN A 1 516 ? 38.833 18.092 -10.688 1.00 82.50 516 GLN A CA 1
ATOM 4093 C C . GLN A 1 516 ? 39.384 16.742 -11.154 1.00 82.50 516 GLN A C 1
ATOM 4095 O O . GLN A 1 516 ? 39.611 16.553 -12.350 1.00 82.50 516 GLN A O 1
ATOM 4100 N N . ASN A 1 517 ? 39.550 15.791 -10.233 1.00 84.50 517 ASN A N 1
ATOM 4101 C CA . ASN A 1 517 ? 40.009 14.443 -10.557 1.00 84.50 517 ASN A CA 1
ATOM 4102 C C . ASN A 1 517 ? 39.024 13.704 -11.471 1.00 84.50 517 ASN A C 1
ATOM 4104 O O . ASN A 1 517 ? 39.447 13.082 -12.443 1.00 84.50 517 ASN A O 1
ATOM 4108 N N . ILE A 1 518 ? 37.719 13.818 -11.206 1.00 84.31 518 ILE A N 1
ATOM 4109 C CA . ILE A 1 518 ? 36.669 13.230 -12.050 1.00 84.31 518 ILE A CA 1
ATOM 4110 C C . ILE A 1 518 ? 36.677 13.880 -13.439 1.00 84.31 518 ILE A C 1
ATOM 4112 O O . ILE A 1 518 ? 36.752 13.186 -14.452 1.00 84.31 518 ILE A O 1
ATOM 4116 N N . THR A 1 519 ? 36.664 15.212 -13.507 1.00 82.56 519 THR A N 1
ATOM 4117 C CA . THR A 1 519 ? 36.654 15.967 -14.767 1.00 82.56 519 THR A CA 1
ATOM 4118 C C . THR A 1 519 ? 37.893 15.671 -15.609 1.00 82.56 519 THR A C 1
ATOM 4120 O O . THR A 1 519 ? 37.779 15.545 -16.823 1.00 82.56 519 THR A O 1
ATOM 4123 N N . LYS A 1 520 ? 39.063 15.478 -14.990 1.00 83.56 520 LYS A N 1
ATOM 4124 C CA . LYS A 1 520 ? 40.299 15.088 -15.684 1.00 83.56 520 LYS A CA 1
ATOM 4125 C C . LYS A 1 520 ? 40.215 13.698 -16.326 1.00 83.56 520 LYS A C 1
ATOM 4127 O O . LYS A 1 520 ? 40.809 13.495 -17.380 1.00 83.56 520 LYS A O 1
ATOM 4132 N N . VAL A 1 521 ? 39.475 12.757 -15.731 1.00 85.94 521 VAL A N 1
ATOM 4133 C CA . VAL A 1 521 ? 39.227 11.432 -16.333 1.00 85.94 521 VAL A CA 1
ATOM 4134 C C . VAL A 1 521 ? 38.366 11.558 -17.592 1.00 85.94 521 VAL A C 1
ATOM 4136 O O . VAL A 1 521 ? 38.665 10.924 -18.601 1.00 85.94 521 VAL A O 1
ATOM 4139 N N . PHE A 1 522 ? 37.327 12.396 -17.557 1.00 82.75 522 PHE A N 1
ATOM 4140 C CA . PHE A 1 522 ? 36.426 12.597 -18.699 1.00 82.75 522 PHE A CA 1
ATOM 4141 C C . PHE A 1 522 ? 36.990 13.535 -19.775 1.00 82.75 522 PHE A C 1
ATOM 4143 O O . PHE A 1 522 ? 36.667 13.375 -20.949 1.00 82.75 522 PHE A O 1
ATOM 4150 N N . ILE A 1 523 ? 37.837 14.494 -19.393 1.00 84.62 523 ILE A N 1
ATOM 4151 C CA . ILE A 1 523 ? 38.466 15.484 -20.276 1.00 84.62 523 ILE A CA 1
ATOM 4152 C C . ILE A 1 523 ? 39.997 15.405 -20.109 1.00 84.62 523 ILE A C 1
ATOM 4154 O O . ILE A 1 523 ? 40.615 16.272 -19.477 1.00 84.62 523 ILE A O 1
ATOM 4158 N N . PRO A 1 524 ? 40.638 14.352 -20.655 1.00 83.12 524 PRO A N 1
ATOM 4159 C CA . PRO A 1 524 ? 42.066 14.116 -20.457 1.00 83.12 524 PRO A CA 1
ATOM 4160 C C . PRO A 1 524 ? 42.954 14.975 -21.366 1.00 83.12 524 PRO A C 1
ATOM 4162 O O . PRO A 1 524 ? 44.116 15.205 -21.040 1.00 83.12 524 PRO A O 1
ATOM 4165 N N . ASN A 1 525 ? 42.437 15.437 -22.509 1.00 85.69 525 ASN A N 1
ATOM 4166 C CA . ASN A 1 525 ? 43.206 16.156 -23.523 1.00 85.69 525 ASN A CA 1
ATOM 4167 C C . ASN A 1 525 ? 42.405 17.307 -24.162 1.00 85.69 525 ASN A C 1
ATOM 4169 O O . ASN A 1 525 ? 41.198 17.456 -23.952 1.00 85.69 525 ASN A O 1
ATOM 4173 N N . LYS A 1 526 ? 43.105 18.136 -24.946 1.00 81.94 526 LYS A N 1
ATOM 4174 C CA . LYS A 1 526 ? 42.551 19.339 -25.581 1.00 81.94 526 LYS A CA 1
ATOM 4175 C C . LYS A 1 526 ? 41.467 19.026 -26.619 1.00 81.94 526 LYS A C 1
ATOM 4177 O O . LYS A 1 526 ? 40.495 19.769 -26.698 1.00 81.94 526 LYS A O 1
ATOM 4182 N N . ASP A 1 527 ? 41.596 17.937 -27.371 1.00 82.88 527 ASP A N 1
ATOM 4183 C CA . ASP A 1 527 ? 40.624 17.570 -28.409 1.00 82.88 527 ASP A CA 1
ATOM 4184 C C . ASP A 1 527 ? 39.284 17.147 -27.800 1.00 82.88 527 ASP A C 1
ATOM 4186 O O . ASP A 1 527 ? 38.226 17.592 -28.246 1.00 82.88 527 ASP A O 1
ATOM 4190 N N . VAL A 1 528 ? 39.324 16.370 -26.713 1.00 84.38 528 VAL A N 1
ATOM 4191 C CA . VAL A 1 528 ? 38.131 16.011 -25.935 1.00 84.38 528 VAL A CA 1
ATOM 4192 C C . VAL A 1 528 ? 37.512 17.255 -25.295 1.00 84.38 528 VAL A C 1
ATOM 4194 O O . VAL A 1 528 ? 36.291 17.381 -25.286 1.00 84.38 528 VAL A O 1
ATOM 4197 N N . ALA A 1 529 ? 38.317 18.215 -24.832 1.00 81.19 529 ALA A N 1
ATOM 4198 C CA . ALA A 1 529 ? 37.808 19.478 -24.293 1.00 81.19 529 ALA A CA 1
ATOM 4199 C C . ALA A 1 529 ? 37.106 20.341 -25.363 1.00 81.19 529 ALA A C 1
ATOM 4201 O O . ALA A 1 529 ? 36.029 20.883 -25.113 1.00 81.19 529 ALA A O 1
ATOM 4202 N N . LEU A 1 530 ? 37.671 20.420 -26.575 1.00 81.62 530 LEU A N 1
ATOM 4203 C CA . LEU A 1 530 ? 37.058 21.103 -27.722 1.00 81.62 530 LEU A CA 1
ATOM 4204 C C . LEU A 1 530 ? 35.781 20.399 -28.207 1.00 81.62 530 LEU A C 1
ATOM 4206 O O . LEU A 1 530 ? 34.839 21.058 -28.648 1.00 81.62 530 LEU A O 1
ATOM 4210 N N . ALA A 1 531 ? 35.719 19.070 -28.131 1.00 84.56 531 ALA A N 1
ATOM 4211 C CA . ALA A 1 531 ? 34.499 18.324 -28.426 1.00 84.56 531 ALA A CA 1
ATOM 4212 C C . ALA A 1 531 ? 33.429 18.546 -27.343 1.00 84.56 531 ALA A C 1
ATOM 4214 O O . ALA A 1 531 ? 32.270 18.807 -27.668 1.00 84.56 531 ALA A O 1
ATOM 4215 N N . ALA A 1 532 ? 33.821 18.511 -26.067 1.00 83.00 532 ALA A N 1
ATOM 4216 C CA . ALA A 1 532 ? 32.932 18.710 -24.928 1.00 83.00 532 ALA A CA 1
ATOM 4217 C C . ALA A 1 532 ? 32.311 20.113 -24.913 1.00 83.00 532 ALA A C 1
ATOM 4219 O O . ALA A 1 532 ? 31.104 20.223 -24.711 1.00 83.00 532 ALA A O 1
ATOM 4220 N N . GLN A 1 533 ? 33.084 21.171 -25.199 1.00 83.56 533 GLN A N 1
ATOM 4221 C CA . GLN A 1 533 ? 32.549 22.539 -25.250 1.00 83.56 533 GLN A CA 1
ATOM 4222 C C . GLN A 1 533 ? 31.478 22.678 -26.354 1.00 83.56 533 GLN A C 1
ATOM 4224 O O . GLN A 1 533 ? 30.404 23.220 -26.108 1.00 83.56 533 GLN A O 1
ATOM 4229 N N . LYS A 1 534 ? 31.708 22.093 -27.543 1.00 85.44 534 LYS A N 1
ATOM 4230 C CA . LYS A 1 534 ? 30.732 22.089 -28.651 1.00 85.44 534 LYS A CA 1
ATOM 4231 C C . LYS A 1 534 ? 29.476 21.285 -28.300 1.00 85.44 534 LYS A C 1
ATOM 4233 O O . LYS A 1 534 ? 28.361 21.754 -28.521 1.00 85.44 534 LYS A O 1
ATOM 4238 N N . ALA A 1 535 ? 29.649 20.087 -27.739 1.00 86.56 535 ALA A N 1
ATOM 4239 C CA . ALA A 1 535 ? 28.543 19.225 -27.325 1.00 86.56 535 ALA A CA 1
ATOM 4240 C C . ALA A 1 535 ? 27.692 19.871 -26.221 1.00 86.56 535 ALA A C 1
ATOM 4242 O O . ALA A 1 535 ? 26.463 19.782 -26.252 1.00 86.56 535 ALA A O 1
ATOM 4243 N N . MET A 1 536 ? 28.337 20.563 -25.280 1.00 84.88 536 MET A N 1
ATOM 4244 C CA . MET A 1 536 ? 27.667 21.315 -24.227 1.00 84.88 536 MET A CA 1
ATOM 4245 C C . MET A 1 536 ? 26.787 22.419 -24.812 1.00 84.88 536 MET A C 1
ATOM 4247 O O . MET A 1 536 ? 25.593 22.423 -24.531 1.00 84.88 536 MET A O 1
ATOM 4251 N N . THR A 1 537 ? 27.322 23.272 -25.695 1.00 85.44 537 THR A N 1
ATOM 4252 C CA . THR A 1 537 ? 26.537 24.348 -26.328 1.00 85.44 537 THR A CA 1
ATOM 4253 C C . THR A 1 537 ? 25.336 23.805 -27.107 1.00 85.44 537 THR A C 1
ATOM 4255 O O . THR A 1 537 ? 24.237 24.339 -27.001 1.00 85.44 537 THR A O 1
ATOM 4258 N N . VAL A 1 538 ? 25.494 22.700 -27.847 1.00 89.88 538 VAL A N 1
ATOM 4259 C CA . VAL A 1 538 ? 24.358 22.053 -28.533 1.00 89.88 538 VAL A CA 1
ATOM 4260 C C . VAL A 1 538 ? 23.313 21.555 -27.530 1.00 89.88 538 VAL A C 1
ATOM 4262 O O . VAL A 1 538 ? 22.114 21.733 -27.747 1.00 89.88 538 VAL A O 1
ATOM 4265 N N . THR A 1 539 ? 23.753 20.960 -26.419 1.00 89.88 539 THR A N 1
ATOM 4266 C CA . THR A 1 539 ? 22.847 20.454 -25.379 1.00 89.88 539 THR A CA 1
ATOM 4267 C C . THR A 1 539 ? 22.080 21.587 -24.701 1.00 89.88 539 THR A C 1
ATOM 4269 O O . THR A 1 539 ? 20.882 21.448 -24.481 1.00 89.88 539 THR A O 1
ATOM 4272 N N . GLU A 1 540 ? 22.727 22.719 -24.422 1.00 89.38 540 GLU A N 1
ATOM 4273 C CA . GLU A 1 540 ? 22.096 23.914 -23.847 1.00 89.38 540 GLU A CA 1
ATOM 4274 C C . GLU A 1 540 ? 21.062 24.544 -24.794 1.00 89.38 540 GLU A C 1
ATOM 4276 O O . GLU A 1 540 ? 19.981 24.928 -24.348 1.00 89.38 540 GLU A O 1
ATOM 4281 N N . ILE A 1 541 ? 21.334 24.581 -26.106 1.00 92.69 541 ILE A N 1
ATOM 4282 C CA . ILE A 1 541 ? 20.358 25.045 -27.108 1.00 92.69 541 ILE A CA 1
ATOM 4283 C C . ILE A 1 541 ? 19.132 24.127 -27.120 1.00 92.69 541 ILE A C 1
ATOM 4285 O O . ILE A 1 541 ? 17.999 24.606 -27.053 1.00 92.69 541 ILE A O 1
ATOM 4289 N N . ILE A 1 542 ? 19.343 22.807 -27.178 1.00 94.62 542 ILE A N 1
ATOM 4290 C CA . ILE A 1 542 ? 18.250 21.823 -27.144 1.00 94.62 542 ILE A CA 1
ATOM 4291 C C . ILE A 1 542 ? 17.452 21.972 -25.846 1.00 94.62 542 ILE A C 1
ATOM 4293 O O . ILE A 1 542 ? 16.225 22.006 -25.881 1.00 94.62 542 ILE A O 1
ATOM 4297 N N . LEU A 1 543 ? 18.137 22.102 -24.710 1.00 94.31 543 LEU A N 1
ATOM 4298 C CA . LEU A 1 543 ? 17.539 22.312 -23.395 1.00 94.31 543 LEU A CA 1
ATOM 4299 C C . LEU A 1 543 ? 16.666 23.575 -23.362 1.00 94.31 543 LEU A C 1
ATOM 4301 O O . LEU A 1 543 ? 15.508 23.508 -22.941 1.00 94.31 543 LEU A O 1
ATOM 4305 N N . GLY A 1 544 ? 17.192 24.702 -23.847 1.00 94.06 544 GLY A N 1
ATOM 4306 C CA . GLY A 1 544 ? 16.475 25.971 -23.934 1.00 94.06 544 GLY A CA 1
ATOM 4307 C C . GLY A 1 544 ? 15.230 25.876 -24.817 1.00 94.06 544 GLY A C 1
ATOM 4308 O O . GLY A 1 544 ? 14.144 26.270 -24.390 1.00 94.06 544 GLY A O 1
ATOM 4309 N N . LEU A 1 545 ? 15.346 25.269 -26.004 1.00 96.06 545 LEU A N 1
ATOM 4310 C CA . LEU A 1 545 ? 14.209 25.043 -26.906 1.00 96.06 545 LEU A CA 1
ATOM 4311 C C . LEU A 1 545 ? 13.151 24.123 -26.284 1.00 96.06 545 LEU A C 1
ATOM 4313 O O . LEU A 1 545 ? 11.962 24.434 -26.351 1.00 96.06 545 LEU A O 1
ATOM 4317 N N . CYS A 1 546 ? 13.565 23.028 -25.642 1.00 95.81 546 CYS A N 1
ATOM 4318 C CA . CYS A 1 546 ? 12.671 22.119 -24.923 1.00 95.81 546 CYS A CA 1
ATOM 4319 C C . CYS A 1 546 ? 11.875 22.857 -23.837 1.00 95.81 546 CYS A C 1
ATOM 4321 O O . CYS A 1 546 ? 10.657 22.698 -23.749 1.00 95.81 546 CYS A O 1
ATOM 4323 N N . LEU A 1 547 ? 12.532 23.712 -23.047 1.00 95.25 547 LEU A N 1
ATOM 4324 C CA . LEU A 1 547 ? 11.870 24.511 -22.015 1.00 95.25 547 LEU A CA 1
ATOM 4325 C C . LEU A 1 547 ? 10.937 25.576 -22.609 1.00 95.25 547 LEU A C 1
ATOM 4327 O O . LEU A 1 547 ? 9.810 25.711 -22.142 1.00 95.25 547 LEU A O 1
ATOM 4331 N N . VAL A 1 548 ? 11.334 26.300 -23.658 1.00 96.06 548 VAL A N 1
ATOM 4332 C CA . VAL A 1 548 ? 10.463 27.315 -24.284 1.00 96.06 548 VAL A CA 1
ATOM 4333 C C . VAL A 1 548 ? 9.214 26.666 -24.890 1.00 96.06 548 VAL A C 1
ATOM 4335 O O . VAL A 1 548 ? 8.089 27.044 -24.549 1.00 96.06 548 VAL A O 1
ATOM 4338 N N . LEU A 1 549 ? 9.403 25.637 -25.721 1.00 96.19 549 LEU A N 1
ATOM 4339 C CA . LEU A 1 549 ? 8.322 24.928 -26.415 1.00 96.19 549 LEU A CA 1
ATOM 4340 C C . LEU A 1 549 ? 7.489 24.033 -25.482 1.00 96.19 549 LEU A C 1
ATOM 4342 O O . LEU A 1 549 ? 6.421 23.555 -25.869 1.00 96.19 549 LEU A O 1
ATOM 4346 N N . GLY A 1 550 ? 7.963 23.788 -24.258 1.00 93.25 550 GLY A N 1
ATOM 4347 C CA . GLY A 1 550 ? 7.321 22.886 -23.306 1.00 93.25 550 GLY A CA 1
ATOM 4348 C C . GLY A 1 550 ? 7.331 21.434 -23.776 1.00 93.25 550 GLY A C 1
ATOM 4349 O O . GLY A 1 550 ? 6.300 20.768 -23.706 1.00 93.25 550 GLY A O 1
ATOM 4350 N N . PHE A 1 551 ? 8.466 20.971 -24.300 1.00 95.31 551 PHE A N 1
ATOM 4351 C CA . PHE A 1 551 ? 8.712 19.602 -24.747 1.00 95.31 551 PHE A CA 1
ATOM 4352 C C . PHE A 1 551 ? 9.654 18.887 -23.776 1.00 95.31 551 PHE A C 1
ATOM 4354 O O . PHE A 1 551 ? 10.721 19.405 -23.451 1.00 95.31 551 PHE A O 1
ATOM 4361 N N . CYS A 1 552 ? 9.278 17.693 -23.317 1.00 92.56 552 CYS A N 1
ATOM 4362 C CA . CYS A 1 552 ? 9.996 16.931 -22.295 1.00 92.56 552 CYS A CA 1
ATOM 4363 C C . CYS A 1 552 ? 10.308 17.769 -21.042 1.00 92.56 552 CYS A C 1
ATOM 4365 O O . CYS A 1 552 ? 11.381 17.636 -20.454 1.00 92.56 552 CYS A O 1
ATOM 4367 N N . THR A 1 553 ? 9.375 18.623 -20.614 1.00 91.00 553 THR A N 1
ATOM 4368 C CA . THR A 1 553 ? 9.619 19.694 -19.629 1.00 91.00 553 THR A CA 1
ATOM 4369 C C . THR A 1 553 ? 10.167 19.170 -18.303 1.00 91.00 553 THR A C 1
ATOM 4371 O O . THR A 1 553 ? 11.052 19.787 -17.722 1.00 91.00 553 THR A O 1
ATOM 4374 N N . PHE A 1 554 ? 9.689 18.010 -17.836 1.00 89.44 554 PHE A N 1
ATOM 4375 C CA . PHE A 1 554 ? 10.203 17.370 -16.619 1.00 89.44 554 PHE A CA 1
ATOM 4376 C C . PHE A 1 554 ? 11.694 17.021 -16.740 1.00 89.44 554 PHE A C 1
ATOM 4378 O O . PHE A 1 554 ? 12.487 17.340 -15.857 1.00 89.44 554 PHE A O 1
ATOM 4385 N N . LEU A 1 555 ? 12.086 16.393 -17.852 1.00 90.94 555 LEU A N 1
ATOM 4386 C CA . LEU A 1 555 ? 13.475 16.003 -18.107 1.00 90.94 555 LEU A CA 1
ATOM 4387 C C . LEU A 1 555 ? 14.354 17.227 -18.367 1.00 90.94 555 LEU A C 1
ATOM 4389 O O . LEU A 1 555 ? 15.478 17.280 -17.882 1.00 90.94 555 LEU A O 1
ATOM 4393 N N . ALA A 1 556 ? 13.829 18.220 -19.086 1.00 93.69 556 ALA A N 1
ATOM 4394 C CA . ALA A 1 556 ? 14.510 19.478 -19.349 1.00 93.69 556 ALA A CA 1
ATOM 4395 C C . ALA A 1 556 ? 14.751 20.270 -18.048 1.00 93.69 556 ALA A C 1
ATOM 4397 O O . ALA A 1 556 ? 15.867 20.705 -17.793 1.00 93.69 556 ALA A O 1
ATOM 4398 N N . GLY A 1 557 ? 13.757 20.382 -17.162 1.00 92.06 557 GLY A N 1
ATOM 4399 C CA . GLY A 1 557 ? 13.934 20.987 -15.837 1.00 92.06 557 GLY A CA 1
ATOM 4400 C C . GLY A 1 557 ? 14.987 20.254 -15.000 1.00 92.06 557 GLY A C 1
ATOM 4401 O O . GLY A 1 557 ? 15.914 20.878 -14.488 1.00 92.06 557 GLY A O 1
ATOM 4402 N N . GLY A 1 558 ? 14.925 18.919 -14.950 1.00 90.88 558 GLY A N 1
ATOM 4403 C CA . GLY A 1 558 ? 15.923 18.108 -14.246 1.00 90.88 558 GLY A CA 1
ATOM 4404 C C . GLY A 1 558 ? 17.342 18.280 -14.799 1.00 90.88 558 GLY A C 1
ATOM 4405 O O . GLY A 1 558 ? 18.280 18.504 -14.034 1.00 90.88 558 GLY A O 1
ATOM 4406 N N . LEU A 1 559 ? 17.506 18.243 -16.126 1.00 92.56 559 LEU A N 1
ATOM 4407 C CA . LEU A 1 559 ? 18.797 18.459 -16.784 1.00 92.56 559 LEU A CA 1
ATOM 4408 C C . LEU A 1 559 ? 19.329 19.877 -16.531 1.00 92.56 559 LEU A C 1
ATOM 4410 O O . LEU A 1 559 ? 20.511 20.038 -16.241 1.00 92.56 559 LEU A O 1
ATOM 4414 N N . SER A 1 560 ? 18.454 20.886 -16.558 1.00 92.44 560 SER A N 1
ATOM 4415 C CA . SER A 1 560 ? 18.801 22.267 -16.211 1.00 92.44 560 SER A CA 1
ATOM 4416 C C . SER A 1 560 ? 19.306 22.376 -14.772 1.00 92.44 560 SER A C 1
ATOM 4418 O O . SER A 1 560 ? 20.314 23.036 -14.538 1.00 92.44 560 SER A O 1
ATOM 4420 N N . ALA A 1 561 ? 18.654 21.723 -13.804 1.00 91.56 561 ALA A N 1
ATOM 4421 C CA . ALA A 1 561 ? 19.101 21.739 -12.410 1.00 91.56 561 ALA A CA 1
ATOM 4422 C C . ALA A 1 561 ? 20.490 21.096 -12.254 1.00 91.56 561 ALA A C 1
ATOM 4424 O O . ALA A 1 561 ? 21.358 21.653 -11.580 1.00 91.56 561 ALA A O 1
ATOM 4425 N N . VAL A 1 562 ? 20.723 19.964 -12.929 1.00 90.56 562 VAL A N 1
ATOM 4426 C CA . VAL A 1 562 ? 22.026 19.280 -12.947 1.00 90.56 562 VAL A CA 1
ATOM 4427 C C . VAL A 1 562 ? 23.103 20.157 -13.584 1.00 90.56 562 VAL A C 1
ATOM 4429 O O . VAL A 1 562 ? 24.187 20.284 -13.021 1.00 90.56 562 VAL A O 1
ATOM 4432 N N . PHE A 1 563 ? 22.824 20.796 -14.721 1.00 88.44 563 PHE A N 1
ATOM 4433 C CA . PHE A 1 563 ? 23.794 21.658 -15.400 1.00 88.44 563 PHE A CA 1
ATOM 4434 C C . PHE A 1 563 ? 24.164 22.881 -14.567 1.00 88.44 563 PHE A C 1
ATOM 4436 O O . PHE A 1 563 ? 25.349 23.163 -14.407 1.00 88.44 563 PHE A O 1
ATOM 4443 N N . VAL A 1 564 ? 23.183 23.557 -13.963 1.00 85.81 564 VAL A N 1
ATOM 4444 C CA . VAL A 1 564 ? 23.460 24.692 -13.071 1.00 85.81 564 VAL A CA 1
ATOM 4445 C C . VAL A 1 564 ? 24.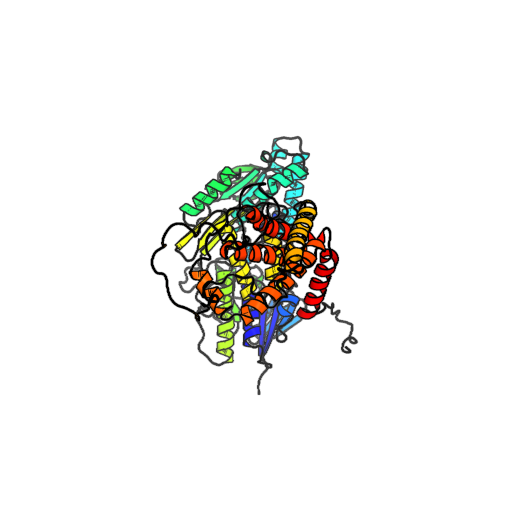297 24.240 -11.870 1.00 85.81 564 VAL A C 1
ATOM 4447 O O . VAL A 1 564 ? 25.253 24.924 -11.510 1.00 85.81 564 VAL A O 1
ATOM 4450 N N . ALA A 1 565 ? 24.009 23.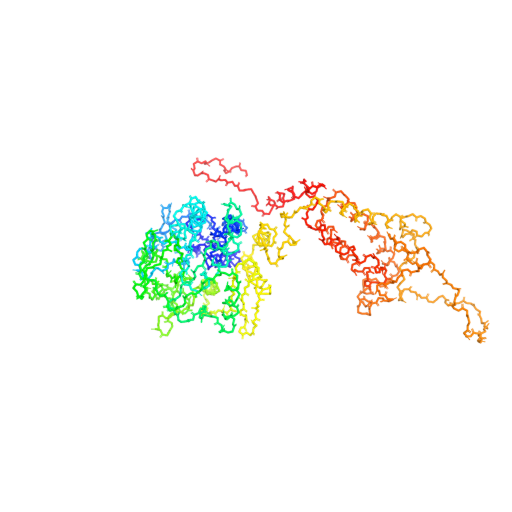070 -11.286 1.00 85.69 565 ALA A N 1
ATOM 4451 C CA . ALA A 1 565 ? 24.807 22.516 -10.191 1.00 85.69 565 ALA A CA 1
ATOM 4452 C C . ALA A 1 565 ? 26.253 22.202 -10.617 1.00 85.69 565 ALA A C 1
ATOM 4454 O O . ALA A 1 565 ? 27.191 22.554 -9.900 1.00 85.69 565 ALA A O 1
ATOM 4455 N N . ILE A 1 566 ? 26.446 21.598 -11.794 1.00 83.50 566 ILE A N 1
ATOM 4456 C CA . ILE A 1 566 ? 27.778 21.339 -12.361 1.00 83.50 566 ILE A CA 1
ATOM 4457 C C . ILE A 1 566 ? 28.530 22.654 -12.586 1.00 83.50 566 ILE A C 1
ATOM 4459 O O . ILE A 1 566 ? 29.699 22.737 -12.218 1.00 83.50 566 ILE A O 1
ATOM 4463 N N . PHE A 1 567 ? 27.875 23.689 -13.118 1.00 81.88 567 PHE A N 1
ATOM 4464 C CA . PHE A 1 567 ? 28.502 24.993 -13.343 1.00 81.88 567 PHE A CA 1
ATOM 4465 C C . PHE A 1 567 ? 28.873 25.728 -12.063 1.00 81.88 567 PHE A C 1
ATOM 4467 O O . PHE A 1 567 ? 29.926 26.366 -12.006 1.00 81.88 567 PHE A O 1
ATOM 4474 N N . CYS A 1 568 ? 28.041 25.620 -11.024 1.00 81.06 568 CYS A N 1
ATOM 4475 C CA . CYS A 1 568 ? 28.403 26.095 -9.694 1.00 81.06 568 CYS A CA 1
ATOM 4476 C C . CYS A 1 568 ? 29.699 25.423 -9.239 1.00 81.06 568 CYS A C 1
ATOM 4478 O O . CYS A 1 568 ? 30.661 26.114 -8.917 1.00 81.06 568 CYS A O 1
ATOM 4480 N N . LEU A 1 569 ? 29.753 24.090 -9.277 1.00 80.88 569 LEU A N 1
ATOM 4481 C CA . LEU A 1 569 ? 30.909 23.329 -8.803 1.00 80.88 569 LEU A CA 1
ATOM 4482 C C . LEU A 1 569 ? 32.161 23.489 -9.687 1.00 80.88 569 LEU A C 1
ATOM 4484 O O . LEU A 1 569 ? 33.272 23.304 -9.195 1.00 80.88 569 LEU A O 1
ATOM 4488 N N . SER A 1 570 ? 32.019 23.850 -10.965 1.00 72.25 570 SER A N 1
ATOM 4489 C CA . SER A 1 570 ? 33.152 24.068 -11.874 1.00 72.25 570 SER A CA 1
ATOM 4490 C C . SER A 1 570 ? 33.769 25.470 -11.786 1.00 72.25 570 SER A C 1
ATOM 4492 O O . SER A 1 570 ? 34.736 25.739 -12.497 1.00 72.25 570 SER A O 1
ATOM 4494 N N . GLY A 1 571 ? 33.229 26.364 -10.947 1.00 67.62 571 GLY A N 1
ATOM 4495 C CA . GLY A 1 571 ? 33.667 27.765 -10.862 1.00 67.62 571 GLY A CA 1
ATOM 4496 C C . GLY A 1 571 ? 33.255 28.610 -12.075 1.00 67.62 571 GLY A C 1
ATOM 4497 O O . GLY A 1 571 ? 33.767 29.708 -12.269 1.00 67.62 571 GLY A O 1
ATOM 4498 N N . MET A 1 572 ? 32.335 28.100 -12.902 1.00 70.25 572 MET A N 1
ATOM 4499 C CA . MET A 1 572 ? 31.827 28.770 -14.106 1.00 70.25 572 MET A CA 1
ATOM 4500 C C . MET A 1 572 ? 30.458 29.427 -13.880 1.00 70.25 572 MET A C 1
ATOM 4502 O O . MET A 1 572 ? 29.798 29.821 -14.839 1.00 70.25 572 MET A O 1
ATOM 4506 N N . ASN A 1 573 ? 30.011 29.519 -12.625 1.00 72.62 573 ASN A N 1
ATOM 4507 C CA . ASN A 1 573 ? 28.749 30.144 -12.255 1.00 72.62 573 ASN A CA 1
ATOM 4508 C C . ASN A 1 573 ? 28.917 31.123 -11.090 1.00 72.62 573 ASN A C 1
ATOM 4510 O O . ASN A 1 573 ? 29.831 31.005 -10.270 1.00 72.62 573 ASN A O 1
ATOM 4514 N N . TYR A 1 574 ? 27.971 32.049 -10.993 1.00 79.69 574 TYR A N 1
ATOM 4515 C CA . TYR A 1 574 ? 27.941 33.128 -10.014 1.00 79.69 574 TYR A CA 1
ATOM 4516 C C . TYR A 1 574 ? 26.761 32.972 -9.059 1.00 79.69 574 TYR A C 1
ATOM 4518 O O . TYR A 1 574 ? 25.717 32.424 -9.425 1.00 79.69 574 TYR A O 1
ATOM 4526 N N . TRP A 1 575 ? 26.898 33.512 -7.844 1.00 79.75 575 TRP A N 1
ATOM 4527 C CA . TRP A 1 575 ? 25.842 33.465 -6.823 1.00 79.75 575 TRP A CA 1
ATOM 4528 C C . TRP A 1 575 ? 24.495 34.017 -7.310 1.00 79.75 575 TRP A C 1
ATOM 4530 O O . TRP A 1 575 ? 23.443 33.498 -6.942 1.00 79.75 575 TRP A O 1
ATOM 4540 N N . VAL A 1 576 ? 24.529 35.002 -8.212 1.00 78.19 576 VAL A N 1
ATOM 4541 C CA . VAL A 1 576 ? 23.344 35.628 -8.821 1.00 78.19 576 VAL A CA 1
ATOM 4542 C C . VAL A 1 576 ? 22.491 34.640 -9.626 1.00 78.19 576 VAL A C 1
ATOM 4544 O O . VAL A 1 576 ? 21.315 34.905 -9.830 1.00 78.19 576 VAL A O 1
ATOM 4547 N N . ASN A 1 577 ? 23.018 33.482 -10.040 1.00 78.19 577 ASN A N 1
ATOM 4548 C CA . ASN A 1 577 ? 22.290 32.520 -10.881 1.00 78.19 577 ASN A CA 1
ATOM 4549 C C . ASN A 1 577 ? 21.899 31.236 -10.146 1.00 78.19 577 ASN A C 1
ATOM 4551 O O . ASN A 1 577 ? 21.286 30.346 -10.734 1.00 78.19 577 ASN A O 1
ATOM 4555 N N . VAL A 1 578 ? 22.216 31.118 -8.854 1.00 82.75 578 VAL A N 1
ATOM 4556 C CA . VAL A 1 578 ? 21.880 29.924 -8.059 1.00 82.75 578 VAL A CA 1
ATOM 4557 C C . VAL A 1 578 ? 20.362 29.706 -7.995 1.00 82.75 578 VAL A C 1
ATOM 4559 O O . VAL A 1 578 ? 19.902 28.564 -7.950 1.00 82.75 578 VAL A O 1
ATOM 4562 N N . TRP A 1 579 ? 19.564 30.777 -8.094 1.00 85.38 579 TRP A N 1
ATOM 4563 C CA . TRP A 1 579 ? 18.102 30.685 -8.155 1.00 85.38 579 TRP A CA 1
ATOM 4564 C C . TRP A 1 579 ? 17.596 29.821 -9.323 1.00 85.38 579 TRP A C 1
ATOM 4566 O O . TRP A 1 579 ? 16.521 29.225 -9.214 1.00 85.38 579 TRP A O 1
ATOM 4576 N N . MET A 1 580 ? 18.372 29.693 -10.410 1.00 88.19 580 MET A N 1
ATOM 4577 C CA . MET A 1 580 ? 18.008 28.871 -11.566 1.00 88.19 580 MET A CA 1
ATOM 4578 C C . MET A 1 580 ? 17.850 27.395 -11.197 1.00 88.19 580 MET A C 1
ATOM 4580 O O . MET A 1 580 ? 17.056 26.714 -11.837 1.00 88.19 580 MET A O 1
ATOM 4584 N N . VAL A 1 581 ? 18.529 26.895 -10.153 1.00 89.06 581 VAL A N 1
ATOM 4585 C CA . VAL A 1 581 ? 18.323 25.524 -9.651 1.00 89.06 581 VAL A CA 1
ATOM 4586 C C . VAL A 1 581 ? 16.892 25.354 -9.146 1.00 89.06 581 VAL A C 1
ATOM 4588 O O . VAL A 1 581 ? 16.207 24.402 -9.515 1.00 89.06 581 VAL A O 1
ATOM 4591 N N . PHE A 1 582 ? 16.406 26.299 -8.341 1.00 89.75 582 PHE A N 1
ATOM 4592 C CA . PHE A 1 582 ? 15.047 26.248 -7.805 1.00 89.75 582 PHE A CA 1
ATOM 4593 C C . PHE A 1 582 ? 14.005 26.450 -8.905 1.00 89.75 582 PHE A C 1
ATOM 4595 O O . PHE A 1 582 ? 12.998 25.745 -8.917 1.00 89.75 582 PHE A O 1
ATOM 4602 N N . ALA A 1 583 ? 14.266 27.342 -9.866 1.00 89.50 583 ALA A N 1
ATOM 4603 C CA . ALA A 1 583 ? 13.405 27.505 -11.034 1.00 89.50 583 ALA A CA 1
ATOM 4604 C C . ALA A 1 583 ? 13.350 26.227 -11.886 1.00 89.50 583 ALA A C 1
ATOM 4606 O O . ALA A 1 583 ? 12.266 25.796 -12.274 1.00 89.50 583 ALA A O 1
ATOM 4607 N N . ALA A 1 584 ? 14.499 25.589 -12.121 1.00 90.62 584 ALA A N 1
ATOM 4608 C CA . ALA A 1 584 ? 14.617 24.342 -12.867 1.00 90.62 584 ALA A CA 1
ATOM 4609 C C . ALA A 1 584 ? 13.852 23.190 -12.200 1.00 90.62 584 ALA A C 1
ATOM 4611 O O . ALA A 1 584 ? 13.159 22.442 -12.886 1.00 90.62 584 ALA A O 1
ATOM 4612 N N . ILE A 1 585 ? 13.900 23.093 -10.868 1.00 88.06 585 ILE A N 1
ATOM 4613 C CA . ILE A 1 585 ? 13.099 22.128 -10.101 1.00 88.06 585 ILE A CA 1
ATOM 4614 C C . ILE A 1 585 ? 11.607 22.480 -10.175 1.00 88.06 585 ILE A C 1
ATOM 4616 O O . ILE A 1 585 ? 10.777 21.605 -10.412 1.00 88.06 585 ILE A O 1
ATOM 4620 N N . ALA A 1 586 ? 11.245 23.757 -10.025 1.00 86.56 586 ALA A N 1
ATOM 4621 C CA . ALA A 1 586 ? 9.849 24.194 -10.038 1.00 86.56 586 ALA A CA 1
ATOM 4622 C C . ALA A 1 586 ? 9.145 23.885 -11.371 1.00 86.56 586 ALA A C 1
ATOM 4624 O O . ALA A 1 586 ? 7.987 23.464 -11.372 1.00 86.56 586 ALA A O 1
ATOM 4625 N N . VAL A 1 587 ? 9.834 24.032 -12.508 1.00 88.81 587 VAL A N 1
ATOM 4626 C CA . VAL A 1 587 ? 9.246 23.762 -13.836 1.00 88.81 587 VAL A CA 1
ATOM 4627 C C . VAL A 1 587 ? 9.043 22.270 -14.121 1.00 88.81 587 VAL A C 1
ATOM 4629 O O . VAL A 1 587 ? 8.297 21.924 -15.041 1.00 88.81 587 VAL A O 1
ATOM 4632 N N . MET A 1 588 ? 9.624 21.375 -13.309 1.00 86.44 588 MET A N 1
ATOM 4633 C CA . MET A 1 588 ? 9.370 19.929 -13.385 1.00 86.44 588 MET A CA 1
ATOM 4634 C C . MET A 1 588 ? 7.937 19.555 -12.977 1.00 86.44 588 MET A C 1
ATOM 4636 O O . MET A 1 588 ? 7.511 18.427 -13.199 1.00 86.44 588 MET A O 1
ATOM 4640 N N . ASN A 1 589 ? 7.144 20.489 -12.449 1.00 78.62 589 ASN A N 1
ATOM 4641 C CA . ASN A 1 589 ? 5.748 20.270 -12.058 1.00 78.62 589 ASN A CA 1
ATOM 4642 C C . ASN A 1 589 ? 4.773 19.948 -13.220 1.00 78.62 589 ASN A C 1
ATOM 4644 O O . ASN A 1 589 ? 3.582 19.739 -12.986 1.00 78.62 589 ASN A O 1
ATOM 4648 N N . GLY A 1 590 ? 5.249 19.906 -14.470 1.00 79.44 590 GLY A N 1
ATOM 4649 C CA . GLY A 1 590 ? 4.454 19.509 -15.634 1.00 79.44 590 GLY A CA 1
ATOM 4650 C C . GLY A 1 590 ? 3.855 20.663 -16.441 1.00 79.44 590 GLY A C 1
ATOM 4651 O O . GLY A 1 590 ? 2.935 20.429 -17.226 1.00 79.44 590 GLY A O 1
ATOM 4652 N N . SER A 1 591 ? 4.388 21.880 -16.310 1.00 86.94 591 SER A N 1
ATOM 4653 C CA . SER A 1 591 ? 3.967 23.072 -17.074 1.00 86.94 591 SER A CA 1
ATOM 4654 C C . SER A 1 591 ? 3.959 22.917 -18.598 1.00 86.94 591 SER A C 1
ATOM 4656 O O . SER A 1 591 ? 3.177 23.582 -19.278 1.00 86.94 591 SER A O 1
ATOM 4658 N N . GLY A 1 592 ? 4.744 21.985 -19.145 1.00 86.19 592 GLY A N 1
ATOM 4659 C CA . GLY A 1 592 ? 4.650 21.530 -20.538 1.00 86.19 592 GLY A CA 1
ATOM 4660 C C . GLY A 1 592 ? 3.246 21.115 -20.973 1.00 86.19 592 GLY A C 1
ATOM 4661 O O . GLY A 1 592 ? 2.832 21.419 -22.088 1.00 86.19 592 GLY A O 1
ATOM 4662 N N . ARG A 1 593 ? 2.501 20.426 -20.100 1.00 85.06 593 ARG A N 1
ATOM 4663 C CA . ARG A 1 593 ? 1.149 19.930 -20.409 1.00 85.06 593 ARG A CA 1
ATOM 4664 C C . ARG A 1 593 ? 0.094 21.030 -20.359 1.00 85.06 593 ARG A C 1
ATOM 4666 O O . ARG A 1 593 ? -0.940 20.875 -20.994 1.00 85.06 593 ARG A O 1
ATOM 4673 N N . SER A 1 594 ? 0.342 22.095 -19.594 1.00 84.38 594 SER A N 1
ATOM 4674 C CA . SER A 1 594 ? -0.565 23.243 -19.490 1.00 84.38 594 SER A CA 1
ATOM 4675 C C . SER A 1 594 ? -0.470 24.139 -20.721 1.00 84.38 594 SER A C 1
ATOM 4677 O O . SER A 1 594 ? -1.487 24.589 -21.234 1.00 84.38 594 SER A O 1
ATOM 4679 N N . PHE A 1 595 ? 0.752 24.397 -21.194 1.00 87.88 595 PHE A N 1
ATOM 4680 C CA . PHE A 1 595 ? 0.999 25.210 -22.382 1.00 87.88 595 PHE A CA 1
ATOM 4681 C C . PHE A 1 595 ? 2.312 24.782 -23.044 1.00 87.88 595 PHE A C 1
ATOM 4683 O O . PHE A 1 595 ? 3.383 25.248 -22.656 1.00 87.88 595 PHE A O 1
ATOM 4690 N N . GLY A 1 596 ? 2.265 23.858 -24.000 1.00 91.25 596 GLY A N 1
ATOM 4691 C CA . GLY A 1 596 ? 3.465 23.335 -24.657 1.00 91.25 596 GLY A CA 1
ATOM 4692 C C . GLY A 1 596 ? 3.242 22.013 -25.384 1.00 91.25 596 GLY A C 1
ATOM 4693 O O . GLY A 1 596 ? 2.140 21.460 -25.398 1.00 91.25 596 GLY A O 1
ATOM 4694 N N . LEU A 1 597 ? 4.309 21.499 -25.995 1.00 94.00 597 LEU A N 1
ATOM 4695 C CA . LEU A 1 597 ? 4.270 20.272 -26.796 1.00 94.00 597 LEU A CA 1
ATOM 4696 C C . LEU A 1 597 ? 3.988 19.005 -25.972 1.00 94.00 597 LEU A C 1
ATOM 4698 O O . LEU A 1 597 ? 3.426 18.043 -26.502 1.00 94.00 597 LEU A O 1
ATOM 4702 N N . ASP A 1 598 ? 4.301 19.004 -24.675 1.00 91.00 598 ASP A N 1
ATOM 4703 C CA . ASP A 1 598 ? 4.012 17.895 -23.757 1.00 91.00 598 ASP A CA 1
ATOM 4704 C C . ASP A 1 598 ? 2.517 17.573 -23.653 1.00 91.00 598 ASP A C 1
ATOM 4706 O O . ASP A 1 598 ? 2.168 16.441 -23.305 1.00 91.00 598 ASP A O 1
ATOM 4710 N N . MET A 1 599 ? 1.630 18.518 -23.991 1.00 89.88 599 MET A N 1
ATOM 4711 C CA . MET A 1 599 ? 0.188 18.270 -24.070 1.00 89.88 599 MET A CA 1
ATOM 4712 C C . MET A 1 599 ? -0.148 17.133 -25.047 1.00 89.88 599 MET A C 1
ATOM 4714 O O . MET A 1 599 ? -1.030 16.325 -24.758 1.00 89.88 599 MET A O 1
ATOM 4718 N N . TRP A 1 600 ? 0.580 17.028 -26.161 1.00 92.50 600 TRP A N 1
ATOM 4719 C CA . TRP A 1 600 ? 0.409 15.956 -27.148 1.00 92.50 600 TRP A CA 1
ATOM 4720 C C . TRP A 1 600 ? 1.458 14.858 -26.996 1.00 92.50 600 TRP A C 1
ATOM 4722 O O . TRP A 1 600 ? 1.133 13.673 -27.104 1.00 92.50 600 TRP A O 1
ATOM 4732 N N . PHE A 1 601 ? 2.708 15.238 -26.717 1.00 90.69 601 PHE A N 1
ATOM 4733 C CA . PHE A 1 601 ? 3.823 14.300 -26.660 1.00 90.69 601 PHE A CA 1
ATOM 4734 C C . PHE A 1 601 ? 3.699 13.313 -25.498 1.00 90.69 601 PHE A C 1
ATOM 4736 O O . PHE A 1 601 ? 3.861 12.115 -25.717 1.00 90.69 601 PHE A O 1
ATOM 4743 N N . VAL A 1 602 ? 3.360 13.766 -24.284 1.00 86.94 602 VAL A N 1
ATOM 4744 C CA . VAL A 1 602 ? 3.290 12.872 -23.115 1.00 86.94 602 VAL A CA 1
ATOM 4745 C C . VAL A 1 602 ? 2.185 11.818 -23.274 1.00 86.94 602 VAL A C 1
ATOM 4747 O O . VAL A 1 602 ? 2.499 10.635 -23.135 1.00 86.94 602 VAL A O 1
ATOM 4750 N N . PRO A 1 603 ? 0.929 12.160 -23.641 1.00 87.06 603 PRO A N 1
ATOM 4751 C CA . PRO A 1 603 ? -0.097 11.145 -23.896 1.00 87.06 603 PRO A CA 1
ATOM 4752 C C . PRO A 1 603 ? 0.254 10.206 -25.056 1.00 87.06 603 PRO A C 1
ATOM 4754 O O . PRO A 1 603 ? -0.026 9.006 -24.993 1.00 87.06 603 PRO A O 1
ATOM 4757 N N . TRP A 1 604 ? 0.877 10.728 -26.119 1.00 91.50 604 TRP A N 1
ATOM 4758 C CA . TRP A 1 604 ? 1.355 9.902 -27.226 1.00 91.50 604 TRP A CA 1
ATOM 4759 C C . TRP A 1 604 ? 2.432 8.913 -26.766 1.00 91.50 604 TRP A C 1
ATOM 4761 O O . TRP A 1 604 ? 2.355 7.731 -27.110 1.00 91.50 604 TRP A O 1
ATOM 4771 N N . LEU A 1 605 ? 3.390 9.362 -25.955 1.00 87.75 605 LEU A N 1
ATOM 4772 C CA . LEU A 1 605 ? 4.470 8.544 -25.412 1.00 87.75 605 LEU A CA 1
ATOM 4773 C C . LEU A 1 605 ? 3.917 7.458 -24.481 1.00 87.75 605 LEU A C 1
ATOM 4775 O O . LEU A 1 605 ? 4.247 6.285 -24.656 1.00 87.75 605 LEU A O 1
ATOM 4779 N N . GLU A 1 606 ? 3.024 7.822 -23.554 1.00 83.81 606 GLU A N 1
ATOM 4780 C CA . GLU A 1 606 ? 2.335 6.889 -22.650 1.00 83.81 606 GLU A CA 1
ATOM 4781 C C . GLU A 1 606 ? 1.579 5.810 -23.442 1.00 83.81 606 GLU A C 1
ATOM 4783 O O . GLU A 1 606 ? 1.733 4.612 -23.184 1.00 83.81 606 GLU A O 1
ATOM 4788 N N . LYS A 1 607 ? 0.815 6.210 -24.467 1.00 84.69 607 LYS A N 1
ATOM 4789 C CA . LYS A 1 607 ? 0.060 5.284 -25.324 1.00 84.69 607 LYS A CA 1
ATOM 4790 C C . LYS A 1 607 ? 0.980 4.386 -26.151 1.00 84.69 607 LYS A C 1
ATOM 4792 O O . LYS A 1 607 ? 0.702 3.196 -26.289 1.00 84.69 607 LYS A O 1
ATOM 4797 N N . THR A 1 608 ? 2.053 4.935 -26.712 1.00 87.12 608 THR A N 1
ATOM 4798 C CA . THR A 1 608 ? 2.959 4.214 -27.618 1.00 87.12 608 THR A CA 1
ATOM 4799 C C . THR A 1 608 ? 3.834 3.229 -26.853 1.00 87.12 608 THR A C 1
ATOM 4801 O O . THR A 1 608 ? 3.847 2.043 -27.185 1.00 87.12 608 THR A O 1
ATOM 4804 N N . LEU A 1 609 ? 4.495 3.676 -25.781 1.00 85.31 609 LEU A N 1
ATOM 4805 C CA . LEU A 1 609 ? 5.297 2.805 -24.920 1.00 85.31 609 LEU A CA 1
ATOM 4806 C C . LEU A 1 609 ? 4.424 1.787 -24.184 1.00 85.31 609 LEU A C 1
ATOM 4808 O O . LEU A 1 609 ? 4.806 0.621 -24.082 1.00 85.31 609 LEU A O 1
ATOM 4812 N N . GLY A 1 610 ? 3.238 2.198 -23.725 1.00 79.50 610 GLY A N 1
ATOM 4813 C CA . GLY A 1 610 ? 2.265 1.307 -23.099 1.00 79.50 610 GLY A CA 1
ATOM 4814 C C . GLY A 1 610 ? 1.863 0.165 -24.030 1.00 79.50 610 GLY A C 1
ATOM 4815 O O . GLY A 1 610 ? 2.013 -1.001 -23.666 1.00 79.50 610 GLY A O 1
ATOM 4816 N N . LYS A 1 611 ? 1.455 0.485 -25.266 1.00 82.75 611 LYS A N 1
ATOM 4817 C CA . LYS A 1 611 ? 1.122 -0.520 -26.289 1.00 82.75 611 LYS A CA 1
ATOM 4818 C C . LYS A 1 611 ? 2.310 -1.406 -26.656 1.00 82.75 611 LYS A C 1
ATOM 4820 O O . LYS A 1 611 ? 2.153 -2.619 -26.729 1.00 82.75 611 LYS A O 1
ATOM 4825 N N . ALA A 1 612 ? 3.493 -0.827 -26.866 1.00 83.75 612 ALA A N 1
ATOM 4826 C CA . ALA A 1 612 ? 4.688 -1.592 -27.222 1.00 83.75 612 ALA A CA 1
ATOM 4827 C C . ALA A 1 612 ? 5.105 -2.568 -26.110 1.00 83.75 612 ALA A C 1
ATOM 4829 O O . ALA A 1 612 ? 5.606 -3.659 -26.383 1.00 83.75 612 ALA A O 1
ATOM 4830 N N . ARG A 1 613 ? 4.905 -2.184 -24.844 1.00 80.94 613 ARG A N 1
ATOM 4831 C CA . ARG A 1 613 ? 5.337 -2.977 -23.693 1.00 80.94 613 ARG A CA 1
ATOM 4832 C C . ARG A 1 613 ? 4.314 -4.013 -23.234 1.00 80.94 613 ARG A C 1
ATOM 4834 O O . ARG A 1 613 ? 4.725 -5.118 -22.875 1.00 80.94 613 ARG A O 1
ATOM 4841 N N . TYR A 1 614 ? 3.037 -3.639 -23.199 1.00 78.31 614 TYR A N 1
ATOM 4842 C CA . TYR A 1 614 ? 1.954 -4.418 -22.585 1.00 78.31 614 TYR A CA 1
ATOM 4843 C C . TYR A 1 614 ? 0.931 -4.944 -23.597 1.00 78.31 614 TYR A C 1
ATOM 4845 O O . TYR A 1 614 ? 0.063 -5.727 -23.226 1.00 78.31 614 TYR A O 1
ATOM 4853 N N . GLY A 1 615 ? 1.040 -4.563 -24.871 1.00 79.44 615 GLY A N 1
ATOM 4854 C CA . GLY A 1 615 ? 0.079 -4.939 -25.900 1.00 79.44 615 GLY A CA 1
ATOM 4855 C C . GLY A 1 615 ? -1.221 -4.139 -25.821 1.00 79.44 615 GLY A C 1
ATOM 4856 O O . GLY A 1 615 ? -1.320 -3.111 -25.148 1.00 79.44 615 GLY A O 1
ATOM 4857 N N . VAL A 1 616 ? -2.225 -4.600 -26.565 1.00 76.12 616 VAL A N 1
ATOM 4858 C CA . VAL A 1 616 ? -3.584 -4.050 -26.542 1.00 76.12 616 VAL A CA 1
ATOM 4859 C C . VAL A 1 616 ? -4.468 -5.069 -25.842 1.00 76.12 616 VAL A C 1
ATOM 4861 O O . VAL A 1 616 ? -4.555 -6.204 -26.306 1.00 76.12 616 VAL A O 1
ATOM 4864 N N . MET A 1 617 ? -5.116 -4.668 -24.747 1.00 71.31 617 MET A N 1
ATOM 4865 C CA . MET A 1 617 ? -6.114 -5.516 -24.099 1.00 71.31 617 MET A CA 1
ATOM 4866 C C . MET A 1 617 ? -7.260 -5.756 -25.080 1.00 71.31 617 MET A C 1
ATOM 4868 O O . MET A 1 617 ? -7.817 -4.807 -25.637 1.00 71.31 617 MET A O 1
ATOM 4872 N N . ARG A 1 618 ? -7.572 -7.027 -25.322 1.00 71.19 618 ARG A N 1
ATOM 4873 C CA . ARG A 1 618 ? -8.716 -7.447 -26.125 1.00 71.19 618 ARG A CA 1
ATOM 4874 C C . ARG A 1 618 ? -9.618 -8.283 -25.227 1.00 71.19 618 ARG A C 1
ATOM 4876 O O . ARG A 1 618 ? -9.129 -9.273 -24.687 1.00 71.19 618 ARG A O 1
ATOM 4883 N N . PRO A 1 619 ? -10.893 -7.907 -25.050 1.00 69.75 619 PRO A N 1
ATOM 4884 C CA . PRO A 1 619 ? -11.831 -8.786 -24.377 1.00 69.75 619 PRO A CA 1
ATOM 4885 C C . PRO A 1 619 ? -12.005 -10.048 -25.227 1.00 69.75 619 PRO A C 1
ATOM 4887 O O . PRO A 1 619 ? -12.215 -9.964 -26.440 1.00 69.75 619 PRO A O 1
ATOM 4890 N N . ILE A 1 620 ? -11.881 -11.211 -24.595 1.00 64.50 620 ILE A N 1
ATOM 4891 C CA . ILE A 1 620 ? -12.176 -12.499 -25.219 1.00 64.50 620 ILE A CA 1
ATOM 4892 C C . ILE A 1 620 ? -13.559 -12.901 -24.722 1.00 64.50 620 ILE A C 1
ATOM 4894 O O . ILE A 1 620 ? -13.735 -13.220 -23.550 1.00 64.50 620 ILE A O 1
ATOM 4898 N N . TYR A 1 621 ? -14.545 -12.853 -25.610 1.00 67.56 621 TYR A N 1
ATOM 4899 C CA . TYR A 1 621 ? -15.872 -13.391 -25.340 1.00 67.56 621 TYR A CA 1
ATOM 4900 C C . TYR A 1 621 ? -15.899 -14.842 -25.831 1.00 67.56 621 TYR A C 1
ATOM 4902 O O . TYR A 1 621 ? -15.675 -15.094 -27.020 1.00 67.56 621 TYR A O 1
ATOM 4910 N N . TYR A 1 622 ? -16.146 -15.800 -24.932 1.00 50.03 622 TYR A N 1
ATOM 4911 C CA . TYR A 1 622 ? -16.388 -17.189 -25.326 1.00 50.03 622 TYR A CA 1
ATOM 4912 C C . TYR A 1 622 ? -17.615 -17.226 -26.250 1.00 50.03 622 TYR A C 1
ATOM 4914 O O . TYR A 1 622 ? -18.703 -16.813 -25.860 1.00 50.03 622 TYR A O 1
ATOM 4922 N N . GLY A 1 623 ? -17.411 -17.650 -27.501 1.00 50.34 623 GLY A N 1
ATOM 4923 C CA . GLY A 1 623 ? -18.432 -17.644 -28.557 1.00 50.34 623 GLY A CA 1
ATOM 4924 C C . GLY A 1 623 ? -17.944 -17.124 -29.913 1.00 50.34 623 GLY A C 1
ATOM 4925 O O . GLY A 1 623 ? -18.607 -17.351 -30.919 1.00 50.34 623 GLY A O 1
ATOM 4926 N N . ASN A 1 624 ? -16.772 -16.484 -29.978 1.00 41.69 624 ASN A N 1
ATOM 4927 C CA . ASN A 1 624 ? -16.187 -16.043 -31.246 1.00 41.69 624 ASN A CA 1
ATOM 4928 C C . ASN A 1 624 ? -15.056 -16.989 -31.683 1.00 41.69 624 ASN A C 1
ATOM 4930 O O . ASN A 1 624 ? -13.875 -16.671 -31.582 1.00 41.69 624 ASN A O 1
ATOM 4934 N N . THR A 1 625 ? -15.417 -18.162 -32.205 1.00 44.88 625 THR A N 1
ATOM 4935 C CA . THR A 1 625 ? -14.500 -19.161 -32.800 1.00 44.88 625 THR A CA 1
ATOM 4936 C C . THR A 1 625 ? -13.784 -18.685 -34.078 1.00 44.88 625 THR A C 1
ATOM 4938 O O . THR A 1 625 ? -13.156 -19.479 -34.768 1.00 44.88 625 THR A O 1
ATOM 4941 N N . ASN A 1 626 ? -13.825 -17.386 -34.397 1.00 43.91 626 ASN A N 1
ATOM 4942 C CA . ASN A 1 626 ? -13.250 -16.812 -35.615 1.00 43.91 626 ASN A CA 1
ATOM 4943 C C . ASN A 1 626 ? -12.048 -15.875 -35.398 1.00 43.91 626 ASN A C 1
ATOM 4945 O O . ASN A 1 626 ? -11.563 -15.298 -36.371 1.00 43.91 626 ASN A O 1
ATOM 4949 N N . SER A 1 627 ? -11.528 -15.705 -34.175 1.00 42.38 627 SER A N 1
ATOM 4950 C CA . SER A 1 627 ? -10.400 -14.781 -33.945 1.00 42.38 627 SER A CA 1
ATOM 4951 C C . SER A 1 627 ? -8.992 -15.388 -34.038 1.00 42.38 627 SER A C 1
ATOM 4953 O O . SER A 1 627 ? -8.030 -14.639 -33.898 1.00 42.38 627 SER A O 1
ATOM 4955 N N . ASP A 1 628 ? -8.836 -16.670 -34.386 1.00 39.53 628 ASP A N 1
ATOM 4956 C CA . ASP A 1 628 ? -7.520 -17.301 -34.644 1.00 39.53 628 ASP A CA 1
ATOM 4957 C C . ASP A 1 628 ? -6.900 -16.935 -36.012 1.00 39.53 628 ASP A C 1
ATOM 4959 O O . ASP A 1 628 ? -6.027 -17.621 -36.544 1.00 39.53 628 ASP A O 1
ATOM 4963 N N . LYS A 1 629 ? -7.301 -15.802 -36.596 1.00 39.16 629 LYS A N 1
ATOM 4964 C CA . LYS A 1 629 ? -6.617 -15.194 -37.744 1.00 39.16 629 LYS A CA 1
ATOM 4965 C C . LYS A 1 629 ? -6.326 -13.717 -37.481 1.00 39.16 629 LYS A C 1
ATOM 4967 O O . LYS A 1 629 ? -7.055 -12.859 -37.978 1.00 39.16 629 LYS A O 1
ATOM 4972 N N . LYS A 1 630 ? -5.254 -13.432 -36.730 1.00 31.28 630 LYS A N 1
ATOM 4973 C CA . LYS A 1 630 ? -4.232 -12.399 -37.032 1.00 31.28 630 LYS A CA 1
ATOM 4974 C C . LYS A 1 630 ? -3.250 -12.176 -35.889 1.00 31.28 630 LYS A C 1
ATOM 4976 O O . LYS A 1 630 ? -3.700 -11.761 -34.796 1.00 31.28 630 LYS A O 1
#